Protein AF-0000000072983936 (afdb_homodimer)

Secondary structure (DSSP, 8-state):
-EEEEEEEEE-TT--EEEEEEETTEEEEEES--TT--EEEEEE-TTTSEEEEPEEEEEE---TT-SSS---HHHHTGGGTEEEEEEESS--TTTHHHHHHHHTT-SSEEEEEEESBTT-TTSTTTTSSGGGB-HHHHHHHHHH-TTTEEEEEEEESHHHHTT-TTHHHHHHHHHHHHTTS--EEEEE-SSSSPHHHHHHH--TT-EEESTT--STTSSB-TTSPBPHHHHHHHHHTPEEB---TTTS--HHHHHHHHHTT---SB----B-HHHHHHSS---HHHHHHHHHHHT--HHHHHHHTTHHHHHHTT-TTSS---TTSB--EEEEEEEEEEEEEE-TTS-EEEEEEEEEEEEEEETTEEEE-TTT--/-EEEEEEEEE-TT--EEEEEEETTEEEEEES--TT--EEEEEE-TTTSEEEEPEEEEEE---TT-SSS---HHHHTGGGTEEEEEEESS--TTTHHHHHHHHTT-SSEEEEEEESBTT-TTSTTTTSSGGGB-HHHHHHHHHH-TTTEEEEEEEESHHHHTT-TTHHHHHHHHHHHHTTS--EEEEE-SSSSPHHHHHHH--TT-EEESTT--STTSSB-TTSPBPHHHHHHHHHTPEEB---TTTS--HHHHHHHHHTT---SB----B-HHHHHHSS---HHHHHHHHHHHT--HHHHHHHTTHHHHHHTT-TTSS---TTSB--EEEEEEEEEEEEEE-TTS-EEEEEEEEEEEEEEETTEEEE-TTT--

Radius of gyration: 25.88 Å; Cα contacts (8 Å, |Δi|>4): 1970; chains: 2; bounding box: 64×72×66 Å

Foldseek 3Di:
DAQEKEAQAAELVLQAKIWGHHFFFTADMDSDDPPDDHPHYHYPNSFWHKFFAFEFAAAADQQVADPFHHHCQQQDFLFRHQEYEYAAQAALQCVVVSVVVCVPPRHHYAYAHEQFRGTPSDQQSQCPVVSRDLVSRVVSCVVCVPRHLAHEDEAACSHNVPPACVSVLSRQVSCVVVVNREYEYHDDHDVVAPLVVLVSDAALHEYELQQFDDCSHQAHPVRDGDPSLVVSVVRHHAYENQQDLGRHDLSSQLSCVVVVNDHLAYHQNDGDCCLVPHDRVHLQLSLLSVVVSPDRSVSSLSRGAVRSCVSRVVPQTSHNDGPGGPWMWMKGKDFDWDWHAGNVGDTDIGGIGIGTQWTAHSNRIDGNVVVVD/DAQEKEAQAAELVLQAKIWGHHFFFTADMDSDDPPDDHPHYHYPNSFWHKFFAFEFAAAADQQPADPFHHHCQQQDFLFRHQEYEYAAQAALQCVVVSVVVCVPPRHHYAYAHEQFRGTPSDQQSQCPVVSRDLVSRVVSCVVCVPRHLAHEYEAACSHNVPVACVSVLSRQVSCVVVVNREYEYHDDHDVVALLVVLVSDAALHEYELQQFDDCSHQAHPVRDGDPSLVVSVVRHHAYENQQDLGRHDLSSQLSCVVVVNDHLAYHQNDGDCCLVPHDRVHPQLSLLSVVVSPDRSVSSLSRGAVRSCVSRVVPQTSHNDGPGGPWMWMKGKDFDWDWHAGNVGDTDIGGIGIGTQWTAHSNRIDGNVVVVD

Nearest PDB structures (foldseek):
  2ics-assembly1_A  TM=9.887E-01  e=2.725E-57  Enterococcus faecalis
  8wzy-assembly1_A  TM=9.839E-01  e=5.942E-53  Klebsiella sp. PCX
  8je0-assembly1_A  TM=9.023E-01  e=6.546E-35  Klebsiella sp. PCX
  8je0-assembly1_C  TM=8.826E-01  e=2.352E-34  Klebsiella sp. PCX
  2ogj-assembly5_D  TM=8.931E-01  e=4.432E-32  Agrobacterium fabrum str. C58

Solvent-accessible surface area (backbone atoms only — not comparable to full-atom values): 35839 Å² total; per-residue (Å²): 119,26,51,35,23,40,35,44,23,17,33,69,83,69,40,61,30,20,38,31,25,48,66,43,21,21,62,39,73,35,61,68,60,81,91,66,51,36,77,39,70,45,77,39,79,62,65,28,32,47,46,32,12,26,31,31,62,25,27,22,39,44,67,86,43,82,80,52,16,24,55,52,44,71,72,6,40,66,52,26,18,26,29,36,21,27,57,16,46,32,5,46,74,43,38,66,58,46,54,61,60,48,71,78,47,78,24,45,72,37,28,21,38,17,49,24,29,68,12,44,80,44,74,41,41,41,46,49,64,80,36,53,39,70,66,53,44,52,52,42,42,69,74,34,59,88,40,42,49,27,36,21,35,66,44,16,24,74,18,13,55,83,46,46,61,51,66,48,54,50,44,53,52,52,21,53,75,63,75,56,41,29,38,38,34,39,56,45,52,57,51,39,53,49,67,62,52,45,69,73,50,40,64,61,24,31,36,31,26,52,29,19,73,47,82,50,37,49,43,45,97,84,71,42,72,44,68,68,53,56,54,32,47,73,55,37,33,36,35,22,34,24,28,27,58,70,17,25,23,68,67,45,42,44,54,32,46,74,55,68,57,60,61,53,25,49,24,40,40,43,23,48,63,27,37,77,73,34,57,39,51,45,59,41,57,50,49,30,50,44,44,61,70,63,48,50,62,53,59,51,52,38,14,19,10,39,34,38,19,61,62,46,67,36,85,48,45,27,41,73,42,64,75,18,41,22,29,29,20,30,28,37,78,41,82,43,80,43,85,41,47,36,37,82,68,51,70,46,78,28,53,54,42,55,44,56,40,28,20,22,43,53,48,44,80,41,75,32,61,71,66,80,102,119,25,53,36,24,41,35,44,22,17,34,71,83,70,41,61,30,20,40,31,25,48,67,43,20,22,63,39,73,35,63,67,61,81,91,64,50,35,78,40,69,46,75,39,80,63,66,28,33,47,46,30,12,27,31,31,63,24,27,23,38,43,65,87,42,81,81,51,16,24,55,53,45,71,72,6,40,69,54,26,18,25,29,37,22,26,56,17,46,31,5,44,75,44,39,67,59,48,52,59,60,48,70,77,46,77,23,44,71,36,28,22,37,17,50,24,29,68,14,45,79,44,72,42,40,41,46,48,64,79,37,51,41,68,66,52,43,51,51,42,43,68,75,34,59,91,39,42,49,28,36,21,36,66,43,18,25,72,19,12,56,84,46,46,60,52,64,48,54,49,45,53,54,52,20,53,75,63,75,57,39,30,38,38,35,41,58,45,53,57,50,37,52,49,67,64,52,45,69,73,50,41,63,60,24,31,36,31,27,52,29,19,74,46,81,50,37,48,42,45,96,84,71,42,71,44,68,67,52,55,54,31,48,73,54,37,35,37,35,22,34,24,28,27,59,70,16,25,23,68,68,44,42,44,55,32,46,76,57,67,56,59,60,53,24,48,24,38,41,42,24,46,63,28,36,76,72,35,55,38,51,45,58,40,56,51,50,31,50,44,44,61,70,63,47,50,63,54,59,51,50,38,14,20,11,39,35,37,19,60,63,47,67,35,86,48,46,25,41,71,43,64,75,17,40,22,28,28,19,30,28,36,78,42,83,44,80,43,84,42,47,37,36,82,68,52,73,46,78,27,54,55,40,54,44,55,40,28,20,21,43,53,48,45,79,43,75,32,61,72,65,79,102

Sequence (746 aa):
MFDVLIKNGKTEREQPIEIGINGSQIAALAPKLEGASGKQEIDLHHEAYVSAGWIDDHAHCYEKLTLYYDDPDEDGYKTGVTTVIDAGSTGADNIRDFYNITRDKKTNVYALINIGRTGILAQDELGDISKVNKEALFDAVHDLPDFIVGIKARESHSVVIDNGIKPLLAAKSYAALLGNLPVMVHVGANPPELKDIMQAMGKGDVLTHAYNGKPNGMVDEHGEIKEFIYDAYDRGVIFDVGHGTDSFNFKTMRIARDHGLDPKSLSTDIYHRNRENGPVYDMATTMEKMLQVGYTLPEVIRMVTFAPADNFHLLNKGRLRPGKDADITIYNVTDGEKTLTDSNGNTETGHQLITPIRTIVGGTVYDLEEQHVMFDVLIKNGKTEREQPIEIGINGSQIAALAPKLEGASGKQEIDLHHEAYVSAGWIDDHAHCYEKLTLYYDDPDEDGYKTGVTTVIDAGSTGADNIRDFYNITRDKKTNVYALINIGRTGILAQDELGDISKVNKEALFDAVHDLPDFIVGIKARESHSVVIDNGIKPLLAAKSYAALLGNLPVMVHVGANPPELKDIMQAMGKGDVLTHAYNGKPNGMVDEHGEIKEFIYDAYDRGVIFDVGHGTDSFNFKTMRIARDHGLDPKSLSTDIYHRNRENGPVYDMATTMEKMLQVGYTLPEVIRMVTFAPADNFHLLNKGRLRPGKDADITIYNVTDGEKTLTDSNGNTETGHQLITPIRTIVGGTVYDLEEQHV

InterPro domains:
  IPR011059 Metal-dependent hydrolase, composite domain superfamily [G3DSA:2.30.40.10] (5-363)
  IPR011059 Metal-dependent hydrolase, composite domain superfamily [SSF51338] (1-366)
  IPR020043 Deacetylase Atu3266-like [NF006689] (1-369)
  IPR020043 Deacetylase Atu3266-like [PIRSF039004] (1-370)
  IPR020043 Deacetylase Atu3266-like [PTHR42717] (2-368)
  IPR032466 Metal-dependent hydrolase [SSF51556] (53-318)
  IPR047601 Deacetylase EF_0837-like [TIGR03583] (3-366)

pLDDT: mean 95.51, std 6.22, range [37.47, 98.94]

Structure (mmCIF, N/CA/C/O backbone):
data_AF-0000000072983936-model_v1
#
loop_
_entity.id
_entity.type
_entity.pdbx_description
1 polymer 'Predicted amidohydrolase'
#
loop_
_atom_site.group_PDB
_atom_site.id
_atom_site.type_symbol
_atom_site.label_atom_id
_atom_site.label_alt_id
_atom_site.label_comp_id
_atom_site.label_asym_id
_atom_site.label_entity_id
_atom_site.label_seq_id
_atom_site.pdbx_PDB_ins_code
_atom_site.Cartn_x
_atom_site.Cartn_y
_atom_site.Cartn_z
_atom_site.occupancy
_atom_site.B_iso_or_equiv
_atom_site.auth_seq_id
_atom_site.auth_comp_id
_atom_site.auth_asym_id
_atom_site.auth_atom_id
_atom_site.pdbx_PDB_model_num
ATOM 1 N N . MET A 1 1 ? 30.734 -5.789 -19.359 1 93.25 1 MET A N 1
ATOM 2 C CA . MET A 1 1 ? 29.844 -6.562 -20.219 1 93.25 1 MET A CA 1
ATOM 3 C C . MET A 1 1 ? 28.922 -7.441 -19.391 1 93.25 1 MET A C 1
ATOM 5 O O . MET A 1 1 ? 29.375 -8.164 -18.5 1 93.25 1 MET A O 1
ATOM 9 N N . PHE A 1 2 ? 27.609 -7.285 -19.641 1 97.19 2 PHE A N 1
ATOM 10 C CA . PHE A 1 2 ? 26.625 -8.055 -18.891 1 97.19 2 PHE A CA 1
ATOM 11 C C . PHE A 1 2 ? 26.359 -9.398 -19.578 1 97.19 2 PHE A C 1
ATOM 13 O O . PHE A 1 2 ? 26.641 -9.562 -20.766 1 97.19 2 PHE A O 1
ATOM 20 N N . ASP A 1 3 ? 25.906 -10.398 -18.844 1 98.5 3 ASP A N 1
ATOM 21 C CA . ASP A 1 3 ? 25.453 -11.648 -19.453 1 98.5 3 ASP A CA 1
ATOM 22 C C . ASP A 1 3 ? 24.234 -11.422 -20.344 1 98.5 3 ASP A C 1
ATOM 24 O O . ASP A 1 3 ? 24.188 -11.898 -21.484 1 98.5 3 ASP A O 1
ATOM 28 N N . VAL A 1 4 ? 23.234 -10.727 -19.812 1 98.56 4 VAL A N 1
ATOM 29 C CA . VAL A 1 4 ? 22.062 -10.305 -20.562 1 98.56 4 VAL A CA 1
ATOM 30 C C . VAL A 1 4 ? 21.859 -8.797 -20.406 1 98.56 4 VAL A C 1
ATOM 32 O O . VAL A 1 4 ? 21.953 -8.273 -19.297 1 98.56 4 VAL A O 1
ATOM 35 N N . LEU A 1 5 ? 21.688 -8.102 -21.453 1 98.56 5 LEU A N 1
ATOM 36 C CA . LEU A 1 5 ? 21.375 -6.672 -21.453 1 98.56 5 LEU A CA 1
ATOM 37 C C . LEU A 1 5 ? 20.031 -6.406 -22.125 1 98.56 5 LEU A C 1
ATOM 39 O O . LEU A 1 5 ? 19.844 -6.73 -23.297 1 98.56 5 LEU A O 1
ATOM 43 N N . ILE A 1 6 ? 19.062 -5.949 -21.375 1 98.62 6 ILE A N 1
ATOM 44 C CA . ILE A 1 6 ? 17.766 -5.516 -21.906 1 98.62 6 ILE A CA 1
ATOM 45 C C . ILE A 1 6 ? 17.812 -4.016 -22.188 1 98.62 6 ILE A C 1
ATOM 47 O O . ILE A 1 6 ? 18.016 -3.207 -21.281 1 98.62 6 ILE A O 1
ATOM 51 N N . LYS A 1 7 ? 17.609 -3.641 -23.406 1 97.81 7 LYS A N 1
ATOM 52 C CA . LYS A 1 7 ? 17.734 -2.246 -23.828 1 97.81 7 LYS A CA 1
ATOM 53 C C . LYS A 1 7 ? 16.406 -1.687 -24.312 1 97.81 7 LYS A C 1
ATOM 55 O O . LYS A 1 7 ? 15.578 -2.418 -24.875 1 97.81 7 LYS A O 1
ATOM 60 N N . ASN A 1 8 ? 16.219 -0.439 -24.094 1 97.81 8 ASN A N 1
ATOM 61 C CA . ASN A 1 8 ? 15.148 0.348 -24.688 1 97.81 8 ASN A CA 1
ATOM 62 C C . ASN A 1 8 ? 13.773 -0.213 -24.312 1 97.81 8 ASN A C 1
ATOM 64 O O . ASN A 1 8 ? 12.906 -0.35 -25.188 1 97.81 8 ASN A O 1
ATOM 68 N N . GLY A 1 9 ? 13.594 -0.635 -23.047 1 97.62 9 GLY A N 1
ATOM 69 C CA . GLY A 1 9 ? 12.289 -0.99 -22.516 1 97.62 9 GLY A CA 1
ATOM 70 C C . GLY A 1 9 ? 11.562 0.18 -21.875 1 97.62 9 GLY A C 1
ATOM 71 O O . GLY A 1 9 ? 12.102 1.29 -21.828 1 97.62 9 GLY A O 1
ATOM 72 N N . LYS A 1 10 ? 10.305 -0.045 -21.453 1 96.25 10 LYS A N 1
ATOM 73 C CA . LYS A 1 10 ? 9.578 0.953 -20.672 1 96.25 10 LYS A CA 1
ATOM 74 C C . LYS A 1 10 ? 8.93 0.325 -19.438 1 96.25 10 LYS A C 1
ATOM 76 O O . LYS A 1 10 ? 8.57 -0.852 -19.453 1 96.25 10 LYS A O 1
ATOM 81 N N . THR A 1 11 ? 8.836 1.068 -18.375 1 94.12 11 THR A N 1
ATOM 82 C CA . THR A 1 11 ? 8.156 0.623 -17.156 1 94.12 11 THR A CA 1
ATOM 83 C C . THR A 1 11 ? 6.641 0.702 -17.328 1 94.12 11 THR A C 1
ATOM 85 O O . THR A 1 11 ? 6.148 1.163 -18.359 1 94.12 11 THR A O 1
ATOM 88 N N . GLU A 1 12 ? 5.938 0.26 -16.344 1 93.94 12 GLU A N 1
ATOM 89 C CA . GLU A 1 12 ? 4.477 0.342 -16.359 1 93.94 12 GLU A CA 1
ATOM 90 C C . GLU A 1 12 ? 4.008 1.792 -16.328 1 93.94 12 GLU A C 1
ATOM 92 O O . GLU A 1 12 ? 2.834 2.074 -16.578 1 93.94 12 GLU A O 1
ATOM 97 N N . ARG A 1 13 ? 4.879 2.711 -16.047 1 87.75 13 ARG A N 1
ATOM 98 C CA . ARG A 1 13 ? 4.57 4.137 -16.094 1 87.75 13 ARG A CA 1
ATOM 99 C C . ARG A 1 13 ? 5.105 4.773 -17.375 1 87.75 13 ARG A C 1
ATOM 101 O O . ARG A 1 13 ? 5.176 5.996 -17.484 1 87.75 13 ARG A O 1
ATOM 108 N N . GLU A 1 14 ? 5.613 3.965 -18.266 1 90.19 14 GLU A N 1
ATOM 109 C CA . GLU A 1 14 ? 6.082 4.355 -19.594 1 90.19 14 GLU A CA 1
ATOM 110 C C . GLU A 1 14 ? 7.363 5.18 -19.5 1 90.19 14 GLU A C 1
ATOM 112 O O . GLU A 1 14 ? 7.57 6.098 -20.297 1 90.19 14 GLU A O 1
ATOM 117 N N . GLN A 1 15 ? 8.094 4.926 -18.531 1 86 15 GLN A N 1
ATOM 118 C CA . GLN A 1 15 ? 9.422 5.516 -18.422 1 86 15 GLN A CA 1
ATOM 119 C C . GLN A 1 15 ? 10.484 4.59 -19 1 86 15 GLN A C 1
ATOM 121 O O . GLN A 1 15 ? 10.398 3.369 -18.859 1 86 15 GLN A O 1
ATOM 126 N N . PRO A 1 16 ? 11.484 5.203 -19.672 1 91.25 16 PRO A N 1
ATOM 127 C CA . PRO A 1 16 ? 12.539 4.355 -20.234 1 91.25 16 PRO A CA 1
ATOM 128 C C . PRO A 1 16 ? 13.273 3.547 -19.172 1 91.25 16 PRO A C 1
ATOM 130 O O . PRO A 1 16 ? 13.477 4.031 -18.047 1 91.25 16 PRO A O 1
ATOM 133 N N . ILE A 1 17 ? 13.695 2.307 -19.562 1 93.56 17 ILE A N 1
ATOM 134 C CA . ILE A 1 17 ? 14.438 1.482 -18.609 1 93.56 17 ILE A CA 1
ATOM 135 C C . ILE A 1 17 ? 15.367 0.536 -19.359 1 93.56 17 ILE A C 1
ATOM 137 O O . ILE A 1 17 ? 15 -0.003 -20.406 1 93.56 17 ILE A O 1
ATOM 141 N N . GLU A 1 18 ? 16.578 0.374 -18.891 1 95 18 GLU A N 1
ATOM 142 C CA . GLU A 1 18 ? 17.547 -0.639 -19.312 1 95 18 GLU A CA 1
ATOM 143 C C . GLU A 1 18 ? 18.047 -1.44 -18.109 1 95 18 GLU A C 1
ATOM 145 O O . GLU A 1 18 ? 18.141 -0.911 -17 1 95 18 GLU A O 1
ATOM 150 N N . ILE A 1 19 ? 18.281 -2.783 -18.344 1 97 19 ILE A N 1
ATOM 151 C CA . ILE A 1 19 ? 18.625 -3.672 -17.25 1 97 19 ILE A CA 1
ATOM 152 C C . ILE A 1 19 ? 19.812 -4.543 -17.656 1 97 19 ILE A C 1
ATOM 154 O O . ILE A 1 19 ? 19.812 -5.141 -18.734 1 97 19 ILE A O 1
ATOM 158 N N . GLY A 1 20 ? 20.828 -4.543 -16.844 1 97.31 20 GLY A N 1
ATOM 159 C CA . GLY A 1 20 ? 21.938 -5.477 -16.969 1 97.31 20 GLY A CA 1
ATOM 160 C C . GLY A 1 20 ? 21.859 -6.625 -15.977 1 97.31 20 GLY A C 1
ATOM 161 O O . GLY A 1 20 ? 21.625 -6.406 -14.781 1 97.31 20 GLY A O 1
ATOM 162 N N . ILE A 1 21 ? 22 -7.859 -16.484 1 98.38 21 ILE A N 1
ATOM 163 C CA . ILE A 1 21 ? 21.922 -9.062 -15.664 1 98.38 21 ILE A CA 1
ATOM 164 C C . ILE A 1 21 ? 23.266 -9.789 -15.68 1 98.38 21 ILE A C 1
ATOM 166 O O . ILE A 1 21 ? 23.891 -9.945 -16.734 1 98.38 21 ILE A O 1
ATOM 170 N N . ASN A 1 22 ? 23.766 -10.141 -14.594 1 98 22 ASN A N 1
ATOM 171 C CA . ASN A 1 22 ? 24.906 -11.031 -14.43 1 98 22 ASN A CA 1
ATOM 172 C C . ASN A 1 22 ? 24.562 -12.25 -13.578 1 98 22 ASN A C 1
ATOM 174 O O . ASN A 1 22 ? 24.234 -12.109 -12.398 1 98 22 ASN A O 1
ATOM 178 N N . GLY A 1 23 ? 24.656 -13.406 -14.211 1 97.94 23 GLY A N 1
ATOM 179 C CA . GLY A 1 23 ? 24.203 -14.602 -13.516 1 97.94 23 GLY A CA 1
ATOM 180 C C . GLY A 1 23 ? 22.719 -14.602 -13.242 1 97.94 23 GLY A C 1
ATOM 181 O O . GLY A 1 23 ? 21.906 -14.406 -14.164 1 97.94 23 GLY A O 1
ATOM 182 N N . SER A 1 24 ? 22.422 -14.812 -11.984 1 98.31 24 SER A N 1
ATOM 183 C CA . SER A 1 24 ? 21.016 -14.93 -11.617 1 98.31 24 SER A CA 1
ATOM 184 C C . SER A 1 24 ? 20.5 -13.641 -10.984 1 98.31 24 SER A C 1
ATOM 186 O O . SER A 1 24 ? 19.422 -13.633 -10.383 1 98.31 24 SER A O 1
ATOM 188 N N . GLN A 1 25 ? 21.297 -12.555 -11.117 1 97.25 25 GLN A N 1
ATOM 189 C CA . GLN A 1 25 ? 20.938 -11.336 -10.406 1 97.25 25 GLN A CA 1
ATOM 190 C C . GLN A 1 25 ? 20.891 -10.141 -11.344 1 97.25 25 GLN A C 1
ATOM 192 O O . GLN A 1 25 ? 21.594 -10.117 -12.359 1 97.25 25 GLN A O 1
ATOM 197 N N . ILE A 1 26 ? 20.094 -9.242 -11.008 1 95.5 26 ILE A N 1
ATOM 198 C CA . ILE A 1 26 ? 20.125 -7.934 -11.656 1 95.5 26 ILE A CA 1
ATOM 199 C C . ILE A 1 26 ? 21.375 -7.172 -11.227 1 95.5 26 ILE A C 1
ATOM 201 O O . ILE A 1 26 ? 21.609 -6.98 -10.031 1 95.5 26 ILE A O 1
ATOM 205 N N . ALA A 1 27 ? 22.141 -6.805 -12.148 1 94.25 27 ALA A N 1
ATOM 206 C CA . ALA A 1 27 ? 23.406 -6.156 -11.844 1 94.25 27 ALA A CA 1
ATOM 207 C C . ALA A 1 27 ? 23.266 -4.637 -11.883 1 94.25 27 ALA A C 1
ATOM 209 O O . ALA A 1 27 ? 23.922 -3.928 -11.109 1 94.25 27 ALA A O 1
ATOM 210 N N . ALA A 1 28 ? 22.469 -4.176 -12.805 1 90.06 28 ALA A N 1
ATOM 211 C CA . ALA A 1 28 ? 22.312 -2.734 -12.977 1 90.06 28 ALA A CA 1
ATOM 212 C C . ALA A 1 28 ? 20.953 -2.4 -13.594 1 90.06 28 ALA A C 1
ATOM 214 O O . ALA A 1 28 ? 20.375 -3.221 -14.312 1 90.06 28 ALA A O 1
ATOM 215 N N . LEU A 1 29 ? 20.453 -1.257 -13.305 1 89.81 29 LEU A N 1
ATOM 216 C CA . LEU A 1 29 ? 19.234 -0.722 -13.875 1 89.81 29 LEU A CA 1
ATOM 217 C C . LEU A 1 29 ? 19.297 0.797 -13.992 1 89.81 29 LEU A C 1
ATOM 219 O O . LEU A 1 29 ? 19.812 1.472 -13.094 1 89.81 29 LEU A O 1
ATOM 223 N N . ALA A 1 30 ? 18.891 1.342 -15.07 1 83.69 30 ALA A N 1
ATOM 224 C CA . ALA A 1 30 ? 18.844 2.781 -15.312 1 83.69 30 ALA A CA 1
ATOM 225 C C . ALA A 1 30 ? 17.953 3.107 -16.5 1 83.69 30 ALA A C 1
ATOM 227 O O . ALA A 1 30 ? 17.594 2.219 -17.281 1 83.69 30 ALA A O 1
ATOM 228 N N . PRO A 1 31 ? 17.531 4.387 -16.562 1 83.56 31 PRO A N 1
ATOM 229 C CA . PRO A 1 31 ? 16.844 4.754 -17.797 1 83.56 31 PRO A CA 1
ATOM 230 C C . PRO A 1 31 ? 17.656 4.453 -19.047 1 83.56 31 PRO A C 1
ATOM 232 O O . PRO A 1 31 ? 17.094 4.125 -20.094 1 83.56 31 PRO A O 1
ATOM 235 N N . LYS A 1 32 ? 19 4.648 -18.922 1 86.19 32 LYS A N 1
ATOM 236 C CA . LYS A 1 32 ? 19.969 4.34 -19.969 1 86.19 32 LYS A CA 1
ATOM 237 C C . LYS A 1 32 ? 21.281 3.857 -19.375 1 86.19 32 LYS A C 1
ATOM 239 O O . LYS A 1 32 ? 21.812 4.473 -18.438 1 86.19 32 LYS A O 1
ATOM 244 N N . LEU A 1 33 ? 21.688 2.684 -19.781 1 90.38 33 LEU A N 1
ATOM 245 C CA . LEU A 1 33 ? 23 2.18 -19.406 1 90.38 33 LEU A CA 1
ATOM 246 C C . LEU A 1 33 ? 24.031 2.486 -20.484 1 90.38 33 LEU A C 1
ATOM 248 O O . LEU A 1 33 ? 24.359 1.623 -21.297 1 90.38 33 LEU A O 1
ATOM 252 N N . GLU A 1 34 ? 24.578 3.666 -20.375 1 89.06 34 GLU A N 1
ATOM 253 C CA . GLU A 1 34 ? 25.469 4.188 -21.406 1 89.06 34 GLU A CA 1
ATOM 254 C C . GLU A 1 34 ? 26.703 3.297 -21.578 1 89.06 34 GLU A C 1
ATOM 256 O O . GLU A 1 34 ? 27.359 2.938 -20.609 1 89.06 34 GLU A O 1
ATOM 261 N N . GLY A 1 35 ? 26.922 2.998 -22.797 1 91.12 35 GLY A N 1
ATOM 262 C CA . GLY A 1 35 ? 28.156 2.281 -23.141 1 91.12 35 GLY A CA 1
ATOM 263 C C . GLY A 1 35 ? 28.109 0.822 -22.719 1 91.12 35 GLY A C 1
ATOM 264 O O . GLY A 1 35 ? 29.094 0.097 -22.891 1 91.12 35 GLY A O 1
ATOM 265 N N . ALA A 1 36 ? 27.016 0.403 -22.156 1 92.44 36 ALA A N 1
ATOM 266 C CA . ALA A 1 36 ? 26.906 -0.98 -21.703 1 92.44 36 ALA A CA 1
ATOM 267 C C . ALA A 1 36 ? 26.766 -1.938 -22.891 1 92.44 36 ALA A C 1
ATOM 269 O O . ALA A 1 36 ? 26.234 -1.563 -23.938 1 92.44 36 ALA A O 1
ATOM 270 N N . SER A 1 37 ? 27.297 -3.17 -22.719 1 96.69 37 SER A N 1
ATOM 271 C CA . SER A 1 37 ? 27.125 -4.27 -23.656 1 96.69 37 SER A CA 1
ATOM 272 C C . SER A 1 37 ? 26.766 -5.566 -22.938 1 96.69 37 SER A C 1
ATOM 274 O O . SER A 1 37 ? 26.969 -5.684 -21.734 1 96.69 37 SER A O 1
ATOM 276 N N . GLY A 1 38 ? 26.078 -6.496 -23.672 1 97.19 38 GLY A N 1
ATOM 277 C CA . GLY A 1 38 ? 25.719 -7.793 -23.109 1 97.19 38 GLY A CA 1
ATOM 278 C C . GLY A 1 38 ? 26.109 -8.953 -24 1 97.19 38 GLY A C 1
ATOM 279 O O . GLY A 1 38 ? 26.141 -8.82 -25.234 1 97.19 38 GLY A O 1
ATOM 280 N N . LYS A 1 39 ? 26.516 -10.094 -23.344 1 98.06 39 LYS A N 1
ATOM 281 C CA . LYS A 1 39 ? 26.672 -11.305 -24.141 1 98.06 39 LYS A CA 1
ATOM 282 C C . LYS A 1 39 ? 25.422 -11.609 -24.953 1 98.06 39 LYS A C 1
ATOM 284 O O . LYS A 1 39 ? 25.5 -11.977 -26.125 1 98.06 39 LYS A O 1
ATOM 289 N N . GLN A 1 40 ? 24.312 -11.523 -24.328 1 97.94 40 GLN A N 1
ATOM 290 C CA . GLN A 1 40 ? 23 -11.539 -24.953 1 97.94 40 GLN A CA 1
ATOM 291 C C . GLN A 1 40 ? 22.312 -10.18 -24.828 1 97.94 40 GLN A C 1
ATOM 293 O O . GLN A 1 40 ? 22.188 -9.648 -23.719 1 97.94 40 GLN A O 1
ATOM 298 N N . GLU A 1 41 ? 21.938 -9.609 -25.938 1 98 41 GLU A N 1
ATOM 299 C CA . GLU A 1 41 ? 21.25 -8.32 -25.906 1 98 41 GLU A CA 1
ATOM 300 C C . GLU A 1 41 ? 19.812 -8.43 -26.391 1 98 41 GLU A C 1
ATOM 302 O O . GLU A 1 41 ? 19.547 -9.062 -27.422 1 98 41 GLU A O 1
ATOM 307 N N . ILE A 1 42 ? 18.922 -7.941 -25.641 1 98.12 42 ILE A N 1
ATOM 308 C CA . ILE A 1 42 ? 17.5 -7.871 -25.969 1 98.12 42 ILE A CA 1
ATOM 309 C C . ILE A 1 42 ? 17.094 -6.418 -26.188 1 98.12 42 ILE A C 1
ATOM 311 O O . ILE A 1 42 ? 16.984 -5.645 -25.234 1 98.12 42 ILE A O 1
ATOM 315 N N . ASP A 1 43 ? 16.938 -6.039 -27.375 1 98.12 43 ASP A N 1
ATOM 316 C CA . ASP A 1 43 ? 16.484 -4.691 -27.719 1 98.12 43 ASP A CA 1
ATOM 317 C C . ASP A 1 43 ? 14.969 -4.641 -27.859 1 98.12 43 ASP A C 1
ATOM 319 O O . ASP A 1 43 ? 14.406 -5.289 -28.75 1 98.12 43 ASP A O 1
ATOM 323 N N . LEU A 1 44 ? 14.305 -3.824 -27.016 1 98.12 44 LEU A N 1
ATOM 324 C CA . LEU A 1 44 ? 12.844 -3.809 -27 1 98.12 44 LEU A CA 1
ATOM 325 C C . LEU A 1 44 ? 12.305 -2.637 -27.812 1 98.12 44 LEU A C 1
ATOM 327 O O . LEU A 1 44 ? 11.094 -2.477 -27.953 1 98.12 44 LEU A O 1
ATOM 331 N N . HIS A 1 45 ? 13.188 -1.76 -28.344 1 97.31 45 HIS A N 1
ATOM 332 C CA . HIS A 1 45 ? 12.891 -0.684 -29.281 1 97.31 45 HIS A CA 1
ATOM 333 C C . HIS A 1 45 ? 11.844 0.266 -28.703 1 97.31 45 HIS A C 1
ATOM 335 O O . HIS A 1 45 ? 11.008 0.79 -29.453 1 97.31 45 HIS A O 1
ATOM 341 N N . HIS A 1 46 ? 11.773 0.365 -27.391 1 95.31 46 HIS A N 1
ATOM 342 C CA . HIS A 1 46 ? 10.883 1.269 -26.672 1 95.31 46 HIS A CA 1
ATOM 343 C C . HIS A 1 46 ? 9.422 0.866 -26.859 1 95.31 46 HIS A C 1
ATOM 345 O O . HIS A 1 46 ? 8.523 1.703 -26.734 1 95.31 46 HIS A O 1
ATOM 351 N N . GLU A 1 47 ? 9.18 -0.385 -27.125 1 96 47 GLU A N 1
ATOM 352 C CA . GLU A 1 47 ? 7.824 -0.826 -27.438 1 96 47 GLU A CA 1
ATOM 353 C C . GLU A 1 47 ? 7.262 -1.699 -26.312 1 96 47 GLU A C 1
ATOM 355 O O . GLU A 1 47 ? 6.059 -1.679 -26.047 1 96 47 GLU A O 1
ATOM 360 N N . ALA A 1 48 ? 8.094 -2.41 -25.672 1 98.06 48 ALA A N 1
ATOM 361 C CA . ALA A 1 48 ? 7.621 -3.395 -24.703 1 98.06 48 ALA A CA 1
ATOM 362 C C . ALA A 1 48 ? 7.828 -2.9 -23.281 1 98.06 48 ALA A C 1
ATOM 364 O O . ALA A 1 48 ? 8.727 -2.102 -23.016 1 98.06 48 ALA A O 1
ATOM 365 N N . TYR A 1 49 ? 6.945 -3.369 -22.438 1 98.31 49 TYR A N 1
ATOM 366 C CA . TYR A 1 49 ? 7.039 -3.109 -21.016 1 98.31 49 TYR A CA 1
ATOM 367 C C . TYR A 1 49 ? 7.941 -4.129 -20.328 1 98.31 49 TYR A C 1
ATOM 369 O O . TYR A 1 49 ? 8.008 -5.285 -20.75 1 98.31 49 TYR A O 1
ATOM 377 N N . VAL A 1 50 ? 8.656 -3.695 -19.312 1 98.31 50 VAL A N 1
ATOM 378 C CA . VAL A 1 50 ? 9.492 -4.551 -18.484 1 98.31 50 VAL A CA 1
ATOM 379 C C . VAL A 1 50 ? 9.102 -4.398 -17.016 1 98.31 50 VAL A C 1
ATOM 381 O O . VAL A 1 50 ? 8.977 -3.275 -16.516 1 98.31 50 VAL A O 1
ATOM 384 N N . SER A 1 51 ? 8.836 -5.473 -16.328 1 97.75 51 SER A N 1
ATOM 385 C CA . SER A 1 51 ? 8.578 -5.461 -14.891 1 97.75 51 SER A CA 1
ATOM 386 C C . SER A 1 51 ? 9.359 -6.566 -14.188 1 97.75 51 SER A C 1
ATOM 388 O O . SER A 1 51 ? 9.977 -7.414 -14.836 1 97.75 51 SER A O 1
ATOM 390 N N . ALA A 1 52 ? 9.445 -6.465 -12.836 1 97.81 52 ALA A N 1
ATOM 391 C CA . ALA A 1 52 ? 9.859 -7.652 -12.094 1 97.81 52 ALA A CA 1
ATOM 392 C C . ALA A 1 52 ? 9.023 -8.867 -12.492 1 97.81 52 ALA A C 1
ATOM 394 O O . ALA A 1 52 ? 7.926 -8.719 -13.039 1 97.81 52 ALA A O 1
ATOM 395 N N . GLY A 1 53 ? 9.617 -9.984 -12.312 1 98.81 53 GLY A N 1
ATOM 396 C CA . GLY A 1 53 ? 8.891 -11.195 -12.672 1 98.81 53 GLY A CA 1
ATOM 397 C C . GLY A 1 53 ? 7.566 -11.328 -11.938 1 98.81 53 GLY A C 1
ATOM 398 O O . GLY A 1 53 ? 7.496 -11.117 -10.727 1 98.81 53 GLY A O 1
ATOM 399 N N . TRP A 1 54 ? 6.496 -11.648 -12.742 1 98.94 54 TRP A N 1
ATOM 400 C CA . TRP A 1 54 ? 5.191 -11.828 -12.117 1 98.94 54 TRP A CA 1
ATOM 401 C C . TRP A 1 54 ? 5.203 -13.008 -11.148 1 98.94 54 TRP A C 1
ATOM 403 O O . TRP A 1 54 ? 5.84 -14.031 -11.422 1 98.94 54 TRP A O 1
ATOM 413 N N . ILE A 1 55 ? 4.586 -12.797 -10.016 1 98.94 55 ILE A N 1
ATOM 414 C CA . ILE A 1 55 ? 4.434 -13.836 -9 1 98.94 55 ILE A CA 1
ATOM 415 C C . ILE A 1 55 ? 2.955 -14.18 -8.836 1 98.94 55 ILE A C 1
ATOM 417 O O . ILE A 1 55 ? 2.131 -13.305 -8.562 1 98.94 55 ILE A O 1
ATOM 421 N N . ASP A 1 56 ? 2.605 -15.398 -9.117 1 98.94 56 ASP A N 1
ATOM 422 C CA . ASP A 1 56 ? 1.271 -15.906 -8.812 1 98.94 56 ASP A CA 1
ATOM 423 C C . ASP A 1 56 ? 1.246 -16.609 -7.449 1 98.94 56 ASP A C 1
ATOM 425 O O . ASP A 1 56 ? 1.645 -17.766 -7.328 1 98.94 56 ASP A O 1
ATOM 429 N N . ASP A 1 57 ? 0.674 -15.898 -6.438 1 98.75 57 ASP A N 1
ATOM 430 C CA . ASP A 1 57 ? 0.827 -16.406 -5.078 1 98.75 57 ASP A CA 1
ATOM 431 C C . ASP A 1 57 ? -0.3 -17.375 -4.727 1 98.75 57 ASP A C 1
ATOM 433 O O . ASP A 1 57 ? -0.432 -17.797 -3.574 1 98.75 57 ASP A O 1
ATOM 437 N N . HIS A 1 58 ? -1.134 -17.766 -5.723 1 98.88 58 HIS A N 1
ATOM 438 C CA . HIS A 1 58 ? -2.174 -18.781 -5.543 1 98.88 58 HIS A CA 1
ATOM 439 C C . HIS A 1 58 ? -2.367 -19.609 -6.812 1 98.88 58 HIS A C 1
ATOM 441 O O . HIS A 1 58 ? -3.219 -19.281 -7.645 1 98.88 58 HIS A O 1
ATOM 447 N N . ALA A 1 59 ? -1.654 -20.688 -6.922 1 98.75 59 ALA A N 1
ATOM 448 C CA . ALA A 1 59 ? -1.785 -21.672 -7.996 1 98.75 59 ALA A CA 1
ATOM 449 C C . ALA A 1 59 ? -1.921 -23.094 -7.43 1 98.75 59 ALA A C 1
ATOM 451 O O . ALA A 1 59 ? -1.624 -23.328 -6.258 1 98.75 59 ALA A O 1
ATOM 452 N N . HIS A 1 60 ? -2.461 -24 -8.156 1 98.69 60 HIS A N 1
ATOM 453 C CA . HIS A 1 60 ? -2.453 -25.422 -7.867 1 98.69 60 HIS A CA 1
ATOM 454 C C . HIS A 1 60 ? -1.69 -26.203 -8.938 1 98.69 60 HIS A C 1
ATOM 456 O O . HIS A 1 60 ? -2.236 -26.5 -10 1 98.69 60 HIS A O 1
ATOM 462 N N . CYS A 1 61 ? -0.416 -26.594 -8.539 1 98.31 61 CYS A N 1
ATOM 463 C CA . CYS A 1 61 ? 0.44 -27.078 -9.617 1 98.31 61 CYS A CA 1
ATOM 464 C C . CYS A 1 61 ? 1.212 -28.328 -9.18 1 98.31 61 CYS A C 1
ATOM 466 O O . CYS A 1 61 ? 2.342 -28.547 -9.625 1 98.31 61 CYS A O 1
ATOM 468 N N . TYR A 1 62 ? 0.707 -29.047 -8.203 1 98.5 62 TYR A N 1
ATOM 469 C CA . TYR A 1 62 ? 1.207 -30.391 -7.93 1 98.5 62 TYR A CA 1
ATOM 470 C C . TYR A 1 62 ? 0.603 -31.406 -8.898 1 98.5 62 TYR A C 1
ATOM 472 O O . TYR A 1 62 ? -0.58 -31.734 -8.797 1 98.5 62 TYR A O 1
ATOM 480 N N . GLU A 1 63 ? 1.402 -31.938 -9.734 1 97.25 63 GLU A N 1
ATOM 481 C CA . GLU A 1 63 ? 0.956 -32.656 -10.914 1 97.25 63 GLU A CA 1
ATOM 482 C C . GLU A 1 63 ? 0.324 -34 -10.539 1 97.25 63 GLU A C 1
ATOM 484 O O . GLU A 1 63 ? -0.393 -34.594 -11.344 1 97.25 63 GLU A O 1
ATOM 489 N N . LYS A 1 64 ? 0.544 -34.469 -9.367 1 97.12 64 LYS A N 1
ATOM 490 C CA . LYS A 1 64 ? 0.127 -35.844 -9.023 1 97.12 64 LYS A CA 1
ATOM 491 C C . LYS A 1 64 ? -1.297 -35.844 -8.477 1 97.12 64 LYS A C 1
ATOM 493 O O . LYS A 1 64 ? -1.872 -36.906 -8.25 1 97.12 64 LYS A O 1
ATOM 498 N N . LEU A 1 65 ? -1.875 -34.625 -8.258 1 96.81 65 LEU A N 1
ATOM 499 C CA . LEU A 1 65 ? -3.26 -34.562 -7.805 1 96.81 65 LEU A CA 1
ATOM 500 C C . LEU A 1 65 ? -4.223 -34.75 -8.969 1 96.81 65 LEU A C 1
ATOM 502 O O . LEU A 1 65 ? -3.805 -34.75 -10.133 1 96.81 65 LEU A O 1
ATOM 506 N N . THR A 1 66 ? -5.516 -34.938 -8.617 1 93.69 66 THR A N 1
ATOM 507 C CA . THR A 1 66 ? -6.508 -35.156 -9.664 1 93.69 66 THR A CA 1
ATOM 508 C C . THR A 1 66 ? -7.531 -34.031 -9.68 1 93.69 66 THR A C 1
ATOM 510 O O . THR A 1 66 ? -8.094 -33.688 -10.734 1 93.69 66 THR A O 1
ATOM 513 N N . LEU A 1 67 ? -7.781 -33.438 -8.602 1 93.56 67 LEU A N 1
ATOM 514 C CA . LEU A 1 67 ? -8.797 -32.406 -8.508 1 93.56 67 LEU A CA 1
ATOM 515 C C . LEU A 1 67 ? -8.25 -31.047 -8.969 1 93.56 67 LEU A C 1
ATOM 517 O O . LEU A 1 67 ? -8.75 -30.453 -9.93 1 93.56 67 LEU A O 1
ATOM 521 N N . TYR A 1 68 ? -7.266 -30.578 -8.289 1 95.56 68 TYR A N 1
ATOM 522 C CA . TYR A 1 68 ? -6.559 -29.344 -8.594 1 95.56 68 TYR A CA 1
ATOM 523 C C . TYR A 1 68 ? -5.078 -29.609 -8.844 1 95.56 68 TYR A C 1
ATOM 525 O O . TYR A 1 68 ? -4.312 -29.844 -7.91 1 95.56 68 TYR A O 1
ATOM 533 N N . TYR A 1 69 ? -4.781 -29.625 -10.047 1 97.31 69 TYR A N 1
ATOM 534 C CA . TYR A 1 69 ? -3.416 -29.938 -10.453 1 97.31 69 TYR A CA 1
ATOM 535 C C . TYR A 1 69 ? -3.047 -29.203 -11.734 1 97.31 69 TYR A C 1
ATOM 537 O O . TYR A 1 69 ? -3.924 -28.828 -12.516 1 97.31 69 TYR A O 1
ATOM 545 N N . ASP A 1 70 ? -1.759 -29.016 -11.883 1 98.38 70 ASP A N 1
ATOM 546 C CA . ASP A 1 70 ? -1.195 -28.547 -13.148 1 98.38 70 ASP A CA 1
ATOM 547 C C . ASP A 1 70 ? 0.327 -28.672 -13.141 1 98.38 70 ASP A C 1
ATOM 549 O O . ASP A 1 70 ? 0.923 -29.078 -12.148 1 98.38 70 ASP A O 1
ATOM 553 N N . ASP A 1 71 ? 0.937 -28.406 -14.32 1 98.12 71 ASP A N 1
ATOM 554 C CA . ASP A 1 71 ? 2.385 -28.281 -14.445 1 98.12 71 ASP A CA 1
ATOM 555 C C . ASP A 1 71 ? 2.832 -26.859 -14.102 1 98.12 71 ASP A C 1
ATOM 557 O O . ASP A 1 71 ? 2.395 -25.891 -14.734 1 98.12 71 ASP A O 1
ATOM 561 N N . PRO A 1 72 ? 3.766 -26.734 -13.07 1 98.31 72 PRO A N 1
ATOM 562 C CA . PRO A 1 72 ? 4.219 -25.391 -12.695 1 98.31 72 PRO A CA 1
ATOM 563 C C . PRO A 1 72 ? 4.695 -24.578 -13.891 1 98.31 72 PRO A C 1
ATOM 565 O O . PRO A 1 72 ? 4.543 -23.344 -13.906 1 98.31 72 PRO A O 1
ATOM 568 N N . ASP A 1 73 ? 5.25 -25.203 -14.891 1 98.44 73 ASP A N 1
ATOM 569 C CA . ASP A 1 73 ? 5.777 -24.484 -16.047 1 98.44 73 ASP A CA 1
ATOM 570 C C . ASP A 1 73 ? 4.652 -24 -16.953 1 98.44 73 ASP A C 1
ATOM 572 O O . ASP A 1 73 ? 4.777 -22.969 -17.609 1 98.44 73 ASP A O 1
ATOM 576 N N . GLU A 1 74 ? 3.533 -24.719 -16.953 1 97.69 74 GLU A N 1
ATOM 577 C CA . GLU A 1 74 ? 2.396 -24.312 -17.781 1 97.69 74 GLU A CA 1
ATOM 578 C C . GLU A 1 74 ? 1.694 -23.094 -17.188 1 97.69 74 GLU A C 1
ATOM 580 O O . GLU A 1 74 ? 1.169 -22.25 -17.922 1 97.69 74 GLU A O 1
ATOM 585 N N . ASP A 1 75 ? 1.761 -22.938 -15.898 1 95.44 75 ASP A N 1
ATOM 586 C CA . ASP A 1 75 ? 1.17 -21.812 -15.18 1 95.44 75 ASP A CA 1
ATOM 587 C C . ASP A 1 75 ? 2.195 -20.703 -14.961 1 95.44 75 ASP A C 1
ATOM 589 O O . ASP A 1 75 ? 1.854 -19.625 -14.484 1 95.44 75 ASP A O 1
ATOM 593 N N . GLY A 1 76 ? 3.426 -21 -15.242 1 98.06 76 GLY A N 1
ATOM 594 C CA . GLY A 1 76 ? 4.543 -20.156 -14.859 1 98.06 76 GLY A CA 1
ATOM 595 C C . GLY A 1 76 ? 5.184 -19.438 -16.047 1 98.06 76 GLY A C 1
ATOM 596 O O . GLY A 1 76 ? 4.52 -18.688 -16.75 1 98.06 76 GLY A O 1
ATOM 597 N N . TYR A 1 77 ? 6.461 -19.828 -16.328 1 98.38 77 TYR A N 1
ATOM 598 C CA . TYR A 1 77 ? 7.309 -19.031 -17.203 1 98.38 77 TYR A CA 1
ATOM 599 C C . TYR A 1 77 ? 6.715 -18.938 -18.609 1 98.38 77 TYR A C 1
ATOM 601 O O . TYR A 1 77 ? 6.918 -17.953 -19.312 1 98.38 77 TYR A O 1
ATOM 609 N N . LYS A 1 78 ? 5.852 -19.875 -19 1 98.12 78 LYS A N 1
ATOM 610 C CA . LYS A 1 78 ? 5.297 -19.891 -20.344 1 98.12 78 LYS A CA 1
ATOM 611 C C . LYS A 1 78 ? 4.223 -18.828 -20.516 1 98.12 78 LYS A C 1
ATOM 613 O O . LYS A 1 78 ? 3.812 -18.531 -21.641 1 98.12 78 LYS A O 1
ATOM 618 N N . THR A 1 79 ? 3.791 -18.266 -19.453 1 97.88 79 THR A N 1
ATOM 619 C CA . THR A 1 79 ? 2.68 -17.328 -19.531 1 97.88 79 THR A CA 1
ATOM 620 C C . THR A 1 79 ? 3.057 -15.984 -18.906 1 97.88 79 THR A C 1
ATOM 622 O O . THR A 1 79 ? 2.184 -15.188 -18.562 1 97.88 79 THR A O 1
ATOM 625 N N . GLY A 1 80 ? 4.297 -15.75 -18.703 1 98.44 80 GLY A N 1
ATOM 626 C CA . GLY A 1 80 ? 4.754 -14.477 -18.172 1 98.44 80 GLY A CA 1
ATOM 627 C C . GLY A 1 80 ? 5.062 -14.531 -16.688 1 98.44 80 GLY A C 1
ATOM 628 O O . GLY A 1 80 ? 5.723 -13.633 -16.156 1 98.44 80 GLY A O 1
ATOM 629 N N . VAL A 1 81 ? 4.641 -15.586 -15.984 1 98.88 81 VAL A N 1
ATOM 630 C CA . VAL A 1 81 ? 4.836 -15.75 -14.555 1 98.88 81 VAL A CA 1
ATOM 631 C C . VAL A 1 81 ? 6.188 -16.406 -14.281 1 98.88 81 VAL A C 1
ATOM 633 O O . VAL A 1 81 ? 6.496 -17.469 -14.852 1 98.88 81 VAL A O 1
ATOM 636 N N . THR A 1 82 ? 7.016 -15.758 -13.445 1 98.88 82 THR A N 1
ATOM 637 C CA . THR A 1 82 ? 8.336 -16.328 -13.188 1 98.88 82 THR A CA 1
ATOM 638 C C . THR A 1 82 ? 8.336 -17.141 -11.898 1 98.88 82 THR A C 1
ATOM 640 O O . THR A 1 82 ? 9.242 -17.953 -11.664 1 98.88 82 THR A O 1
ATOM 643 N N . THR A 1 83 ? 7.387 -16.859 -11.039 1 98.88 83 THR A N 1
ATOM 644 C CA . THR A 1 83 ? 7.309 -17.516 -9.742 1 98.88 83 THR A CA 1
ATOM 645 C C . THR A 1 83 ? 5.867 -17.906 -9.422 1 98.88 83 THR A C 1
ATOM 647 O O . THR A 1 83 ? 4.953 -17.094 -9.562 1 98.88 83 THR A O 1
ATOM 650 N N . VAL A 1 84 ? 5.656 -19.172 -9.07 1 98.88 84 VAL A N 1
ATOM 651 C CA . VAL A 1 84 ? 4.355 -19.609 -8.57 1 98.88 84 VAL A CA 1
ATOM 652 C C . VAL A 1 84 ? 4.484 -20.062 -7.117 1 98.88 84 VAL A C 1
ATOM 654 O O . VAL A 1 84 ? 5.496 -20.656 -6.73 1 98.88 84 VAL A O 1
ATOM 657 N N . ILE A 1 85 ? 3.49 -19.734 -6.328 1 98.88 85 ILE A N 1
ATOM 658 C CA . ILE A 1 85 ? 3.324 -20.297 -4.996 1 98.88 85 ILE A CA 1
ATOM 659 C C . ILE A 1 85 ? 2.125 -21.25 -4.988 1 98.88 85 ILE A C 1
ATOM 661 O O . ILE A 1 85 ? 0.987 -20.812 -5.191 1 98.88 85 ILE A O 1
ATOM 665 N N . ASP A 1 86 ? 2.422 -22.516 -4.836 1 98.88 86 ASP A N 1
ATOM 666 C CA . ASP A 1 86 ? 1.342 -23.484 -4.719 1 98.88 86 ASP A CA 1
ATOM 667 C C . ASP A 1 86 ? 0.538 -23.266 -3.441 1 98.88 86 ASP A C 1
ATOM 669 O O . ASP A 1 86 ? 1.109 -23.141 -2.355 1 98.88 86 ASP A O 1
ATOM 673 N N . ALA A 1 87 ? -0.764 -23.203 -3.623 1 98.62 87 ALA A N 1
ATOM 674 C CA . ALA A 1 87 ? -1.608 -22.781 -2.51 1 98.62 87 ALA A CA 1
ATOM 675 C C . ALA A 1 87 ? -2.25 -23.984 -1.816 1 98.62 87 ALA A C 1
ATOM 677 O O . ALA A 1 87 ? -3.475 -24.109 -1.807 1 98.62 87 ALA A O 1
ATOM 678 N N . GLY A 1 88 ? -1.425 -24.797 -1.22 1 98.62 88 GLY A N 1
ATOM 679 C CA . GLY A 1 88 ? -1.897 -25.812 -0.302 1 98.62 88 GLY A CA 1
ATOM 680 C C . GLY A 1 88 ? -2.305 -27.094 -0.999 1 98.62 88 GLY A C 1
ATOM 681 O O . GLY A 1 88 ? -3.047 -27.906 -0.438 1 98.62 88 GLY A O 1
ATOM 682 N N . SER A 1 89 ? -1.855 -27.328 -2.27 1 98.62 89 SER A N 1
ATOM 683 C CA . SER A 1 89 ? -2.148 -28.594 -2.924 1 98.62 89 SER A CA 1
ATOM 684 C C . SER A 1 89 ? -1.645 -29.781 -2.096 1 98.62 89 SER A C 1
ATOM 686 O O . SER A 1 89 ? -2.244 -30.859 -2.111 1 98.62 89 SER A O 1
ATOM 688 N N . THR A 1 90 ? -0.546 -29.547 -1.405 1 98.69 90 THR A N 1
ATOM 689 C CA . THR A 1 90 ? 0.11 -30.609 -0.66 1 98.69 90 THR A CA 1
ATOM 690 C C . THR A 1 90 ? 0.137 -30.297 0.833 1 98.69 90 THR A C 1
ATOM 692 O O . THR A 1 90 ? 0.106 -29.125 1.224 1 98.69 90 THR A O 1
ATOM 695 N N . GLY A 1 91 ? 0.087 -31.297 1.645 1 98.56 91 GLY A N 1
ATOM 696 C CA . GLY A 1 91 ? 0.345 -31.25 3.074 1 98.56 91 GLY A CA 1
ATOM 697 C C . GLY A 1 91 ? 1.615 -31.969 3.479 1 98.56 91 GLY A C 1
ATOM 698 O O . GLY A 1 91 ? 2.473 -32.25 2.637 1 98.56 91 GLY A O 1
ATOM 699 N N . ALA A 1 92 ? 1.729 -32.219 4.73 1 98.56 92 ALA A N 1
ATOM 700 C CA . ALA A 1 92 ? 2.951 -32.812 5.293 1 98.56 92 ALA A CA 1
ATOM 701 C C . ALA A 1 92 ? 3.268 -34.156 4.668 1 98.56 92 ALA A C 1
ATOM 703 O O . ALA A 1 92 ? 4.438 -34.531 4.543 1 98.56 92 ALA A O 1
ATOM 704 N N . ASP A 1 93 ? 2.332 -34.844 4.141 1 98.31 93 ASP A N 1
ATOM 705 C CA . ASP A 1 93 ? 2.506 -36.219 3.648 1 98.31 93 ASP A CA 1
ATOM 706 C C . ASP A 1 93 ? 3.137 -36.219 2.258 1 98.31 93 ASP A C 1
ATOM 708 O O . ASP A 1 93 ? 3.742 -37.219 1.85 1 98.31 93 ASP A O 1
ATOM 712 N N . ASN A 1 94 ? 2.998 -35.156 1.539 1 98.5 94 ASN A N 1
ATOM 713 C CA . ASN A 1 94 ? 3.373 -35.25 0.133 1 98.5 94 ASN A CA 1
ATOM 714 C C . ASN A 1 94 ? 4.16 -34.031 -0.328 1 98.5 94 ASN A C 1
ATOM 716 O O . ASN A 1 94 ? 4.605 -33.969 -1.475 1 98.5 94 ASN A O 1
ATOM 720 N N . ILE A 1 95 ? 4.398 -33.062 0.499 1 98.81 95 ILE A N 1
ATOM 721 C CA . ILE A 1 95 ? 5.035 -31.812 0.084 1 98.81 95 ILE A CA 1
ATOM 722 C C . ILE A 1 95 ? 6.492 -32.062 -0.285 1 98.81 95 ILE A C 1
ATOM 724 O O . ILE A 1 95 ? 7.055 -31.375 -1.138 1 98.81 95 ILE A O 1
ATOM 728 N N . ARG A 1 96 ? 7.18 -33.062 0.341 1 98.69 96 ARG A N 1
ATOM 729 C CA . ARG A 1 96 ? 8.555 -33.406 -0.002 1 98.69 96 ARG A CA 1
ATOM 730 C C . ARG A 1 96 ? 8.648 -33.938 -1.426 1 98.69 96 ARG A C 1
ATOM 732 O O . ARG A 1 96 ? 9.594 -33.625 -2.154 1 98.69 96 ARG A O 1
ATOM 739 N N . ASP A 1 97 ? 7.691 -34.75 -1.723 1 98.62 97 ASP A N 1
ATOM 740 C CA . ASP A 1 97 ? 7.625 -35.25 -3.096 1 98.62 97 ASP A CA 1
ATOM 741 C C . ASP A 1 97 ? 7.43 -34.094 -4.082 1 98.62 97 ASP A C 1
ATOM 743 O O . ASP A 1 97 ? 8.117 -34.031 -5.102 1 98.62 97 ASP A O 1
ATOM 747 N N . PHE A 1 98 ? 6.508 -33.188 -3.785 1 98.75 98 PHE A N 1
ATOM 748 C CA . PHE A 1 98 ? 6.266 -32.031 -4.613 1 98.75 98 PHE A CA 1
ATOM 749 C C . PHE A 1 98 ? 7.543 -31.219 -4.781 1 98.75 98 PHE A C 1
ATOM 751 O O . PHE A 1 98 ? 7.906 -30.844 -5.898 1 98.75 98 PHE A O 1
ATOM 758 N N . TYR A 1 99 ? 8.219 -30.938 -3.658 1 98.75 99 TYR A N 1
ATOM 759 C CA . TYR A 1 99 ? 9.492 -30.219 -3.688 1 98.75 99 TYR A CA 1
ATOM 760 C C . TYR A 1 99 ? 10.445 -30.859 -4.695 1 98.75 99 TYR A C 1
ATOM 762 O O . TYR A 1 99 ? 11.023 -30.156 -5.535 1 98.75 99 TYR A O 1
ATOM 770 N N . ASN A 1 100 ? 10.586 -32.156 -4.668 1 98.44 100 ASN A N 1
ATOM 771 C CA . ASN A 1 100 ? 11.508 -32.875 -5.555 1 98.44 100 ASN A CA 1
ATOM 772 C C . ASN A 1 100 ? 11.109 -32.688 -7.02 1 98.44 100 ASN A C 1
ATOM 774 O O . ASN A 1 100 ? 11.969 -32.5 -7.879 1 98.44 100 ASN A O 1
ATOM 778 N N . ILE A 1 101 ? 9.828 -32.75 -7.273 1 97.81 101 ILE A N 1
ATOM 779 C CA . ILE A 1 101 ? 9.312 -32.594 -8.625 1 97.81 101 ILE A CA 1
ATOM 780 C C . ILE A 1 101 ? 9.641 -31.219 -9.156 1 97.81 101 ILE A C 1
ATOM 782 O O . ILE A 1 101 ? 10.008 -31.047 -10.32 1 97.81 101 ILE A O 1
ATOM 786 N N . THR A 1 102 ? 9.555 -30.219 -8.336 1 98.25 102 THR A N 1
ATOM 787 C CA . THR A 1 102 ? 9.68 -28.828 -8.766 1 98.25 102 THR A CA 1
ATOM 788 C C . THR A 1 102 ? 11.141 -28.484 -9.062 1 98.25 102 THR A C 1
ATOM 790 O O . THR A 1 102 ? 11.43 -27.484 -9.703 1 98.25 102 THR A O 1
ATOM 793 N N . ARG A 1 103 ? 12.117 -29.312 -8.586 1 96.88 103 ARG A N 1
ATOM 794 C CA . ARG A 1 103 ? 13.539 -29.062 -8.805 1 96.88 103 ARG A CA 1
ATOM 795 C C . ARG A 1 103 ? 13.875 -29.094 -10.289 1 96.88 103 ARG A C 1
ATOM 797 O O . ARG A 1 103 ? 14.852 -28.469 -10.719 1 96.88 103 ARG A O 1
ATOM 804 N N . ASP A 1 104 ? 13.055 -29.75 -11.07 1 96.12 104 ASP A N 1
ATOM 805 C CA . ASP A 1 104 ? 13.312 -29.875 -12.5 1 96.12 104 ASP A CA 1
ATOM 806 C C . ASP A 1 104 ? 12.5 -28.875 -13.305 1 96.12 104 ASP A C 1
ATOM 808 O O . ASP A 1 104 ? 12.461 -28.938 -14.539 1 96.12 104 ASP A O 1
ATOM 812 N N . LYS A 1 105 ? 11.844 -28 -12.68 1 98.31 105 LYS A N 1
ATOM 813 C CA . LYS A 1 105 ? 11.031 -27 -13.359 1 98.31 105 LYS A CA 1
ATOM 814 C C . LYS A 1 105 ? 11.836 -25.734 -13.633 1 98.31 105 LYS A C 1
ATOM 816 O O . LYS A 1 105 ? 12.812 -25.453 -12.938 1 98.31 105 LYS A O 1
ATOM 821 N N . LYS A 1 106 ? 11.438 -25.016 -14.68 1 98.44 106 LYS A N 1
ATOM 822 C CA . LYS A 1 106 ? 12.055 -23.734 -15.023 1 98.44 106 LYS A CA 1
ATOM 823 C C . LYS A 1 106 ? 11.484 -22.594 -14.18 1 98.44 106 LYS A C 1
ATOM 825 O O . LYS A 1 106 ? 12.203 -21.688 -13.781 1 98.44 106 LYS A O 1
ATOM 830 N N . THR A 1 107 ? 10.195 -22.672 -13.938 1 98.75 107 THR A N 1
ATOM 831 C CA . THR A 1 107 ? 9.516 -21.703 -13.078 1 98.75 107 THR A CA 1
ATOM 832 C C . THR A 1 107 ? 10 -21.828 -11.641 1 98.75 107 THR A C 1
ATOM 834 O O . THR A 1 107 ? 10.242 -22.938 -11.148 1 98.75 107 THR A O 1
ATOM 837 N N . ASN A 1 108 ? 10.227 -20.656 -10.93 1 98.81 108 ASN A N 1
ATOM 838 C CA . ASN A 1 108 ? 10.406 -20.734 -9.484 1 98.81 108 ASN A CA 1
ATOM 839 C C . ASN A 1 108 ? 9.141 -21.219 -8.789 1 98.81 108 ASN A C 1
ATOM 841 O O . ASN A 1 108 ? 8.055 -20.688 -9.023 1 98.81 108 ASN A O 1
ATOM 845 N N . VAL A 1 109 ? 9.328 -22.266 -7.926 1 98.88 109 VAL A N 1
ATOM 846 C CA . VAL A 1 109 ? 8.148 -22.797 -7.25 1 98.88 109 VAL A CA 1
ATOM 847 C C . VAL A 1 109 ? 8.344 -22.719 -5.738 1 98.88 109 VAL A C 1
ATOM 849 O O . VAL A 1 109 ? 9.391 -23.141 -5.223 1 98.88 109 VAL A O 1
ATOM 852 N N . TYR A 1 110 ? 7.422 -22.078 -5.047 1 98.88 110 TYR A N 1
ATOM 853 C CA . TYR A 1 110 ? 7.258 -22.141 -3.598 1 98.88 110 TYR A CA 1
ATOM 854 C C . TYR A 1 110 ? 5.926 -22.781 -3.223 1 98.88 110 TYR A C 1
ATOM 856 O O . TYR A 1 110 ? 5.105 -23.062 -4.094 1 98.88 110 TYR A O 1
ATOM 864 N N . ALA A 1 111 ? 5.758 -22.984 -1.899 1 98.81 111 ALA A N 1
ATOM 865 C CA . ALA A 1 111 ? 4.52 -23.656 -1.517 1 98.81 111 ALA A CA 1
ATOM 866 C C . ALA A 1 111 ? 3.994 -23.109 -0.187 1 98.81 111 ALA A C 1
ATOM 868 O O . ALA A 1 111 ? 4.773 -22.844 0.729 1 98.81 111 ALA A O 1
ATOM 869 N N . LEU A 1 112 ? 2.699 -22.953 -0.094 1 98.88 112 LEU A N 1
ATOM 870 C CA . LEU A 1 112 ? 1.988 -22.969 1.181 1 98.88 112 LEU A CA 1
ATOM 871 C C . LEU A 1 112 ? 1.606 -24.391 1.577 1 98.88 112 LEU A C 1
ATOM 873 O O . LEU A 1 112 ? 0.945 -25.094 0.813 1 98.88 112 LEU A O 1
ATOM 877 N N . ILE A 1 113 ? 2.049 -24.781 2.715 1 98.88 113 ILE A N 1
ATOM 878 C CA . ILE A 1 113 ? 1.717 -26.125 3.15 1 98.88 113 ILE A CA 1
ATOM 879 C C . ILE A 1 113 ? 0.281 -26.172 3.668 1 98.88 113 ILE A C 1
ATOM 881 O O . ILE A 1 113 ? -0.129 -25.297 4.445 1 98.88 113 ILE A O 1
ATOM 885 N N . ASN A 1 114 ? -0.439 -27.156 3.221 1 98.81 114 ASN A N 1
ATOM 886 C CA . ASN A 1 114 ? -1.795 -27.359 3.721 1 98.81 114 ASN A CA 1
ATOM 887 C C . ASN A 1 114 ? -1.798 -27.719 5.203 1 98.81 114 ASN A C 1
ATOM 889 O O . ASN A 1 114 ? -0.995 -28.547 5.641 1 98.81 114 ASN A O 1
ATOM 893 N N . ILE A 1 115 ? -2.711 -27.156 5.941 1 98.69 115 ILE A N 1
ATOM 894 C CA . ILE A 1 115 ? -2.816 -27.469 7.363 1 98.69 115 ILE A CA 1
ATOM 895 C C . ILE A 1 115 ? -3.219 -28.922 7.551 1 98.69 115 ILE A C 1
ATO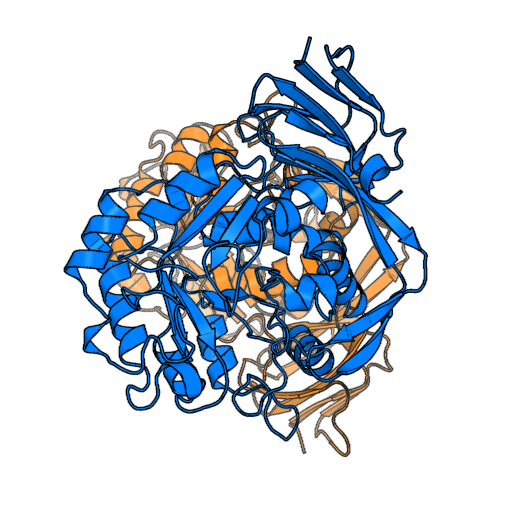M 897 O O . ILE A 1 115 ? -2.885 -29.547 8.562 1 98.69 115 ILE A O 1
ATOM 901 N N . GLY A 1 116 ? -3.932 -29.484 6.629 1 98.25 116 GLY A N 1
ATOM 902 C CA . GLY A 1 116 ? -4.199 -30.906 6.594 1 98.25 116 GLY A CA 1
ATOM 903 C C . GLY A 1 116 ? -3.053 -31.719 6.016 1 98.25 116 GLY A C 1
ATOM 904 O O . GLY A 1 116 ? -2.545 -31.406 4.938 1 98.25 116 GLY A O 1
ATOM 905 N N . ARG A 1 117 ? -2.668 -32.812 6.613 1 97.75 117 ARG A N 1
ATOM 906 C CA . ARG A 1 117 ? -1.445 -33.531 6.289 1 97.75 117 ARG A CA 1
ATOM 907 C C . ARG A 1 117 ? -1.537 -34.156 4.902 1 97.75 117 ARG A C 1
ATOM 909 O O . ARG A 1 117 ? -0.516 -34.406 4.262 1 97.75 117 ARG A O 1
ATOM 916 N N . THR A 1 118 ? -2.736 -34.375 4.344 1 96.75 118 THR A N 1
ATOM 917 C CA . THR A 1 118 ? -2.887 -35.062 3.068 1 96.75 118 THR A CA 1
ATOM 918 C C . THR A 1 118 ? -2.875 -34.062 1.907 1 96.75 118 THR A C 1
ATOM 920 O O . THR A 1 118 ? -2.746 -34.469 0.747 1 96.75 118 THR A O 1
ATOM 923 N N . GLY A 1 119 ? -3.029 -32.688 2.215 1 97.62 119 GLY A N 1
ATOM 924 C CA . GLY A 1 119 ? -3.316 -31.766 1.131 1 97.62 119 GLY A CA 1
ATOM 925 C C . GLY A 1 119 ? -4.66 -32.031 0.472 1 97.62 119 GLY A C 1
ATOM 926 O O . GLY A 1 119 ? -5.562 -32.594 1.089 1 97.62 119 GLY A O 1
ATOM 927 N N . ILE A 1 120 ? -4.793 -31.609 -0.756 1 97.44 120 ILE A N 1
ATOM 928 C CA . ILE A 1 120 ? -6.098 -31.656 -1.408 1 97.44 120 ILE A CA 1
ATOM 929 C C . ILE A 1 120 ? -6.219 -32.938 -2.227 1 97.44 120 ILE A C 1
ATOM 931 O O . ILE A 1 120 ? -6.602 -32.906 -3.396 1 97.44 120 ILE A O 1
ATOM 935 N N . LEU A 1 121 ? -5.957 -34.031 -1.588 1 93.81 121 LEU A N 1
ATOM 936 C CA . LEU A 1 121 ? -6.215 -35.344 -2.217 1 93.81 121 LEU A CA 1
ATOM 937 C C . LEU A 1 121 ? -7.707 -35.531 -2.482 1 93.81 121 LEU A C 1
ATOM 939 O O . LEU A 1 121 ? -8.094 -36.188 -3.436 1 93.81 121 LEU A O 1
ATOM 943 N N . ALA A 1 122 ? -8.43 -34.938 -1.609 1 91.06 122 ALA A N 1
ATOM 944 C CA . ALA A 1 122 ? -9.891 -34.844 -1.71 1 91.06 122 ALA A CA 1
ATOM 945 C C . ALA A 1 122 ? -10.406 -33.5 -1.285 1 91.06 122 ALA A C 1
ATOM 947 O O . ALA A 1 122 ? -9.711 -32.75 -0.582 1 91.06 122 ALA A O 1
ATOM 948 N N . GLN A 1 123 ? -11.586 -33.25 -1.667 1 90.25 123 GLN A N 1
ATOM 949 C CA . GLN A 1 123 ? -12.164 -31.938 -1.437 1 90.25 123 GLN A CA 1
ATOM 950 C C . GLN A 1 123 ? -12.344 -31.672 0.055 1 90.25 123 GLN A C 1
ATOM 952 O O . GLN A 1 123 ? -12.25 -30.516 0.501 1 90.25 123 GLN A O 1
ATOM 957 N N . ASP A 1 124 ? -12.578 -32.656 0.83 1 94.25 124 ASP A N 1
ATOM 958 C CA . ASP A 1 124 ? -12.914 -32.531 2.242 1 94.25 124 ASP A CA 1
ATOM 959 C C . ASP A 1 124 ? -11.711 -32.812 3.129 1 94.25 124 ASP A C 1
ATOM 961 O O . ASP A 1 124 ? -11.836 -33.5 4.141 1 94.25 124 ASP A O 1
ATOM 965 N N . GLU A 1 125 ? -10.555 -32.312 2.76 1 93.06 125 GLU A N 1
ATOM 966 C CA . GLU A 1 125 ? -9.297 -32.656 3.412 1 93.06 125 GLU A CA 1
ATOM 967 C C . GLU A 1 125 ? -9.305 -32.25 4.883 1 93.06 125 GLU A C 1
ATOM 969 O O . GLU A 1 125 ? -8.492 -32.75 5.672 1 93.06 125 GLU A O 1
ATOM 974 N N . LEU A 1 126 ? -10.273 -31.391 5.316 1 95.75 126 LEU A N 1
ATOM 975 C CA . LEU A 1 126 ? -10.305 -30.922 6.699 1 95.75 126 LEU A CA 1
ATOM 976 C C . LEU A 1 126 ? -11.578 -31.375 7.398 1 95.75 126 LEU A C 1
ATOM 978 O O . LEU A 1 126 ? -11.93 -30.844 8.461 1 95.75 126 LEU A O 1
ATOM 982 N N . GLY A 1 127 ? -12.266 -32.281 6.738 1 96 127 GLY A N 1
ATOM 983 C CA . GLY A 1 127 ? -13.438 -32.875 7.367 1 96 127 GLY A CA 1
ATOM 984 C C . GLY A 1 127 ? -13.094 -33.75 8.57 1 96 127 GLY A C 1
ATOM 985 O O . GLY A 1 127 ? -13.914 -33.875 9.484 1 96 127 GLY A O 1
ATOM 986 N N . ASP A 1 128 ? -11.977 -34.375 8.469 1 96.12 128 ASP A N 1
ATOM 987 C CA . ASP A 1 128 ? -11.406 -35.125 9.594 1 96.12 128 ASP A CA 1
ATOM 988 C C . ASP A 1 128 ? -10.32 -34.312 10.281 1 96.12 128 ASP A C 1
ATOM 990 O O . ASP A 1 128 ? -9.195 -34.188 9.781 1 96.12 128 ASP A O 1
ATOM 994 N N . ILE A 1 129 ? -10.594 -33.812 11.445 1 95.75 129 ILE A N 1
ATOM 995 C CA . ILE A 1 129 ? -9.734 -32.844 12.156 1 95.75 129 ILE A CA 1
ATOM 996 C C . ILE A 1 129 ? -8.43 -33.531 12.555 1 95.75 129 ILE A C 1
ATOM 998 O O . ILE A 1 129 ? -7.422 -32.875 12.812 1 95.75 129 ILE A O 1
ATOM 1002 N N . SER A 1 130 ? -8.422 -34.844 12.617 1 95.5 130 SER A N 1
ATOM 1003 C CA . SER A 1 130 ? -7.215 -35.594 12.984 1 95.5 130 SER A CA 1
ATOM 1004 C C . SER A 1 130 ? -6.129 -35.438 11.922 1 95.5 130 SER A C 1
ATOM 1006 O O . SER A 1 130 ? -4.961 -35.719 12.164 1 95.5 130 SER A O 1
ATOM 1008 N N . LYS A 1 131 ? -6.496 -35 10.766 1 96.38 131 LYS A N 1
ATOM 1009 C CA . LYS A 1 131 ? -5.531 -34.75 9.695 1 96.38 131 LYS A CA 1
ATOM 1010 C C . LYS A 1 131 ? -4.707 -33.5 9.961 1 96.38 131 LYS A C 1
ATOM 1012 O O . LYS A 1 131 ? -3.682 -33.281 9.312 1 96.38 131 LYS A O 1
ATOM 1017 N N . VAL A 1 132 ? -5.199 -32.656 10.789 1 97.5 132 VAL A N 1
ATOM 1018 C CA . VAL A 1 132 ? -4.418 -31.5 11.258 1 97.5 132 VAL A CA 1
ATOM 1019 C C . VAL A 1 132 ? -3.402 -31.953 12.297 1 97.5 132 VAL A C 1
ATOM 1021 O O . VAL A 1 132 ? -3.754 -32.188 13.453 1 97.5 132 VAL A O 1
ATOM 1024 N N . ASN A 1 133 ? -2.184 -32.156 11.852 1 97.12 133 ASN A N 1
ATOM 1025 C CA . ASN A 1 133 ? -1.142 -32.75 12.68 1 97.12 133 ASN A CA 1
ATOM 1026 C C . ASN A 1 133 ? 0.042 -31.812 12.859 1 97.12 133 ASN A C 1
ATOM 1028 O O . ASN A 1 133 ? 0.82 -31.609 11.93 1 97.12 133 ASN A O 1
ATOM 1032 N N . LYS A 1 134 ? 0.182 -31.312 14.062 1 96.19 134 LYS A N 1
ATOM 1033 C CA . LYS A 1 134 ? 1.199 -30.328 14.383 1 96.19 134 LYS A CA 1
ATOM 1034 C C . LYS A 1 134 ? 2.6 -30.844 14.078 1 96.19 134 LYS A C 1
ATOM 1036 O O . LYS A 1 134 ? 3.371 -30.188 13.375 1 96.19 134 LYS A O 1
ATOM 1041 N N . GLU A 1 135 ? 2.939 -32 14.555 1 97.5 135 GLU A N 1
ATOM 1042 C CA . GLU A 1 135 ? 4.285 -32.562 14.43 1 97.5 135 GLU A CA 1
ATOM 1043 C C . GLU A 1 135 ? 4.672 -32.75 12.969 1 97.5 135 GLU A C 1
ATOM 1045 O O . GLU A 1 135 ? 5.781 -32.406 12.562 1 97.5 135 GLU A O 1
ATOM 1050 N N . ALA A 1 136 ? 3.779 -33.344 12.211 1 98.12 136 ALA A N 1
ATOM 1051 C CA . ALA A 1 136 ? 4.043 -33.562 10.797 1 98.12 136 ALA A CA 1
ATOM 1052 C C . ALA A 1 136 ? 4.281 -32.25 10.055 1 98.12 136 ALA A C 1
ATOM 1054 O O . ALA A 1 136 ? 5.184 -32.188 9.219 1 98.12 136 ALA A O 1
ATOM 1055 N N . LEU A 1 137 ? 3.471 -31.281 10.328 1 98.38 137 LEU A N 1
ATOM 1056 C CA . LEU A 1 137 ? 3.609 -29.984 9.688 1 98.38 137 LEU A CA 1
ATOM 1057 C C . LEU A 1 137 ? 4.938 -29.328 10.062 1 98.38 137 LEU A C 1
ATOM 1059 O O . LEU A 1 137 ? 5.645 -28.812 9.195 1 98.38 137 LEU A O 1
ATOM 1063 N N . PHE A 1 138 ? 5.273 -29.344 11.352 1 97.75 138 PHE A N 1
ATOM 1064 C CA . PHE A 1 138 ? 6.512 -28.75 11.836 1 97.75 138 PHE A CA 1
ATOM 1065 C C . PHE A 1 138 ? 7.723 -29.422 11.203 1 97.75 138 PHE A C 1
ATOM 1067 O O . PHE A 1 138 ? 8.672 -28.766 10.797 1 97.75 138 PHE A O 1
ATOM 1074 N N . ASP A 1 139 ? 7.672 -30.781 11.117 1 98.56 139 ASP A N 1
ATOM 1075 C CA . ASP A 1 139 ? 8.758 -31.516 10.492 1 98.56 139 ASP A CA 1
ATOM 1076 C C . ASP A 1 139 ? 8.953 -31.094 9.031 1 98.56 139 ASP A C 1
ATOM 1078 O O . ASP A 1 139 ? 10.078 -30.922 8.578 1 98.56 139 ASP A O 1
ATOM 1082 N N . ALA A 1 140 ? 7.859 -30.953 8.336 1 98.62 140 ALA A N 1
ATOM 1083 C CA . ALA A 1 140 ? 7.93 -30.562 6.934 1 98.62 140 ALA A CA 1
ATOM 1084 C C . ALA A 1 140 ? 8.547 -29.172 6.781 1 98.62 140 ALA A C 1
ATOM 1086 O O . ALA A 1 140 ? 9.414 -28.969 5.926 1 98.62 140 ALA A O 1
ATOM 1087 N N . VAL A 1 141 ? 8.109 -28.203 7.594 1 98.38 141 VAL A N 1
ATOM 1088 C CA . VAL A 1 141 ? 8.617 -26.844 7.539 1 98.38 141 VAL A CA 1
ATOM 1089 C C . VAL A 1 141 ? 10.102 -26.828 7.875 1 98.38 141 VAL A C 1
ATOM 1091 O O . VAL A 1 141 ? 10.883 -26.094 7.25 1 98.38 141 VAL A O 1
ATOM 1094 N N . HIS A 1 142 ? 10.469 -27.609 8.82 1 97.69 142 HIS A N 1
ATOM 1095 C CA . HIS A 1 142 ? 11.875 -27.734 9.203 1 97.69 142 HIS A CA 1
ATOM 1096 C C . HIS A 1 142 ? 12.711 -28.281 8.047 1 97.69 142 HIS A C 1
ATOM 1098 O O . HIS A 1 142 ? 13.828 -27.812 7.812 1 97.69 142 HIS A O 1
ATOM 1104 N N . ASP A 1 143 ? 12.203 -29.25 7.375 1 98.25 143 ASP A N 1
ATOM 1105 C CA . ASP A 1 143 ? 12.922 -29.922 6.289 1 98.25 143 ASP A CA 1
ATOM 1106 C C . ASP A 1 143 ? 13.047 -29 5.074 1 98.25 143 ASP A C 1
ATOM 1108 O O . ASP A 1 143 ? 14.016 -29.094 4.316 1 98.25 143 ASP A O 1
ATOM 1112 N N . LEU A 1 144 ? 12.047 -28.188 4.848 1 98.5 144 LEU A N 1
ATOM 1113 C CA . LEU A 1 144 ? 11.992 -27.422 3.611 1 98.5 144 LEU A CA 1
ATOM 1114 C C . LEU A 1 144 ? 11.727 -25.938 3.904 1 98.5 144 LEU A C 1
ATOM 1116 O O . LEU A 1 144 ? 10.805 -25.344 3.338 1 98.5 144 LEU A O 1
ATOM 1120 N N . PRO A 1 145 ? 12.555 -25.281 4.727 1 96.69 145 PRO A N 1
ATOM 1121 C CA . PRO A 1 145 ? 12.289 -23.922 5.195 1 96.69 145 PRO A CA 1
ATOM 1122 C C . PRO A 1 145 ? 12.336 -22.891 4.07 1 96.69 145 PRO A C 1
ATOM 1124 O O . PRO A 1 145 ? 11.695 -21.844 4.164 1 96.69 145 PRO A O 1
ATOM 1127 N N . ASP A 1 146 ? 13.039 -23.203 2.965 1 96.31 146 ASP A N 1
ATOM 1128 C CA . ASP A 1 146 ? 13.18 -22.234 1.876 1 96.31 146 ASP A CA 1
ATOM 1129 C C . ASP A 1 146 ? 12.117 -22.453 0.806 1 96.31 146 ASP A C 1
ATOM 1131 O O . ASP A 1 146 ? 11.992 -21.672 -0.13 1 96.31 146 ASP A O 1
ATOM 1135 N N . PHE A 1 147 ? 11.391 -23.547 0.895 1 98.56 147 PHE A N 1
ATOM 1136 C CA . PHE A 1 147 ? 10.367 -23.906 -0.077 1 98.56 147 PHE A CA 1
ATOM 1137 C C . PHE A 1 147 ? 8.969 -23.594 0.457 1 98.56 147 PHE A C 1
ATOM 1139 O O . PHE A 1 147 ? 8.117 -23.094 -0.279 1 98.56 147 PHE A O 1
ATOM 1146 N N . ILE A 1 148 ? 8.766 -23.875 1.735 1 98.81 148 ILE A N 1
ATOM 1147 C CA . ILE A 1 148 ? 7.492 -23.609 2.395 1 98.81 148 ILE A CA 1
ATOM 1148 C C . ILE A 1 148 ? 7.469 -22.172 2.916 1 98.81 148 ILE A C 1
ATOM 1150 O O . ILE A 1 148 ? 8.195 -21.844 3.857 1 98.81 148 ILE A O 1
ATOM 1154 N N . VAL A 1 149 ? 6.527 -21.359 2.354 1 98.56 149 VAL A N 1
ATOM 1155 C CA . VAL A 1 149 ? 6.59 -19.938 2.654 1 98.56 149 VAL A CA 1
ATOM 1156 C C . VAL A 1 149 ? 5.359 -19.516 3.455 1 98.56 149 VAL A C 1
ATOM 1158 O O . VAL A 1 149 ? 5.164 -18.344 3.742 1 98.56 149 VAL A O 1
ATOM 1161 N N . GLY A 1 150 ? 4.523 -20.438 3.812 1 98.62 150 GLY A N 1
ATOM 1162 C CA . GLY A 1 150 ? 3.328 -20.172 4.598 1 98.62 150 GLY A CA 1
ATOM 1163 C C . GLY A 1 150 ? 2.445 -21.391 4.777 1 98.62 150 GLY A C 1
ATOM 1164 O O . GLY A 1 150 ? 2.82 -22.5 4.391 1 98.62 150 GLY A O 1
ATOM 1165 N N . ILE A 1 151 ? 1.306 -21.219 5.457 1 98.69 151 ILE A N 1
ATOM 1166 C CA . ILE A 1 151 ? 0.321 -22.266 5.703 1 98.69 151 ILE A CA 1
ATOM 1167 C C . ILE A 1 151 ? -0.989 -21.906 5 1 98.69 151 ILE A C 1
ATOM 1169 O O . ILE A 1 151 ? -1.414 -20.75 4.996 1 98.69 151 ILE A O 1
ATOM 1173 N N . LYS A 1 152 ? -1.565 -22.891 4.395 1 98.81 152 LYS A N 1
ATOM 1174 C CA . LYS A 1 152 ? -2.877 -22.734 3.77 1 98.81 152 LYS A CA 1
ATOM 1175 C C . LYS A 1 152 ? -3.967 -23.406 4.602 1 98.81 152 LYS A C 1
ATOM 1177 O O . LYS A 1 152 ? -3.811 -24.547 5.035 1 98.81 152 LYS A O 1
ATOM 1182 N N . ALA A 1 153 ? -5 -22.734 4.852 1 98.44 153 ALA A N 1
ATOM 1183 C CA . ALA A 1 153 ? -6.219 -23.297 5.434 1 98.44 153 ALA A CA 1
ATOM 1184 C C . ALA A 1 153 ? -7.434 -22.969 4.57 1 98.44 153 ALA A C 1
ATOM 1186 O O . ALA A 1 153 ? -7.723 -21.797 4.305 1 98.44 153 ALA A O 1
ATOM 1187 N N . ARG A 1 154 ? -8.102 -23.969 4.129 1 98 154 ARG A N 1
ATOM 1188 C CA . ARG A 1 154 ? -9.312 -23.766 3.338 1 98 154 ARG A CA 1
ATOM 1189 C C . ARG A 1 154 ? -10.562 -23.875 4.211 1 98 154 ARG A C 1
ATOM 1191 O O . ARG A 1 154 ? -10.797 -24.906 4.848 1 98 154 ARG A O 1
ATOM 1198 N N . GLU A 1 155 ? -11.305 -22.766 4.227 1 97.06 155 GLU A N 1
ATOM 1199 C CA . GLU A 1 155 ? -12.484 -22.672 5.074 1 97.06 155 GLU A CA 1
ATOM 1200 C C . GLU A 1 155 ? -13.758 -22.547 4.238 1 97.06 155 GLU A C 1
ATOM 1202 O O . GLU A 1 155 ? -14.234 -21.453 3.967 1 97.06 155 GLU A O 1
ATOM 1207 N N . SER A 1 156 ? -14.289 -23.625 3.809 1 95.31 156 SER A N 1
ATOM 1208 C CA . SER A 1 156 ? -15.594 -23.734 3.156 1 95.31 156 SER A CA 1
ATOM 1209 C C . SER A 1 156 ? -16.328 -25 3.617 1 95.31 156 SER A C 1
ATOM 1211 O O . SER A 1 156 ? -15.711 -25.938 4.125 1 95.31 156 SER A O 1
ATOM 1213 N N . HIS A 1 157 ? -17.594 -25 3.385 1 95 157 HIS A N 1
ATOM 1214 C CA . HIS A 1 157 ? -18.438 -26.078 3.879 1 95 157 HIS A CA 1
ATOM 1215 C C . HIS A 1 157 ? -17.938 -27.438 3.361 1 95 157 HIS A C 1
ATOM 1217 O O . HIS A 1 157 ? -17.797 -28.391 4.133 1 95 157 HIS A O 1
ATOM 1223 N N . SER A 1 158 ? -17.656 -27.547 2.082 1 94.31 158 SER A N 1
ATOM 1224 C CA . SER A 1 158 ? -17.281 -28.797 1.445 1 94.31 158 SER A CA 1
ATOM 1225 C C . SER A 1 158 ? -15.914 -29.281 1.927 1 94.31 158 SER A C 1
ATOM 1227 O O . SER A 1 158 ? -15.555 -30.438 1.739 1 94.31 158 SER A O 1
ATOM 1229 N N . VAL A 1 159 ? -15.109 -28.391 2.576 1 95.75 159 VAL A N 1
ATOM 1230 C CA . VAL A 1 159 ? -13.734 -28.703 2.963 1 95.75 159 VAL A CA 1
ATOM 1231 C C . VAL A 1 159 ? -13.695 -29.109 4.434 1 95.75 159 VAL A C 1
ATOM 1233 O O . VAL A 1 159 ? -13.109 -30.141 4.777 1 95.75 159 VAL A O 1
ATOM 1236 N N . VAL A 1 160 ? -14.438 -28.328 5.293 1 96.5 160 VAL A N 1
ATOM 1237 C CA . VAL A 1 160 ? -14.258 -28.5 6.73 1 96.5 160 VAL A CA 1
ATOM 1238 C C . VAL A 1 160 ? -15.383 -29.359 7.301 1 96.5 160 VAL A C 1
ATOM 1240 O O . VAL A 1 160 ? -15.297 -29.828 8.438 1 96.5 160 VAL A O 1
ATOM 1243 N N . ILE A 1 161 ? -16.453 -29.453 6.516 1 95.44 161 ILE A N 1
ATOM 1244 C CA . ILE A 1 161 ? -17.609 -30.234 6.922 1 95.44 161 ILE A CA 1
ATOM 1245 C C . ILE A 1 161 ? -18.141 -29.734 8.266 1 95.44 161 ILE A C 1
ATOM 1247 O O . ILE A 1 161 ? -18.672 -28.625 8.352 1 95.44 161 ILE A O 1
ATOM 1251 N N . ASP A 1 162 ? -17.812 -30.359 9.344 1 94.62 162 ASP A N 1
ATOM 1252 C CA . ASP A 1 162 ? -18.391 -29.984 10.625 1 94.62 162 ASP A CA 1
ATOM 1253 C C . ASP A 1 162 ? -17.344 -29.406 11.562 1 94.62 162 ASP A C 1
ATOM 1255 O O . ASP A 1 162 ? -17.609 -29.172 12.742 1 94.62 162 ASP A O 1
ATOM 1259 N N . ASN A 1 163 ? -16.266 -29.078 11.055 1 96.25 163 ASN A N 1
ATOM 1260 C CA . ASN A 1 163 ? -15.172 -28.688 11.938 1 96.25 163 ASN A CA 1
ATOM 1261 C C . ASN A 1 163 ? -15.102 -27.172 12.117 1 96.25 163 ASN A C 1
ATOM 1263 O O . ASN A 1 163 ? -14.305 -26.672 12.906 1 96.25 163 ASN A O 1
ATOM 1267 N N . GLY A 1 164 ? -16.016 -26.438 11.367 1 95.44 164 GLY A N 1
ATOM 1268 C CA . GLY A 1 164 ? -16.031 -24.984 11.508 1 95.44 164 GLY A CA 1
ATOM 1269 C C . GLY A 1 164 ? -14.688 -24.344 11.195 1 95.44 164 GLY A C 1
ATOM 1270 O O . GLY A 1 164 ? -14.062 -24.656 10.18 1 95.44 164 GLY A O 1
ATOM 1271 N N . ILE A 1 165 ? -14.227 -23.406 12.125 1 97 165 ILE A N 1
ATOM 1272 C CA . ILE A 1 165 ? -12.992 -22.672 11.836 1 97 165 ILE A CA 1
ATOM 1273 C C . ILE A 1 165 ? -11.836 -23.297 12.617 1 97 165 ILE A C 1
ATOM 1275 O O . ILE A 1 165 ? -10.773 -22.703 12.75 1 97 165 ILE A O 1
ATOM 1279 N N . LYS A 1 166 ? -11.992 -24.5 13.203 1 94.69 166 LYS A N 1
ATOM 1280 C CA . LYS A 1 166 ? -10.969 -25.156 14.008 1 94.69 166 LYS A CA 1
ATOM 1281 C C . LYS A 1 166 ? -9.664 -25.297 13.227 1 94.69 166 LYS A C 1
ATOM 1283 O O . LYS A 1 166 ? -8.586 -25.047 13.758 1 94.69 166 LYS A O 1
ATOM 1288 N N . PRO A 1 167 ? -9.758 -25.781 11.969 1 97.62 167 PRO A N 1
ATOM 1289 C CA . PRO A 1 167 ? -8.508 -25.875 11.219 1 97.62 167 PRO A CA 1
ATOM 1290 C C . PRO A 1 167 ? -7.781 -24.547 11.102 1 97.62 167 PRO A C 1
ATOM 1292 O O . PRO A 1 167 ? -6.551 -24.5 11.18 1 97.62 167 PRO A O 1
ATOM 1295 N N . LEU A 1 168 ? -8.523 -23.453 10.891 1 98.06 168 LEU A N 1
ATOM 1296 C CA . LEU A 1 168 ? -7.934 -22.125 10.789 1 98.06 168 LEU A CA 1
ATOM 1297 C C . LEU A 1 168 ? -7.262 -21.734 12.102 1 98.06 168 LEU A C 1
ATOM 1299 O O . LEU A 1 168 ? -6.152 -21.188 12.102 1 98.06 168 LEU A O 1
ATOM 1303 N N . LEU A 1 169 ? -7.922 -21.984 13.203 1 95.44 169 LEU A N 1
ATOM 1304 C CA . LEU A 1 169 ? -7.34 -21.672 14.508 1 95.44 169 LEU A CA 1
ATOM 1305 C C . LEU A 1 169 ? -6.035 -22.438 14.711 1 95.44 169 LEU A C 1
ATOM 1307 O O . LEU A 1 169 ? -5.062 -21.891 15.234 1 95.44 169 LEU A O 1
ATOM 1311 N N . ALA A 1 170 ? -6.031 -23.703 14.312 1 95.69 170 ALA A N 1
ATOM 1312 C CA . ALA A 1 170 ? -4.805 -24.484 14.383 1 95.69 170 ALA A CA 1
ATOM 1313 C C . ALA A 1 170 ? -3.711 -23.875 13.508 1 95.69 170 ALA A C 1
ATOM 1315 O O . ALA A 1 170 ? -2.562 -23.75 13.938 1 95.69 170 ALA A O 1
ATOM 1316 N N . ALA A 1 171 ? -4.086 -23.5 12.297 1 97.94 171 ALA A N 1
ATOM 1317 C CA . ALA A 1 171 ? -3.133 -22.891 11.375 1 97.94 171 ALA A CA 1
ATOM 1318 C C . ALA A 1 171 ? -2.502 -21.641 11.977 1 97.94 171 ALA A C 1
ATOM 1320 O O . ALA A 1 171 ? -1.284 -21.453 11.906 1 97.94 171 ALA A O 1
ATOM 1321 N N . LYS A 1 172 ? -3.359 -20.844 12.594 1 95.06 172 LYS A N 1
ATOM 1322 C CA . LYS A 1 172 ? -2.895 -19.609 13.227 1 95.06 172 LYS A CA 1
ATOM 1323 C C . LYS A 1 172 ? -1.925 -19.906 14.359 1 95.06 172 LYS A C 1
ATOM 1325 O O . LYS A 1 172 ? -0.882 -19.266 14.484 1 95.06 172 LYS A O 1
ATOM 1330 N N . SER A 1 173 ? -2.256 -20.828 15.148 1 92.25 173 SER A N 1
ATOM 1331 C CA . SER A 1 173 ? -1.412 -21.219 16.266 1 92.25 173 SER A CA 1
ATOM 1332 C C . SER A 1 173 ? -0.064 -21.75 15.797 1 92.25 173 SER A C 1
ATOM 1334 O O . SER A 1 173 ? 0.983 -21.344 16.297 1 92.25 173 SER A O 1
ATOM 1336 N N . TYR A 1 174 ? -0.119 -22.672 14.82 1 95.88 174 TYR A N 1
ATOM 1337 C CA . TYR A 1 174 ? 1.108 -23.281 14.312 1 95.88 174 TYR A CA 1
ATOM 1338 C C . TYR A 1 174 ? 1.986 -22.234 13.633 1 95.88 174 TYR A C 1
ATOM 1340 O O . TYR A 1 174 ? 3.209 -22.234 13.805 1 95.88 174 TYR A O 1
ATOM 1348 N N . ALA A 1 175 ? 1.366 -21.312 12.875 1 95.12 175 ALA A N 1
ATOM 1349 C CA . ALA A 1 175 ? 2.1 -20.25 12.211 1 95.12 175 ALA A CA 1
ATOM 1350 C C . ALA A 1 175 ? 2.859 -19.391 13.227 1 95.12 175 ALA A C 1
ATOM 1352 O O . ALA A 1 175 ? 4.02 -19.047 13 1 95.12 175 ALA A O 1
ATOM 1353 N N . ALA A 1 176 ? 2.195 -19.062 14.297 1 88.31 176 ALA A N 1
ATOM 1354 C CA . ALA A 1 176 ? 2.811 -18.266 15.344 1 88.31 176 ALA A CA 1
ATOM 1355 C C . ALA A 1 176 ? 4.031 -18.969 15.938 1 88.31 176 ALA A C 1
ATOM 1357 O O . ALA A 1 176 ? 5.066 -18.344 16.156 1 88.31 176 ALA A O 1
ATOM 1358 N N . LEU A 1 177 ? 3.936 -20.266 16.141 1 88.81 177 LEU A N 1
ATOM 1359 C CA . LEU A 1 177 ? 5.008 -21.062 16.734 1 88.81 177 LEU A CA 1
ATOM 1360 C C . LEU A 1 177 ? 6.172 -21.219 15.758 1 88.81 177 LEU A C 1
ATOM 1362 O O . LEU A 1 177 ? 7.305 -21.484 16.172 1 88.81 177 LEU A O 1
ATOM 1366 N N . LEU A 1 178 ? 5.887 -21.062 14.492 1 92.88 178 LEU A N 1
ATOM 1367 C CA . LEU A 1 178 ? 6.902 -21.234 13.453 1 92.88 178 LEU A CA 1
ATOM 1368 C C . LEU A 1 178 ? 7.453 -19.891 13.008 1 92.88 178 LEU A C 1
ATOM 1370 O O . LEU A 1 178 ? 7.871 -19.734 11.859 1 92.88 178 LEU A O 1
ATOM 1374 N N . GLY A 1 179 ? 7.387 -18.891 13.875 1 86.94 179 GLY A N 1
ATOM 1375 C CA . GLY A 1 179 ? 7.965 -17.578 13.586 1 86.94 179 GLY A CA 1
ATOM 1376 C C . GLY A 1 179 ? 7.059 -16.688 12.758 1 86.94 179 GLY A C 1
ATOM 1377 O O . GLY A 1 179 ? 7.531 -15.93 11.914 1 86.94 179 GLY A O 1
ATOM 1378 N N . ASN A 1 180 ? 5.77 -16.906 12.914 1 86.12 180 ASN A N 1
ATOM 1379 C CA . ASN A 1 180 ? 4.742 -16.109 12.25 1 86.12 180 ASN A CA 1
ATOM 1380 C C . ASN A 1 180 ? 4.781 -16.281 10.742 1 86.12 180 ASN A C 1
ATOM 1382 O O . ASN A 1 180 ? 4.812 -15.312 9.992 1 86.12 180 ASN A O 1
ATOM 1386 N N . LEU A 1 181 ? 4.727 -17.5 10.336 1 92.75 181 LEU A N 1
ATOM 1387 C CA . LEU A 1 181 ? 4.559 -17.828 8.922 1 92.75 181 LEU A CA 1
ATOM 1388 C C . LEU A 1 181 ? 3.246 -17.266 8.383 1 92.75 181 LEU A C 1
ATOM 1390 O O . LEU A 1 181 ? 2.221 -17.312 9.07 1 92.75 181 LEU A O 1
ATOM 1394 N N . PRO A 1 182 ? 3.291 -16.734 7.242 1 95.19 182 PRO A N 1
ATOM 1395 C CA . PRO A 1 182 ? 2.039 -16.266 6.641 1 95.19 182 PRO A CA 1
ATOM 1396 C C . PRO A 1 182 ? 0.98 -17.359 6.551 1 95.19 182 PRO A C 1
ATOM 1398 O O . PRO A 1 182 ? 1.308 -18.516 6.293 1 95.19 182 PRO A O 1
ATOM 1401 N N . VAL A 1 183 ? -0.273 -17 6.805 1 98.38 183 VAL A N 1
ATOM 1402 C CA . VAL A 1 183 ? -1.406 -17.906 6.645 1 98.38 183 VAL A CA 1
ATOM 1403 C C . VAL A 1 183 ? -2.334 -17.375 5.551 1 98.38 183 VAL A C 1
ATOM 1405 O O . VAL A 1 183 ? -2.773 -16.234 5.594 1 98.38 183 VAL A O 1
ATOM 1408 N N . MET A 1 184 ? -2.537 -18.156 4.543 1 98.88 184 MET A N 1
ATOM 1409 C CA . MET A 1 184 ? -3.551 -17.828 3.541 1 98.88 184 MET A CA 1
ATOM 1410 C C . MET A 1 184 ? -4.832 -18.625 3.793 1 98.88 184 MET A C 1
ATOM 1412 O O . MET A 1 184 ? -4.793 -19.844 3.979 1 98.88 184 MET A O 1
ATOM 1416 N N . VAL A 1 185 ? -5.922 -17.953 3.797 1 98.75 185 VAL A N 1
ATOM 1417 C CA . VAL A 1 185 ? -7.211 -18.562 4.105 1 98.75 185 VAL A CA 1
ATOM 1418 C C . VAL A 1 185 ? -8.125 -18.5 2.885 1 98.75 185 VAL A C 1
ATOM 1420 O O . VAL A 1 185 ? -8.406 -17.4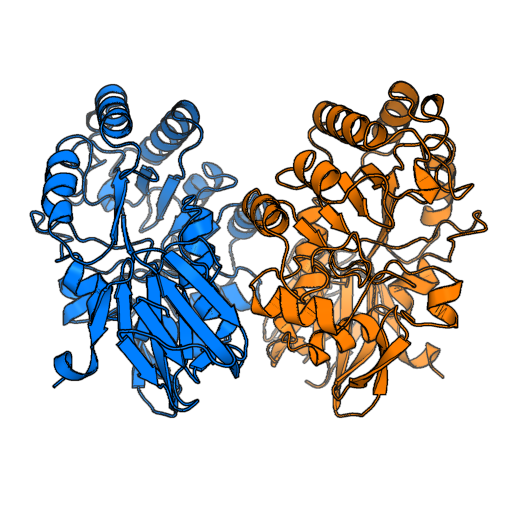06 2.373 1 98.75 185 VAL A O 1
ATOM 1423 N N . HIS A 1 186 ? -8.469 -19.641 2.418 1 97.88 186 HIS A N 1
ATOM 1424 C CA . HIS A 1 186 ? -9.492 -19.766 1.387 1 97.88 186 HIS A CA 1
ATOM 1425 C C . HIS A 1 186 ? -10.898 -19.688 1.985 1 97.88 186 HIS A C 1
ATOM 1427 O O . HIS A 1 186 ? -11.211 -20.406 2.934 1 97.88 186 HIS A O 1
ATOM 1433 N N . VAL A 1 187 ? -11.688 -18.844 1.364 1 96.06 187 VAL A N 1
ATOM 1434 C CA . VAL A 1 187 ? -13.07 -18.75 1.812 1 96.06 187 VAL A CA 1
ATOM 1435 C C . VAL A 1 187 ? -14.016 -19.188 0.69 1 96.06 187 VAL A C 1
ATOM 1437 O O . VAL A 1 187 ? -13.734 -18.953 -0.488 1 96.06 187 VAL A O 1
ATOM 1440 N N . GLY A 1 188 ? -15.102 -19.875 1.072 1 93.88 188 GLY A N 1
ATOM 1441 C CA . GLY A 1 188 ? -16.125 -20.328 0.141 1 93.88 188 GLY A CA 1
ATOM 1442 C C . GLY A 1 188 ? -17.516 -20.344 0.741 1 93.88 188 GLY A C 1
ATOM 1443 O O . GLY A 1 188 ? -17.906 -19.406 1.441 1 93.88 188 GLY A O 1
ATOM 1444 N N . ALA A 1 189 ? -18.219 -21.391 0.378 1 93.88 189 ALA A N 1
ATOM 1445 C CA . ALA A 1 189 ? -19.594 -21.5 0.86 1 93.88 189 ALA A CA 1
ATOM 1446 C C . ALA A 1 189 ? -19.641 -21.781 2.357 1 93.88 189 ALA A C 1
ATOM 1448 O O . ALA A 1 189 ? -18.812 -22.562 2.865 1 93.88 189 ALA A O 1
ATOM 1449 N N . ASN A 1 190 ? -20.469 -21.141 3.072 1 94.5 190 ASN A N 1
ATOM 1450 C CA . ASN A 1 190 ? -20.688 -21.422 4.488 1 94.5 190 ASN A CA 1
ATOM 1451 C C . ASN A 1 190 ? -21.469 -22.719 4.691 1 94.5 190 ASN A C 1
ATOM 1453 O O . ASN A 1 190 ? -22.172 -23.172 3.783 1 94.5 190 ASN A O 1
ATOM 1457 N N . PRO A 1 191 ? -21.281 -23.391 5.914 1 95.31 191 PRO A N 1
ATOM 1458 C CA . PRO A 1 191 ? -20.375 -22.969 6.973 1 95.31 191 PRO A CA 1
ATOM 1459 C C . PRO A 1 191 ? -18.906 -23.266 6.645 1 95.31 191 PRO A C 1
ATOM 1461 O O . PRO A 1 191 ? -18.625 -24.188 5.863 1 95.31 191 PRO A O 1
ATOM 1464 N N . PRO A 1 192 ? -18 -22.672 7.316 1 97.38 192 PRO A N 1
ATOM 1465 C CA . PRO A 1 192 ? -18.188 -21.641 8.344 1 97.38 192 PRO A CA 1
ATOM 1466 C C . PRO A 1 192 ? -18.562 -20.281 7.754 1 97.38 192 PRO A C 1
ATOM 1468 O O . PRO A 1 192 ? -18.391 -20.062 6.551 1 97.38 192 PRO A O 1
ATOM 1471 N N . GLU A 1 193 ? -19.094 -19.375 8.633 1 97.5 193 GLU A N 1
ATOM 1472 C CA . GLU A 1 193 ? -19.438 -18.016 8.227 1 97.5 193 GLU A CA 1
ATOM 1473 C C . GLU A 1 193 ? -18.188 -17.172 8 1 97.5 193 GLU A C 1
ATOM 1475 O O . GLU A 1 193 ? -17.234 -17.25 8.773 1 97.5 193 GLU A O 1
ATOM 1480 N N . LEU A 1 194 ? -18.25 -16.328 6.957 1 98.06 194 LEU A N 1
ATOM 1481 C CA . LEU A 1 194 ? -17.125 -15.438 6.672 1 98.06 194 LEU A CA 1
ATOM 1482 C C . LEU A 1 194 ? -16.781 -14.594 7.891 1 98.06 194 LEU A C 1
ATOM 1484 O O . LEU A 1 194 ? -15.609 -14.336 8.164 1 98.06 194 LEU A O 1
ATOM 1488 N N . LYS A 1 195 ? -17.797 -14.164 8.602 1 96.38 195 LYS A N 1
ATOM 1489 C CA . LYS A 1 195 ? -17.594 -13.344 9.789 1 96.38 195 LYS A CA 1
ATOM 1490 C C . LYS A 1 195 ? -16.688 -14.039 10.789 1 96.38 195 LYS A C 1
ATOM 1492 O O . LYS A 1 195 ? -15.773 -13.422 11.352 1 96.38 195 LYS A O 1
ATOM 1497 N N . ASP A 1 196 ? -16.922 -15.336 11.031 1 95.75 196 ASP A N 1
ATOM 1498 C CA . ASP A 1 196 ? -16.109 -16.109 11.969 1 95.75 196 ASP A CA 1
ATOM 1499 C C . ASP A 1 196 ? -14.68 -16.266 11.469 1 95.75 196 ASP A C 1
ATOM 1501 O O . ASP A 1 196 ? -13.734 -16.203 12.258 1 95.75 196 ASP A O 1
ATOM 1505 N N . ILE A 1 197 ? -14.539 -16.453 10.227 1 97.56 197 ILE A N 1
ATOM 1506 C CA . ILE A 1 197 ? -13.234 -16.609 9.602 1 97.56 197 ILE A CA 1
ATOM 1507 C C . ILE A 1 197 ? -12.438 -15.312 9.766 1 97.56 197 ILE A C 1
ATOM 1509 O O . ILE A 1 197 ? -11.305 -15.328 10.25 1 97.56 197 ILE A O 1
ATOM 1513 N N . MET A 1 198 ? -13.055 -14.195 9.453 1 96.69 198 MET A N 1
ATOM 1514 C CA . MET A 1 198 ? -12.398 -12.891 9.5 1 96.69 198 MET A CA 1
ATOM 1515 C C . MET A 1 198 ? -11.992 -12.539 10.922 1 96.69 198 MET A C 1
ATOM 1517 O O . MET A 1 198 ? -10.945 -11.914 11.141 1 96.69 198 MET A O 1
ATOM 1521 N N . GLN A 1 199 ? -12.805 -12.898 11.828 1 93 199 GLN A N 1
ATOM 1522 C CA . GLN A 1 199 ? -12.508 -12.617 13.234 1 93 199 GLN A CA 1
ATOM 1523 C C . GLN A 1 199 ? -11.258 -13.367 13.695 1 93 199 GLN A C 1
ATOM 1525 O O . GLN A 1 199 ? -10.523 -12.883 14.555 1 93 199 GLN A O 1
ATOM 1530 N N . ALA A 1 200 ? -11.023 -14.523 13.078 1 94.19 200 ALA A N 1
ATOM 1531 C CA . ALA A 1 200 ? -9.883 -15.359 13.461 1 94.19 200 ALA A CA 1
ATOM 1532 C C . ALA A 1 200 ? -8.609 -14.883 12.773 1 94.19 200 ALA A C 1
ATOM 1534 O O . ALA A 1 200 ? -7.508 -15.305 13.141 1 94.19 200 ALA A O 1
ATOM 1535 N N . MET A 1 201 ? -8.742 -14.016 11.805 1 96.25 201 MET A N 1
ATOM 1536 C CA . MET A 1 201 ? -7.598 -13.547 11.031 1 96.25 201 MET A CA 1
ATOM 1537 C C . MET A 1 201 ? -7.059 -12.242 11.594 1 96.25 201 MET A C 1
ATOM 1539 O O . MET A 1 201 ? -7.77 -11.523 12.305 1 96.25 201 MET A O 1
ATOM 1543 N N . GLY A 1 202 ? -5.812 -11.984 11.32 1 89.44 202 GLY A N 1
ATOM 1544 C CA . GLY A 1 202 ? -5.164 -10.766 11.766 1 89.44 202 GLY A CA 1
ATOM 1545 C C . GLY A 1 202 ? -4.16 -10.219 10.773 1 89.44 202 GLY A C 1
ATOM 1546 O O . GLY A 1 202 ? -4.164 -10.602 9.602 1 89.44 202 GLY A O 1
ATOM 1547 N N . LYS A 1 203 ? -3.373 -9.281 11.305 1 87.5 203 LYS A N 1
ATOM 1548 C CA . LYS A 1 203 ? -2.41 -8.578 10.461 1 87.5 203 LYS A CA 1
ATOM 1549 C C . LYS A 1 203 ? -1.469 -9.555 9.766 1 87.5 203 LYS A C 1
ATOM 1551 O O . LYS A 1 203 ? -0.88 -10.422 10.414 1 87.5 203 LYS A O 1
ATOM 1556 N N . GLY A 1 204 ? -1.401 -9.5 8.484 1 89.62 204 GLY A N 1
ATOM 1557 C CA . GLY A 1 204 ? -0.455 -10.305 7.734 1 89.62 204 GLY A CA 1
ATOM 1558 C C . GLY A 1 204 ? -1.068 -11.578 7.172 1 89.62 204 GLY A C 1
ATOM 1559 O O . GLY A 1 204 ? -0.487 -12.211 6.293 1 89.62 204 GLY A O 1
ATOM 1560 N N . ASP A 1 205 ? -2.244 -11.984 7.719 1 96.44 205 ASP A N 1
ATOM 1561 C CA . ASP A 1 205 ? -2.98 -13.094 7.121 1 96.44 205 ASP A CA 1
ATOM 1562 C C . ASP A 1 205 ? -3.557 -12.695 5.762 1 96.44 205 ASP A C 1
ATOM 1564 O O . ASP A 1 205 ? -3.994 -11.562 5.574 1 96.44 205 ASP A O 1
ATOM 1568 N N . VAL A 1 206 ? -3.535 -13.641 4.871 1 98.62 206 VAL A N 1
ATOM 1569 C CA . VAL A 1 206 ? -4.023 -13.367 3.521 1 98.62 206 VAL A CA 1
ATOM 1570 C C . VAL A 1 206 ? -5.383 -14.039 3.318 1 98.62 206 VAL A C 1
ATOM 1572 O O . VAL A 1 206 ? -5.5 -15.266 3.414 1 98.62 206 VAL A O 1
ATOM 1575 N N . LEU A 1 207 ? -6.406 -13.258 3.15 1 98.69 207 LEU A N 1
ATOM 1576 C CA . LEU A 1 207 ? -7.699 -13.75 2.691 1 98.69 207 LEU A CA 1
ATOM 1577 C C . LEU A 1 207 ? -7.727 -13.867 1.171 1 98.69 207 LEU A C 1
ATOM 1579 O O . LEU A 1 207 ? -7.73 -12.859 0.465 1 98.69 207 LEU A O 1
ATOM 1583 N N . THR A 1 208 ? -7.758 -15.094 0.659 1 98.69 208 THR A N 1
ATOM 1584 C CA . THR A 1 208 ? -7.891 -15.258 -0.784 1 98.69 208 THR A CA 1
ATOM 1585 C C . THR A 1 208 ? -9.344 -15.5 -1.17 1 98.69 208 THR A C 1
ATOM 1587 O O . THR A 1 208 ? -10.172 -15.852 -0.323 1 98.69 208 THR A O 1
ATOM 1590 N N . HIS A 1 209 ? -9.711 -15.227 -2.418 1 98.5 209 HIS A N 1
ATOM 1591 C CA . HIS A 1 209 ? -11.078 -15.266 -2.936 1 98.5 209 HIS A CA 1
ATOM 1592 C C . HIS A 1 209 ? -11.945 -14.203 -2.271 1 98.5 209 HIS A C 1
ATOM 1594 O O . HIS A 1 209 ? -13.148 -14.414 -2.074 1 98.5 209 HIS A O 1
ATOM 1600 N N . ALA A 1 210 ? -11.344 -13.133 -1.958 1 97.88 210 ALA A N 1
ATOM 1601 C CA . ALA A 1 210 ? -12.047 -12.094 -1.214 1 97.88 210 ALA A CA 1
ATOM 1602 C C . ALA A 1 210 ? -13.172 -11.484 -2.051 1 97.88 210 ALA A C 1
ATOM 1604 O O . ALA A 1 210 ? -14.164 -10.992 -1.509 1 97.88 210 ALA A O 1
ATOM 1605 N N . TYR A 1 211 ? -13.039 -11.562 -3.369 1 98.31 211 TYR A N 1
ATOM 1606 C CA . TYR A 1 211 ? -13.914 -10.805 -4.254 1 98.31 211 TYR A CA 1
ATOM 1607 C C . TYR A 1 211 ? -14.852 -11.734 -5.02 1 98.31 211 TYR A C 1
ATOM 1609 O O . TYR A 1 211 ? -15.141 -11.508 -6.195 1 98.31 211 TYR A O 1
ATOM 1617 N N . ASN A 1 212 ? -15.273 -12.773 -4.359 1 97.81 212 ASN A N 1
ATOM 1618 C CA . ASN A 1 212 ? -16.203 -13.727 -4.941 1 97.81 212 ASN A CA 1
ATOM 1619 C C . ASN A 1 212 ? -17.641 -13.188 -4.93 1 97.81 212 ASN A C 1
ATOM 1621 O O . ASN A 1 212 ? -17.922 -12.18 -4.281 1 97.81 212 ASN A O 1
ATOM 1625 N N . GLY A 1 213 ? -18.516 -13.859 -5.68 1 96.62 213 GLY A N 1
ATOM 1626 C CA . GLY A 1 213 ? -19.906 -13.453 -5.77 1 96.62 213 GLY A CA 1
ATOM 1627 C C . GLY A 1 213 ? -20.844 -14.312 -4.945 1 96.62 213 GLY A C 1
ATOM 1628 O O . GLY A 1 213 ? -22.047 -14.336 -5.188 1 96.62 213 GLY A O 1
ATOM 1629 N N . LYS A 1 214 ? -20.391 -15.023 -3.959 1 95.75 214 LYS A N 1
ATOM 1630 C CA . LYS A 1 214 ? -21.172 -15.953 -3.156 1 95.75 214 LYS A CA 1
ATOM 1631 C C . LYS A 1 214 ? -21.891 -15.227 -2.02 1 95.75 214 LYS A C 1
ATOM 1633 O O . LYS A 1 214 ? -21.438 -14.172 -1.565 1 95.75 214 LYS A O 1
ATOM 1638 N N . PRO A 1 215 ? -22.953 -15.852 -1.526 1 94.56 215 PRO A N 1
ATOM 1639 C CA . PRO A 1 215 ? -23.656 -15.25 -0.389 1 94.56 215 PRO A CA 1
ATOM 1640 C C . PRO A 1 215 ? -22.75 -15.086 0.836 1 94.56 215 PRO A C 1
ATOM 1642 O O . PRO A 1 215 ? -22.891 -14.109 1.578 1 94.56 215 PRO A O 1
ATOM 1645 N N . ASN A 1 216 ? -21.859 -16 1.042 1 96.69 216 ASN A N 1
ATOM 1646 C CA . ASN A 1 216 ? -20.922 -15.938 2.154 1 96.69 216 ASN A CA 1
ATOM 1647 C C . ASN A 1 216 ? -19.719 -15.047 1.82 1 96.69 216 ASN A C 1
ATOM 1649 O O . ASN A 1 216 ? -18.625 -15.266 2.332 1 96.69 216 ASN A O 1
ATOM 1653 N N . GLY A 1 217 ? -19.938 -14.062 0.957 1 97.06 217 GLY A N 1
ATOM 1654 C CA . GLY A 1 217 ? -18.891 -13.133 0.553 1 97.06 217 GLY A CA 1
ATOM 1655 C C . GLY A 1 217 ? -19.031 -11.773 1.208 1 97.06 217 GLY A C 1
ATOM 1656 O O . GLY A 1 217 ? -19.797 -11.602 2.152 1 97.06 217 GLY A O 1
ATOM 1657 N N . MET A 1 218 ? -18.234 -10.836 0.756 1 96.81 218 MET A N 1
ATOM 1658 C CA . MET A 1 218 ? -18.062 -9.539 1.419 1 96.81 218 MET A CA 1
ATOM 1659 C C . MET A 1 218 ? -19.297 -8.656 1.202 1 96.81 218 MET A C 1
ATOM 1661 O O . MET A 1 218 ? -19.562 -7.758 2.002 1 96.81 218 MET A O 1
ATOM 1665 N N . VAL A 1 219 ? -20.047 -8.945 0.098 1 95.25 219 VAL A N 1
ATOM 1666 C CA . VAL A 1 219 ? -21.172 -8.094 -0.281 1 95.25 219 VAL A CA 1
ATOM 1667 C C . VAL A 1 219 ? -22.484 -8.797 0.06 1 95.25 219 VAL A C 1
ATOM 1669 O O . VAL A 1 219 ? -22.656 -9.984 -0.232 1 95.25 219 VAL A O 1
ATOM 1672 N N . ASP A 1 220 ? -23.391 -8.102 0.718 1 92.19 220 ASP A N 1
ATOM 1673 C CA . ASP A 1 220 ? -24.672 -8.719 1.08 1 92.19 220 ASP A CA 1
ATOM 1674 C C . ASP A 1 220 ? -25.672 -8.633 -0.073 1 92.19 220 ASP A C 1
ATOM 1676 O O . ASP A 1 220 ? -25.312 -8.242 -1.185 1 92.19 220 ASP A O 1
ATOM 1680 N N . GLU A 1 221 ? -26.859 -9.086 0.178 1 89.81 221 GLU A N 1
ATOM 1681 C CA . GLU A 1 221 ? -27.875 -9.211 -0.858 1 89.81 221 GLU A CA 1
ATOM 1682 C C . GLU A 1 221 ? -28.297 -7.84 -1.39 1 89.81 221 GLU A C 1
ATOM 1684 O O . GLU A 1 221 ? -28.875 -7.738 -2.475 1 89.81 221 GLU A O 1
ATOM 1689 N N . HIS A 1 222 ? -27.984 -6.824 -0.627 1 86.31 222 HIS A N 1
ATOM 1690 C CA . HIS A 1 222 ? -28.375 -5.477 -1.022 1 86.31 222 HIS A CA 1
ATOM 1691 C C . HIS A 1 222 ? -27.234 -4.75 -1.721 1 86.31 222 HIS A C 1
ATOM 1693 O O . HIS A 1 222 ? -27.359 -3.578 -2.076 1 86.31 222 HIS A O 1
ATOM 1699 N N . GLY A 1 223 ? -26.141 -5.477 -1.883 1 87.62 223 GLY A N 1
ATOM 1700 C CA . GLY A 1 223 ? -25 -4.867 -2.543 1 87.62 223 GLY A CA 1
ATOM 1701 C C . GLY A 1 223 ? -24.141 -4.039 -1.604 1 87.62 223 GLY A C 1
ATOM 1702 O O . GLY A 1 223 ? -23.344 -3.221 -2.053 1 87.62 223 GLY A O 1
ATOM 1703 N N . GLU A 1 224 ? -24.328 -4.234 -0.331 1 86.12 224 GLU A N 1
ATOM 1704 C CA . GLU A 1 224 ? -23.594 -3.484 0.676 1 86.12 224 GLU A CA 1
ATOM 1705 C C . GLU A 1 224 ? -22.469 -4.328 1.275 1 86.12 224 GLU A C 1
ATOM 1707 O O . GLU A 1 224 ? -22.641 -5.527 1.507 1 86.12 224 GLU A O 1
ATOM 1712 N N . ILE A 1 225 ? -21.359 -3.652 1.461 1 91.88 225 ILE A N 1
ATOM 1713 C CA . ILE A 1 225 ? -20.25 -4.332 2.113 1 91.88 225 ILE A CA 1
ATOM 1714 C C . ILE A 1 225 ? -20.594 -4.629 3.568 1 91.88 225 ILE A C 1
ATOM 1716 O O . ILE A 1 225 ? -21.094 -3.752 4.281 1 91.88 225 ILE A O 1
ATOM 1720 N N . LYS A 1 226 ? -20.359 -5.812 3.982 1 93.56 226 LYS A N 1
ATOM 1721 C CA . LYS A 1 226 ? -20.594 -6.18 5.375 1 93.56 226 LYS A CA 1
ATOM 1722 C C . LYS A 1 226 ? -19.594 -5.492 6.305 1 93.56 226 LYS A C 1
ATOM 1724 O O . LYS A 1 226 ? -18.406 -5.406 5.992 1 93.56 226 LYS A O 1
ATOM 1729 N N . GLU A 1 227 ? -20.031 -5.074 7.438 1 87.06 227 GLU A N 1
ATOM 1730 C CA . GLU A 1 227 ? -19.25 -4.23 8.344 1 87.06 227 GLU A CA 1
ATOM 1731 C C . GLU A 1 227 ? -17.984 -4.938 8.812 1 87.06 227 GLU A C 1
ATOM 1733 O O . GLU A 1 227 ? -16.922 -4.32 8.922 1 87.06 227 GLU A O 1
ATOM 1738 N N . PHE A 1 228 ? -18.094 -6.168 9.062 1 92.62 228 PHE A N 1
ATOM 1739 C CA . PHE A 1 228 ? -16.969 -6.898 9.625 1 92.62 228 PHE A CA 1
ATOM 1740 C C . PHE A 1 228 ? -15.836 -7.008 8.617 1 92.62 228 PHE A C 1
ATOM 1742 O O . PHE A 1 228 ? -14.703 -7.332 8.977 1 92.62 228 PHE A O 1
ATOM 1749 N N . ILE A 1 229 ? -16.156 -6.75 7.348 1 95.5 229 ILE A N 1
ATOM 1750 C CA . ILE A 1 229 ? -15.125 -6.75 6.312 1 95.5 229 ILE A CA 1
ATOM 1751 C C . ILE A 1 229 ? -14.188 -5.559 6.516 1 95.5 229 ILE A C 1
ATOM 1753 O O . ILE A 1 229 ? -12.969 -5.707 6.461 1 95.5 229 ILE A O 1
ATOM 1757 N N . TYR A 1 230 ? -14.773 -4.426 6.773 1 88.25 230 TYR A N 1
ATOM 1758 C CA . TYR A 1 230 ? -13.984 -3.229 7.035 1 88.25 230 TYR A CA 1
ATOM 1759 C C . TYR A 1 230 ? -13.094 -3.42 8.258 1 88.25 230 TYR A C 1
ATOM 1761 O O . TYR A 1 230 ? -11.922 -3.035 8.242 1 88.25 230 TYR A O 1
ATOM 1769 N N . ASP A 1 231 ? -13.688 -4.012 9.25 1 87.75 231 ASP A N 1
ATOM 1770 C CA . ASP A 1 231 ? -12.945 -4.254 10.492 1 87.75 231 ASP A CA 1
ATOM 1771 C C . ASP A 1 231 ? -11.711 -5.105 10.234 1 87.75 231 ASP A C 1
ATOM 1773 O O . ASP A 1 231 ? -10.617 -4.781 10.711 1 87.75 231 ASP A O 1
ATOM 1777 N N . ALA A 1 232 ? -11.891 -6.152 9.492 1 93.5 232 ALA A N 1
ATOM 1778 C CA . ALA A 1 232 ? -10.781 -7.055 9.195 1 93.5 232 ALA A CA 1
ATOM 1779 C C . ALA A 1 232 ? -9.727 -6.359 8.336 1 93.5 232 ALA A C 1
ATOM 1781 O O . ALA A 1 232 ? -8.523 -6.504 8.586 1 93.5 232 ALA A O 1
ATOM 1782 N N . TYR A 1 233 ? -10.188 -5.598 7.34 1 93.19 233 TYR A N 1
ATOM 1783 C CA . TYR A 1 233 ? -9.297 -4.859 6.453 1 93.19 233 TYR A CA 1
ATOM 1784 C C . TYR A 1 233 ? -8.461 -3.852 7.234 1 93.19 233 TYR A C 1
ATOM 1786 O O . TYR A 1 233 ? -7.246 -3.77 7.055 1 93.19 233 TYR A O 1
ATOM 1794 N N . ASP A 1 234 ? -9.094 -3.211 8.172 1 85.69 234 ASP A N 1
ATOM 1795 C CA . ASP A 1 234 ? -8.445 -2.18 8.969 1 85.69 234 ASP A CA 1
ATOM 1796 C C . ASP A 1 234 ? -7.453 -2.793 9.953 1 85.69 234 ASP A C 1
ATOM 1798 O O . ASP A 1 234 ? -6.449 -2.168 10.305 1 85.69 234 ASP A O 1
ATOM 1802 N N . ARG A 1 235 ? -7.715 -4.035 10.328 1 86.12 235 ARG A N 1
ATOM 1803 C CA . ARG A 1 235 ? -6.836 -4.734 11.266 1 86.12 235 ARG A CA 1
ATOM 1804 C C . ARG A 1 235 ? -5.602 -5.273 10.555 1 86.12 235 ARG A C 1
ATOM 1806 O O . ARG A 1 235 ? -4.648 -5.715 11.195 1 86.12 235 ARG A O 1
ATOM 1813 N N . GLY A 1 236 ? -5.617 -5.238 9.242 1 88.56 236 GLY A N 1
ATOM 1814 C CA . GLY A 1 236 ? -4.402 -5.586 8.523 1 88.56 236 GLY A CA 1
ATOM 1815 C C . GLY A 1 236 ? -4.5 -6.906 7.789 1 88.56 236 GLY A C 1
ATOM 1816 O O . GLY A 1 236 ? -3.5 -7.414 7.273 1 88.56 236 GLY A O 1
ATOM 1817 N N . VAL A 1 237 ? -5.738 -7.484 7.734 1 95.25 237 VAL A N 1
ATOM 1818 C CA . VAL A 1 237 ? -5.918 -8.664 6.891 1 95.25 237 VAL A CA 1
ATOM 1819 C C . VAL A 1 237 ? -5.668 -8.297 5.43 1 95.25 237 VAL A C 1
ATOM 1821 O O . VAL A 1 237 ? -6.16 -7.27 4.949 1 95.25 237 VAL A O 1
ATOM 1824 N N . ILE A 1 238 ? -4.828 -9.062 4.766 1 97.38 238 ILE A N 1
ATOM 1825 C CA . ILE A 1 238 ? -4.477 -8.82 3.369 1 97.38 238 ILE A CA 1
ATOM 1826 C C . ILE A 1 238 ? -5.512 -9.477 2.457 1 97.38 238 ILE A C 1
ATOM 1828 O O . ILE A 1 238 ? -5.812 -10.664 2.605 1 97.38 238 ILE A O 1
ATOM 1832 N N . PHE A 1 239 ? -6.086 -8.703 1.587 1 98.38 239 PHE A N 1
ATOM 1833 C CA . PHE A 1 239 ? -7.043 -9.25 0.633 1 98.38 239 PHE A CA 1
ATOM 1834 C C . PHE A 1 239 ? -6.352 -9.617 -0.677 1 98.38 239 PHE A C 1
ATOM 1836 O O . PHE A 1 239 ? -5.648 -8.789 -1.263 1 98.38 239 PHE A O 1
ATOM 1843 N N . ASP A 1 240 ? -6.52 -10.82 -1.044 1 98.75 240 ASP A N 1
ATOM 1844 C CA . ASP A 1 240 ? -6.047 -11.336 -2.324 1 98.75 240 ASP A CA 1
ATOM 1845 C C . ASP A 1 240 ? -7.219 -11.719 -3.227 1 98.75 240 ASP A C 1
ATOM 1847 O O . ASP A 1 240 ? -8.234 -12.234 -2.752 1 98.75 240 ASP A O 1
ATOM 1851 N N . VAL A 1 241 ? -7.062 -11.539 -4.535 1 98.69 241 VAL A N 1
ATOM 1852 C CA . VAL A 1 241 ? -8.148 -11.797 -5.473 1 98.69 241 VAL A CA 1
ATOM 1853 C C . VAL A 1 241 ? -8.43 -13.297 -5.539 1 98.69 241 VAL A C 1
ATOM 1855 O O . VAL A 1 241 ? -9.555 -13.734 -5.285 1 98.69 241 VAL A O 1
ATOM 1858 N N . GLY A 1 242 ? -7.336 -14.055 -5.801 1 98.62 242 GLY A N 1
ATOM 1859 C CA . GLY A 1 242 ? -7.594 -15.477 -5.984 1 98.62 242 GLY A CA 1
ATOM 1860 C C . GLY A 1 242 ? -8.75 -15.75 -6.93 1 98.62 242 GLY A C 1
ATOM 1861 O O . GLY A 1 242 ? -9.781 -16.281 -6.512 1 98.62 242 GLY A O 1
ATOM 1862 N N . HIS A 1 243 ? -8.586 -15.492 -8.172 1 98.31 243 HIS A N 1
ATOM 1863 C CA . HIS A 1 243 ? -9.633 -15.523 -9.18 1 98.31 243 HIS A CA 1
ATOM 1864 C C . HIS A 1 243 ? -10.367 -16.859 -9.172 1 98.31 243 HIS A C 1
ATOM 1866 O O . HIS A 1 243 ? -11.555 -16.922 -8.836 1 98.31 243 HIS A O 1
ATOM 1872 N N . GLY A 1 244 ? -9.719 -17.859 -9.531 1 97.38 244 GLY A N 1
ATOM 1873 C CA . GLY A 1 244 ? -10.273 -19.203 -9.492 1 97.38 244 GLY A CA 1
ATOM 1874 C C . GLY A 1 244 ? -11.469 -19.375 -10.414 1 97.38 244 GLY A C 1
ATOM 1875 O O . GLY A 1 244 ? -11.906 -18.422 -11.055 1 97.38 244 GLY A O 1
ATOM 1876 N N . THR A 1 245 ? -11.922 -20.578 -10.445 1 97.25 245 THR A N 1
ATOM 1877 C CA . THR A 1 245 ? -13.078 -20.922 -11.273 1 97.25 245 THR A CA 1
ATOM 1878 C C . THR A 1 245 ? -14.344 -20.281 -10.703 1 97.25 245 THR A C 1
ATOM 1880 O O . THR A 1 245 ? -15.219 -19.844 -11.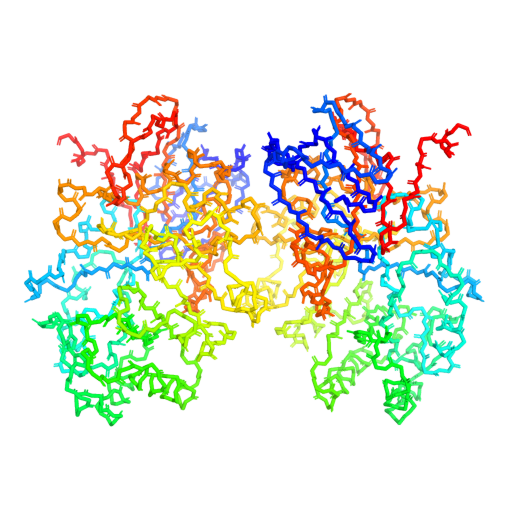461 1 97.25 245 THR A O 1
ATOM 1883 N N . ASP A 1 246 ? -14.336 -20.109 -9.375 1 95.88 246 ASP A N 1
ATOM 1884 C CA . ASP A 1 246 ? -15.602 -19.75 -8.742 1 95.88 246 ASP A CA 1
ATOM 1885 C C . ASP A 1 246 ? -15.453 -18.547 -7.82 1 95.88 246 ASP A C 1
ATOM 1887 O O . ASP A 1 246 ? -16.281 -18.344 -6.926 1 95.88 246 ASP A O 1
ATOM 1891 N N . SER A 1 247 ? -14.398 -17.781 -8.031 1 97.44 247 SER A N 1
ATOM 1892 C CA . SER A 1 247 ? -14.109 -16.969 -6.852 1 97.44 247 SER A CA 1
ATOM 1893 C C . SER A 1 247 ? -13.836 -15.523 -7.23 1 97.44 247 SER A C 1
ATOM 1895 O O . SER A 1 247 ? -13.234 -14.773 -6.453 1 97.44 247 SER A O 1
ATOM 1897 N N . PHE A 1 248 ? -14.258 -15.07 -8.367 1 98.5 248 PHE A N 1
ATOM 1898 C CA . PHE A 1 248 ? -14.117 -13.68 -8.773 1 98.5 248 PHE A CA 1
ATOM 1899 C C . PHE A 1 248 ? -15.391 -13.172 -9.438 1 98.5 248 PHE A C 1
ATOM 1901 O O . PHE A 1 248 ? -15.914 -13.812 -10.352 1 98.5 248 PHE A O 1
ATOM 1908 N N . ASN A 1 249 ? -15.859 -12.031 -9.023 1 98.62 249 ASN A N 1
ATOM 1909 C CA . ASN A 1 249 ? -17.062 -11.391 -9.539 1 98.62 249 ASN A CA 1
ATOM 1910 C C . ASN A 1 249 ? -16.828 -9.914 -9.836 1 98.62 249 ASN A C 1
ATOM 1912 O O . ASN A 1 249 ? -16.422 -9.156 -8.953 1 98.62 249 ASN A O 1
ATOM 1916 N N . PHE A 1 250 ? -17.125 -9.477 -11.094 1 98 250 PHE A N 1
ATOM 1917 C CA . PHE A 1 250 ? -16.875 -8.109 -11.523 1 98 250 PHE A CA 1
ATOM 1918 C C . PHE A 1 250 ? -17.609 -7.121 -10.633 1 98 250 PHE A C 1
ATOM 1920 O O . PHE A 1 250 ? -17.047 -6.098 -10.227 1 98 250 PHE A O 1
ATOM 1927 N N . LYS A 1 251 ? -18.844 -7.395 -10.352 1 95.88 251 LYS A N 1
ATOM 1928 C CA . LYS A 1 251 ? -19.656 -6.488 -9.547 1 95.88 251 LYS A CA 1
ATOM 1929 C C . LYS A 1 251 ? -19.094 -6.344 -8.141 1 95.88 251 LYS A C 1
ATOM 1931 O O . LYS A 1 251 ? -18.938 -5.227 -7.641 1 95.88 251 LYS A O 1
ATOM 1936 N N . THR A 1 252 ? -18.781 -7.477 -7.492 1 97.19 252 THR A N 1
ATOM 1937 C CA . THR A 1 252 ? -18.188 -7.461 -6.156 1 97.19 252 THR A CA 1
ATOM 1938 C C . THR A 1 252 ? -16.891 -6.672 -6.148 1 97.19 252 THR A C 1
ATOM 1940 O O . THR A 1 252 ? -16.656 -5.852 -5.258 1 97.19 252 THR A O 1
ATOM 1943 N N . MET A 1 253 ? -16.062 -6.883 -7.137 1 97.38 253 MET A N 1
ATOM 1944 C CA . MET A 1 253 ? -14.773 -6.211 -7.242 1 97.38 253 MET A CA 1
ATOM 1945 C C . MET A 1 253 ? -14.953 -4.699 -7.34 1 97.38 253 MET A C 1
ATOM 1947 O O . MET A 1 253 ? -14.25 -3.941 -6.664 1 97.38 253 MET A O 1
ATOM 1951 N N . ARG A 1 254 ? -15.852 -4.25 -8.109 1 92.69 254 ARG A N 1
ATOM 1952 C CA . ARG A 1 254 ? -16.078 -2.82 -8.289 1 92.69 254 ARG A CA 1
ATOM 1953 C C . ARG A 1 254 ? -16.609 -2.188 -7.008 1 92.69 254 ARG A C 1
ATOM 1955 O O . ARG A 1 254 ? -16.172 -1.105 -6.613 1 92.69 254 ARG A O 1
ATOM 1962 N N . ILE A 1 255 ? -17.578 -2.9 -6.391 1 90.44 255 ILE A N 1
ATOM 1963 C CA . ILE A 1 255 ? -18.109 -2.393 -5.129 1 90.44 255 ILE A CA 1
ATOM 1964 C C . ILE A 1 255 ? -16.969 -2.246 -4.113 1 90.44 255 ILE A C 1
ATOM 1966 O O . ILE A 1 255 ? -16.844 -1.2 -3.473 1 90.44 255 ILE A O 1
ATOM 1970 N N . ALA A 1 256 ? -16.188 -3.297 -3.988 1 93.88 256 ALA A N 1
ATOM 1971 C CA . ALA A 1 256 ? -15.07 -3.283 -3.041 1 93.88 256 ALA A CA 1
ATOM 1972 C C . ALA A 1 256 ? -14.094 -2.152 -3.355 1 93.88 256 ALA A C 1
ATOM 1974 O O . ALA A 1 256 ? -13.695 -1.404 -2.459 1 93.88 256 ALA A O 1
ATOM 1975 N N . ARG A 1 257 ? -13.711 -2.027 -4.633 1 89.5 257 ARG A N 1
ATOM 1976 C CA . ARG A 1 257 ? -12.805 -0.971 -5.07 1 89.5 257 ARG A CA 1
ATOM 1977 C C . ARG A 1 257 ? -13.344 0.404 -4.688 1 89.5 257 ARG A C 1
ATOM 1979 O O . ARG A 1 257 ? -12.609 1.229 -4.137 1 89.5 257 ARG A O 1
ATOM 1986 N N . ASP A 1 258 ? -14.562 0.548 -4.945 1 80.94 258 ASP A N 1
ATOM 1987 C CA . ASP A 1 258 ? -15.18 1.855 -4.742 1 80.94 258 ASP A CA 1
ATOM 1988 C C . ASP A 1 258 ? -15.297 2.182 -3.258 1 80.94 258 ASP A C 1
ATOM 1990 O O . ASP A 1 258 ? -15.477 3.344 -2.883 1 80.94 258 ASP A O 1
ATOM 1994 N N . HIS A 1 259 ? -15.25 1.177 -2.445 1 83.06 259 HIS A N 1
ATOM 1995 C CA . HIS A 1 259 ? -15.297 1.375 -1.001 1 83.06 259 HIS A CA 1
ATOM 1996 C C . HIS A 1 259 ? -13.906 1.317 -0.391 1 83.06 259 HIS A C 1
ATOM 1998 O O . HIS A 1 259 ? -13.758 1.236 0.832 1 83.06 259 HIS A O 1
ATOM 2004 N N . GLY A 1 260 ? -12.875 1.283 -1.228 1 82.75 260 GLY A N 1
ATOM 2005 C CA . GLY A 1 260 ? -11.5 1.342 -0.763 1 82.75 260 GLY A CA 1
ATOM 2006 C C . GLY A 1 260 ? -10.984 0.006 -0.263 1 82.75 260 GLY A C 1
ATOM 2007 O O . GLY A 1 260 ? -10 -0.046 0.48 1 82.75 260 GLY A O 1
ATOM 2008 N N . LEU A 1 261 ? -11.633 -1.013 -0.551 1 92.12 261 LEU A N 1
ATOM 2009 C CA . LEU A 1 261 ? -11.203 -2.359 -0.187 1 92.12 261 LEU A CA 1
ATOM 2010 C C . LEU A 1 261 ? -10.43 -3.012 -1.327 1 92.12 261 LEU A C 1
ATOM 2012 O O . LEU A 1 261 ? -10.812 -4.078 -1.812 1 92.12 261 LEU A O 1
ATOM 2016 N N . ASP A 1 262 ? -9.312 -2.375 -1.685 1 93.38 262 ASP A N 1
ATOM 2017 C CA . ASP A 1 262 ? -8.461 -2.84 -2.775 1 93.38 262 ASP A CA 1
ATOM 2018 C C . ASP A 1 262 ? -7.727 -4.121 -2.391 1 93.38 262 ASP A C 1
ATOM 2020 O O . ASP A 1 262 ? -7.293 -4.273 -1.246 1 93.38 262 ASP A O 1
ATOM 2024 N N . PRO A 1 263 ? -7.559 -5.027 -3.363 1 97.81 263 PRO A N 1
ATOM 2025 C CA . PRO A 1 263 ? -6.645 -6.137 -3.09 1 97.81 263 PRO A CA 1
ATOM 2026 C C . PRO A 1 263 ? -5.188 -5.695 -3.004 1 97.81 263 PRO A C 1
ATOM 2028 O O . PRO A 1 263 ? -4.777 -4.766 -3.707 1 97.81 263 PRO A O 1
ATOM 2031 N N . LYS A 1 264 ? -4.469 -6.328 -2.105 1 96.19 264 LYS A N 1
ATOM 2032 C CA . LYS A 1 264 ? -3.027 -6.109 -2.123 1 96.19 264 LYS A CA 1
ATOM 2033 C C . LYS A 1 264 ? -2.361 -6.918 -3.232 1 96.19 264 LYS A C 1
ATOM 2035 O O . LYS A 1 264 ? -1.468 -6.422 -3.92 1 96.19 264 LYS A O 1
ATOM 2040 N N . SER A 1 265 ? -2.865 -8.18 -3.408 1 98.56 265 SER A N 1
ATOM 2041 C CA . SER A 1 265 ? -2.273 -9.039 -4.43 1 98.56 265 SER A CA 1
ATOM 2042 C C . SER A 1 265 ? -3.338 -9.602 -5.363 1 98.56 265 SER A C 1
ATOM 2044 O O . SER A 1 265 ? -4.52 -9.648 -5.012 1 98.56 265 SER A O 1
ATOM 2046 N N . LEU A 1 266 ? -2.877 -9.883 -6.562 1 98.75 266 LEU A N 1
ATOM 2047 C CA . LEU A 1 266 ? -3.656 -10.539 -7.605 1 98.75 266 LEU A CA 1
ATOM 2048 C C . LEU A 1 266 ? -3.09 -11.922 -7.918 1 98.75 266 LEU A C 1
ATOM 2050 O O . LEU A 1 266 ? -1.94 -12.039 -8.352 1 98.75 266 LEU A O 1
ATOM 2054 N N . SER A 1 267 ? -3.896 -12.914 -7.57 1 98.88 267 SER A N 1
ATOM 2055 C CA . SER A 1 267 ? -3.498 -14.273 -7.902 1 98.88 267 SER A CA 1
ATOM 2056 C C . SER A 1 267 ? -4.586 -14.992 -8.695 1 98.88 267 SER A C 1
ATOM 2058 O O . SER A 1 267 ? -5.727 -14.523 -8.758 1 98.88 267 SER A O 1
ATOM 2060 N N . THR A 1 268 ? -4.258 -16.094 -9.328 1 98.75 268 THR A N 1
ATOM 2061 C CA . THR A 1 268 ? -5.137 -16.672 -10.336 1 98.75 268 THR A CA 1
ATOM 2062 C C . THR A 1 268 ? -5.969 -17.797 -9.734 1 98.75 268 THR A C 1
ATOM 2064 O O . THR A 1 268 ? -7.102 -18.031 -10.164 1 98.75 268 THR A O 1
ATOM 2067 N N . ASP A 1 269 ? -5.359 -18.547 -8.805 1 98.69 269 ASP A N 1
ATOM 2068 C CA . ASP A 1 269 ? -5.926 -19.828 -8.383 1 98.69 269 ASP A CA 1
ATOM 2069 C C . ASP A 1 269 ? -6.082 -20.766 -9.578 1 98.69 269 ASP A C 1
ATOM 2071 O O . ASP A 1 269 ? -7.117 -21.422 -9.727 1 98.69 269 ASP A O 1
ATOM 2075 N N . ILE A 1 270 ? -5.07 -20.844 -10.398 1 98.56 270 ILE A N 1
ATOM 2076 C CA . ILE A 1 270 ? -5.086 -21.562 -11.672 1 98.56 270 ILE A CA 1
ATOM 2077 C C . ILE A 1 270 ? -4.793 -23.031 -11.422 1 98.56 270 ILE A C 1
ATOM 2079 O O . ILE A 1 270 ? -4.035 -23.391 -10.516 1 98.56 270 ILE A O 1
ATOM 2083 N N . TYR A 1 271 ? -5.41 -23.859 -12.086 1 97.94 271 TYR A N 1
ATOM 2084 C CA . TYR A 1 271 ? -5.223 -25.297 -12.227 1 97.94 271 TYR A CA 1
ATOM 2085 C C . TYR A 1 271 ? -5.602 -25.766 -13.625 1 97.94 271 TYR A C 1
ATOM 2087 O O . TYR A 1 271 ? -6.008 -24.969 -14.469 1 97.94 271 TYR A O 1
ATOM 2095 N N . HIS A 1 272 ? -5.461 -26.984 -13.914 1 97.81 272 HIS A N 1
ATOM 2096 C CA . HIS A 1 272 ? -5.516 -27.484 -15.273 1 97.81 272 HIS A CA 1
ATOM 2097 C C . HIS A 1 272 ? -6.82 -27.094 -15.961 1 97.81 272 HIS A C 1
ATOM 2099 O O . HIS A 1 272 ? -6.801 -26.5 -17.047 1 97.81 272 HIS A O 1
ATOM 2105 N N . ARG A 1 273 ? -7.902 -27.297 -15.375 1 97.44 273 ARG A N 1
ATOM 2106 C CA . ARG A 1 273 ? -9.203 -27.125 -16.016 1 97.44 273 ARG A CA 1
ATOM 2107 C C . ARG A 1 273 ? -9.477 -25.656 -16.312 1 97.44 273 ARG A C 1
ATOM 2109 O O . ARG A 1 273 ? -9.906 -25.312 -17.406 1 97.44 273 ARG A O 1
ATOM 2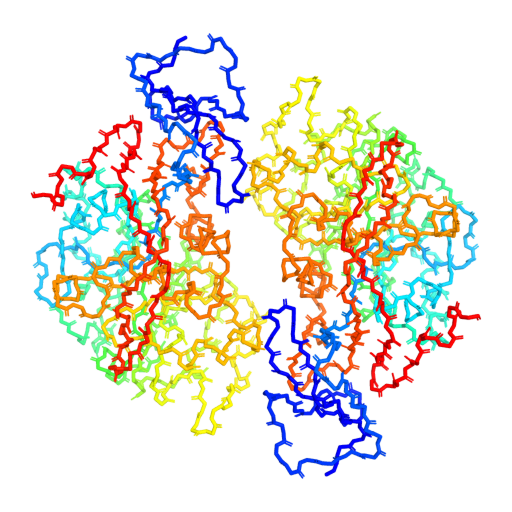116 N N . ASN A 1 274 ? -9.266 -24.75 -15.297 1 97.94 274 ASN A N 1
ATOM 2117 C CA . ASN A 1 274 ? -9.609 -23.359 -15.547 1 97.94 274 ASN A CA 1
ATOM 2118 C C . ASN A 1 274 ? -8.555 -22.656 -16.391 1 97.94 274 ASN A C 1
ATOM 2120 O O . ASN A 1 274 ? -8.797 -21.578 -16.938 1 97.94 274 ASN A O 1
ATOM 2124 N N . ARG A 1 275 ? -7.355 -23.312 -16.531 1 97.88 275 ARG A N 1
ATOM 2125 C CA . ARG A 1 275 ? -6.367 -22.844 -17.5 1 97.88 275 ARG A CA 1
ATOM 2126 C C . ARG A 1 275 ? -6.836 -23.109 -18.922 1 97.88 275 ARG A C 1
ATOM 2128 O O . ARG A 1 275 ? -6.723 -22.234 -19.797 1 97.88 275 ARG A O 1
ATOM 2135 N N . GLU A 1 276 ? -7.398 -24.312 -19.141 1 97.62 276 GLU A N 1
ATOM 2136 C CA . GLU A 1 276 ? -7.773 -24.766 -20.469 1 97.62 276 GLU A CA 1
ATOM 2137 C C . GLU A 1 276 ? -9.141 -24.219 -20.875 1 97.62 276 GLU A C 1
ATOM 2139 O O . GLU A 1 276 ? -9.352 -23.828 -22.016 1 97.62 276 GLU A O 1
ATOM 2144 N N . ASN A 1 277 ? -10.039 -24.172 -19.906 1 97.25 277 ASN A N 1
ATOM 2145 C CA . ASN A 1 277 ? -11.438 -23.922 -20.266 1 97.25 277 ASN A CA 1
ATOM 2146 C C . ASN A 1 277 ? -11.906 -22.562 -19.75 1 97.25 277 ASN A C 1
ATOM 2148 O O . ASN A 1 277 ? -13.023 -22.141 -20.062 1 97.25 277 ASN A O 1
ATOM 2152 N N . GLY A 1 278 ? -11.109 -21.906 -18.984 1 97 278 GLY A N 1
ATOM 2153 C CA . GLY A 1 278 ? -11.508 -20.656 -18.375 1 97 278 GLY A CA 1
ATOM 2154 C C . GLY A 1 278 ? -12.258 -20.844 -17.062 1 97 278 GLY A C 1
ATOM 2155 O O . GLY A 1 278 ? -12.391 -21.969 -16.578 1 97 278 GLY A O 1
ATOM 2156 N N . PRO A 1 279 ? -12.547 -19.859 -16.484 1 98 279 PRO A N 1
ATOM 2157 C CA . PRO A 1 279 ? -12.5 -18.469 -16.938 1 98 279 PRO A CA 1
ATOM 2158 C C . PRO A 1 279 ? -11.156 -17.797 -16.641 1 98 279 PRO A C 1
ATOM 2160 O O . PRO A 1 279 ? -10.961 -16.625 -16.984 1 98 279 PRO A O 1
ATOM 2163 N N . VAL A 1 280 ? -10.188 -18.438 -16.062 1 98.25 280 VAL A N 1
ATOM 2164 C CA . VAL A 1 280 ? -8.945 -17.828 -15.602 1 98.25 280 VAL A CA 1
ATOM 2165 C C . VAL A 1 280 ? -7.965 -17.703 -16.766 1 98.25 280 VAL A C 1
ATOM 2167 O O . VAL A 1 280 ? -7.547 -16.609 -17.125 1 98.25 280 VAL A O 1
ATOM 2170 N N . TYR A 1 281 ? -7.629 -18.859 -17.438 1 98.25 281 TYR A N 1
ATOM 2171 C CA . TYR A 1 281 ? -6.75 -19.047 -18.578 1 98.25 281 TYR A CA 1
ATOM 2172 C C . TYR A 1 281 ? -5.297 -18.766 -18.203 1 98.25 281 TYR A C 1
ATOM 2174 O O . TYR A 1 281 ? -4.43 -19.625 -18.375 1 98.25 281 TYR A O 1
ATOM 2182 N N . ASP A 1 282 ? -5.02 -17.578 -17.75 1 98.44 282 ASP A N 1
ATOM 2183 C CA . ASP A 1 282 ? -3.656 -17.203 -17.391 1 98.44 282 ASP A CA 1
ATOM 2184 C C . ASP A 1 282 ? -3.637 -15.898 -16.594 1 98.44 282 ASP A C 1
ATOM 2186 O O . ASP A 1 282 ? -4.68 -15.281 -16.391 1 98.44 282 ASP A O 1
ATOM 2190 N N . MET A 1 283 ? -2.477 -15.562 -16.094 1 98.75 283 MET A N 1
ATOM 2191 C CA . MET A 1 283 ? -2.314 -14.352 -15.289 1 98.75 283 MET A CA 1
ATOM 2192 C C . MET A 1 283 ? -2.633 -13.109 -16.125 1 98.75 283 MET A C 1
ATOM 2194 O O . MET A 1 283 ? -3.264 -12.172 -15.625 1 98.75 283 MET A O 1
ATOM 2198 N N . ALA A 1 284 ? -2.164 -13.055 -17.406 1 98.75 284 ALA A N 1
ATOM 2199 C CA . ALA A 1 284 ? -2.408 -11.891 -18.25 1 98.75 284 ALA A CA 1
ATOM 2200 C C . ALA A 1 284 ? -3.9 -11.586 -18.344 1 98.75 284 ALA A C 1
ATOM 2202 O O . ALA A 1 284 ? -4.32 -10.438 -18.188 1 98.75 284 ALA A O 1
ATOM 2203 N N . THR A 1 285 ? -4.691 -12.578 -18.578 1 98.75 285 THR A N 1
ATOM 2204 C CA . THR A 1 285 ? -6.141 -12.414 -18.672 1 98.75 285 THR A CA 1
ATOM 2205 C C . THR A 1 285 ? -6.703 -11.883 -17.359 1 98.75 285 THR A C 1
ATOM 2207 O O . THR A 1 285 ? -7.578 -11.016 -17.359 1 98.75 285 THR A O 1
ATOM 2210 N N . THR A 1 286 ? -6.211 -12.391 -16.234 1 98.81 286 THR A N 1
ATOM 2211 C CA . THR A 1 286 ? -6.648 -11.938 -14.922 1 98.81 286 THR A CA 1
ATOM 2212 C C . THR A 1 286 ? -6.277 -10.469 -14.703 1 98.81 286 THR A C 1
ATOM 2214 O O . THR A 1 286 ? -7.074 -9.695 -14.172 1 98.81 286 THR A O 1
ATOM 2217 N N . MET A 1 287 ? -5.09 -10.117 -15.133 1 98.81 287 MET A N 1
ATOM 2218 C CA . MET A 1 287 ? -4.648 -8.727 -15.07 1 98.81 287 MET A CA 1
ATOM 2219 C C . MET A 1 287 ? -5.551 -7.832 -15.906 1 98.81 287 MET A C 1
ATOM 2221 O O . MET A 1 287 ? -5.891 -6.723 -15.492 1 98.81 287 MET A O 1
ATOM 2225 N N . GLU A 1 288 ? -5.895 -8.289 -17.078 1 98.81 288 GLU A N 1
ATOM 2226 C CA . GLU A 1 288 ? -6.781 -7.531 -17.969 1 98.81 288 GLU A CA 1
ATOM 2227 C C . GLU A 1 288 ? -8.125 -7.258 -17.281 1 98.81 288 GLU A C 1
ATOM 2229 O O . GLU A 1 288 ? -8.703 -6.184 -17.469 1 98.81 288 GLU A O 1
ATOM 2234 N N . LYS A 1 289 ? -8.617 -8.203 -16.547 1 98.75 289 LYS A N 1
ATOM 2235 C CA . LYS A 1 289 ? -9.867 -8.008 -15.82 1 98.75 289 LYS A CA 1
ATOM 2236 C C . LYS A 1 289 ? -9.734 -6.867 -14.805 1 98.75 289 LYS A C 1
ATOM 2238 O O . LYS A 1 289 ? -10.664 -6.078 -14.633 1 98.75 289 LYS A O 1
ATOM 2243 N N . MET A 1 290 ? -8.609 -6.805 -14.156 1 98.31 290 MET A N 1
ATOM 2244 C CA . MET A 1 290 ? -8.383 -5.738 -13.188 1 98.31 290 MET A CA 1
ATOM 2245 C C . MET A 1 290 ? -8.32 -4.379 -13.883 1 98.31 290 MET A C 1
ATOM 2247 O O . MET A 1 290 ? -8.844 -3.391 -13.367 1 98.31 290 MET A O 1
ATOM 2251 N N . LEU A 1 291 ? -7.617 -4.371 -15.047 1 97.19 291 LEU A N 1
ATOM 2252 C CA . LEU A 1 291 ? -7.621 -3.146 -15.836 1 97.19 291 LEU A CA 1
ATOM 2253 C C . LEU A 1 291 ? -9.039 -2.738 -16.203 1 97.19 291 LEU A C 1
ATOM 2255 O O . LEU A 1 291 ? -9.406 -1.564 -16.094 1 97.19 291 LEU A O 1
ATOM 2259 N N . GLN A 1 292 ? -9.828 -3.701 -16.578 1 96.88 292 GLN A N 1
ATOM 2260 C CA . GLN A 1 292 ? -11.195 -3.447 -17.016 1 96.88 292 GLN A CA 1
ATOM 2261 C C . GLN A 1 292 ? -12.039 -2.898 -15.859 1 96.88 292 GLN A C 1
ATOM 2263 O O . GLN A 1 292 ? -12.914 -2.055 -16.078 1 96.88 292 GLN A O 1
ATOM 2268 N N . VAL A 1 293 ? -11.789 -3.391 -14.688 1 95.75 293 VAL A N 1
ATOM 2269 C CA . VAL A 1 293 ? -12.531 -2.953 -13.508 1 95.75 293 VAL A CA 1
ATOM 2270 C C . VAL A 1 293 ? -12.141 -1.522 -13.148 1 95.75 293 VAL A C 1
ATOM 2272 O O . VAL A 1 293 ? -12.875 -0.827 -12.445 1 95.75 293 VAL A O 1
ATOM 2275 N N . GLY A 1 294 ? -10.914 -1.11 -13.586 1 92.25 294 GLY A N 1
ATOM 2276 C CA . GLY A 1 294 ? -10.594 0.297 -13.406 1 92.25 294 GLY A CA 1
ATOM 2277 C C . GLY A 1 294 ? -9.258 0.521 -12.727 1 92.25 294 GLY A C 1
ATOM 2278 O O . GLY A 1 294 ? -8.867 1.664 -12.477 1 92.25 294 GLY A O 1
ATOM 2279 N N . TYR A 1 295 ? -8.539 -0.5 -12.422 1 94.06 295 TYR A N 1
ATOM 2280 C CA . TYR A 1 295 ? -7.195 -0.317 -11.883 1 94.06 295 TYR A CA 1
ATOM 2281 C C . TYR A 1 295 ? -6.219 0.089 -12.984 1 94.06 295 TYR A C 1
ATOM 2283 O O . TYR A 1 295 ? -6.375 -0.311 -14.141 1 94.06 295 TYR A O 1
ATOM 2291 N N . THR A 1 296 ? -5.176 0.858 -12.633 1 91.69 296 THR A N 1
ATOM 2292 C CA . THR A 1 296 ? -4.148 1.27 -13.578 1 91.69 296 THR A CA 1
ATOM 2293 C C . THR A 1 296 ? -3.098 0.177 -13.75 1 91.69 296 THR A C 1
ATOM 2295 O O . THR A 1 296 ? -2.986 -0.718 -12.906 1 91.69 296 THR A O 1
ATOM 2298 N N . LEU A 1 297 ? -2.367 0.267 -14.828 1 95.06 297 LEU A N 1
ATOM 2299 C CA . LEU A 1 297 ? -1.329 -0.721 -15.094 1 95.06 297 LEU A CA 1
ATOM 2300 C C . LEU A 1 297 ? -0.308 -0.759 -13.961 1 95.06 297 LEU A C 1
ATOM 2302 O O . LEU A 1 297 ? 0.055 -1.836 -13.484 1 95.06 297 LEU A O 1
ATOM 2306 N N . PRO A 1 298 ? 0.144 0.411 -13.422 1 92.56 298 PRO A N 1
ATOM 2307 C CA . PRO A 1 298 ? 1.081 0.356 -12.297 1 92.56 298 PRO A CA 1
ATOM 2308 C C . PRO A 1 298 ? 0.501 -0.36 -11.078 1 92.56 298 PRO A C 1
ATOM 2310 O O . PRO A 1 298 ? 1.203 -1.13 -10.414 1 92.56 298 PRO A O 1
ATOM 2313 N N . GLU A 1 299 ? -0.788 -0.107 -10.781 1 93 299 GLU A N 1
ATOM 2314 C CA . GLU A 1 299 ? -1.438 -0.79 -9.664 1 93 299 GLU A CA 1
ATOM 2315 C C . GLU A 1 299 ? -1.471 -2.299 -9.891 1 93 299 G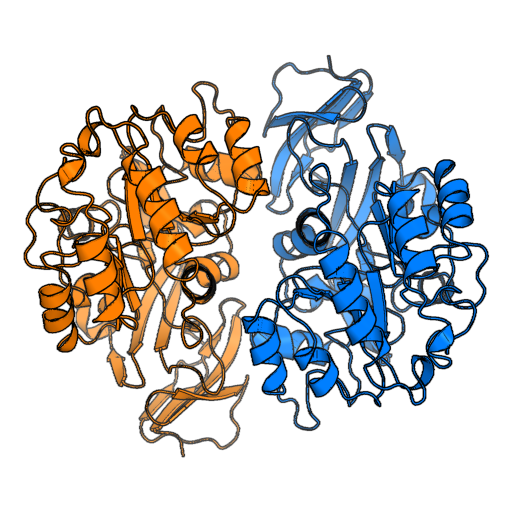LU A C 1
ATOM 2317 O O . GLU A 1 299 ? -1.151 -3.072 -8.984 1 93 299 GLU A O 1
ATOM 2322 N N . VAL A 1 300 ? -1.807 -2.697 -11.078 1 97.94 300 VAL A N 1
ATOM 2323 C CA . VAL A 1 300 ? -1.952 -4.113 -11.406 1 97.94 300 VAL A CA 1
ATOM 2324 C C . VAL A 1 300 ? -0.589 -4.797 -11.352 1 97.94 300 VAL A C 1
ATOM 2326 O O . VAL A 1 300 ? -0.465 -5.91 -10.836 1 97.94 300 VAL A O 1
ATOM 2329 N N . ILE A 1 301 ? 0.447 -4.164 -11.859 1 97.5 301 ILE A N 1
ATOM 2330 C CA . ILE A 1 301 ? 1.79 -4.734 -11.859 1 97.5 301 ILE A CA 1
ATOM 2331 C C . ILE A 1 301 ? 2.266 -4.918 -10.414 1 97.5 301 ILE A C 1
ATOM 2333 O O . ILE A 1 301 ? 2.861 -5.945 -10.078 1 97.5 301 ILE A O 1
ATOM 2337 N N . ARG A 1 302 ? 1.983 -3.961 -9.578 1 94.62 302 ARG A N 1
ATOM 2338 C CA . ARG A 1 302 ? 2.346 -4.09 -8.172 1 94.62 302 ARG A CA 1
ATOM 2339 C C . ARG A 1 302 ? 1.667 -5.305 -7.539 1 94.62 302 ARG A C 1
ATOM 2341 O O . ARG A 1 302 ? 2.271 -6.008 -6.727 1 94.62 302 ARG A O 1
ATOM 2348 N N . MET A 1 303 ? 0.429 -5.586 -7.926 1 98.19 303 MET A N 1
ATOM 2349 C CA . MET A 1 303 ? -0.368 -6.672 -7.359 1 98.19 303 MET A CA 1
ATOM 2350 C C . MET A 1 303 ? 0.241 -8.031 -7.695 1 98.19 303 MET A C 1
ATOM 2352 O O . MET A 1 303 ? -0.035 -9.023 -7.023 1 98.19 303 MET A O 1
ATOM 2356 N N . VAL A 1 304 ? 1.147 -8.062 -8.75 1 98.81 304 VAL A N 1
ATOM 2357 C CA . VAL A 1 304 ? 1.639 -9.367 -9.18 1 98.81 304 VAL A CA 1
ATOM 2358 C C . VAL A 1 304 ? 3.16 -9.406 -9.07 1 98.81 304 VAL A C 1
ATOM 2360 O O . VAL A 1 304 ? 3.801 -10.328 -9.578 1 98.81 304 VAL A O 1
ATOM 2363 N N . THR A 1 305 ? 3.814 -8.445 -8.469 1 98 305 THR A N 1
ATOM 2364 C CA . THR A 1 305 ? 5.266 -8.422 -8.305 1 98 305 THR A CA 1
ATOM 2365 C C . THR A 1 305 ? 5.648 -8.164 -6.852 1 98 305 THR A C 1
ATOM 2367 O O . THR A 1 305 ? 5.711 -9.102 -6.047 1 98 305 THR A O 1
ATOM 2370 N N . PHE A 1 306 ? 5.559 -6.93 -6.453 1 94.31 306 PHE A N 1
ATOM 2371 C CA . PHE A 1 306 ? 5.977 -6.555 -5.105 1 94.31 306 PHE A CA 1
ATOM 2372 C C . PHE A 1 306 ? 5.043 -7.156 -4.062 1 94.31 306 PHE A C 1
ATOM 2374 O O . PHE A 1 306 ? 5.5 -7.684 -3.045 1 94.31 306 PHE A O 1
ATOM 2381 N N . ALA A 1 307 ? 3.771 -7.043 -4.277 1 95.81 307 ALA A N 1
ATOM 2382 C CA . ALA A 1 307 ? 2.771 -7.359 -3.262 1 95.81 307 ALA A CA 1
ATOM 2383 C C . ALA A 1 307 ? 2.867 -8.82 -2.836 1 95.81 307 ALA A C 1
ATOM 2385 O O . ALA A 1 307 ? 3.051 -9.117 -1.652 1 95.81 307 ALA A O 1
ATOM 2386 N N . PRO A 1 308 ? 2.805 -9.734 -3.801 1 98.56 308 PRO A N 1
ATOM 2387 C CA . PRO A 1 308 ? 2.943 -11.125 -3.365 1 98.56 308 PRO A CA 1
ATOM 2388 C C . PRO A 1 308 ? 4.312 -11.422 -2.76 1 98.56 308 PRO A C 1
ATOM 2390 O O . PRO A 1 308 ? 4.422 -12.227 -1.834 1 98.56 308 PRO A O 1
ATOM 2393 N N . ALA A 1 309 ? 5.395 -10.844 -3.26 1 97.12 309 ALA A N 1
ATOM 2394 C CA . ALA A 1 309 ? 6.715 -11.023 -2.668 1 97.12 309 ALA A CA 1
ATOM 2395 C C . ALA A 1 309 ? 6.738 -10.547 -1.218 1 97.12 309 ALA A C 1
ATOM 2397 O O . ALA A 1 309 ? 7.301 -11.211 -0.348 1 97.12 309 ALA A O 1
ATOM 2398 N N . ASP A 1 310 ? 6.105 -9.398 -0.976 1 92.94 310 ASP A N 1
ATOM 2399 C CA . ASP A 1 310 ? 6.031 -8.844 0.37 1 92.94 310 ASP A CA 1
ATOM 2400 C C . ASP A 1 310 ? 5.168 -9.711 1.28 1 92.94 310 ASP A C 1
ATOM 2402 O O . ASP A 1 310 ? 5.551 -10 2.416 1 92.94 310 ASP A O 1
ATOM 2406 N N . ASN A 1 311 ? 4.035 -10.18 0.798 1 96.19 311 ASN A N 1
ATOM 2407 C CA . ASN A 1 311 ? 3.109 -11 1.575 1 96.19 311 ASN A CA 1
ATOM 2408 C C . ASN A 1 311 ? 3.785 -12.258 2.111 1 96.19 311 ASN A C 1
ATOM 2410 O O . ASN A 1 311 ? 3.51 -12.688 3.232 1 96.19 311 ASN A O 1
ATOM 2414 N N . PHE A 1 312 ? 4.688 -12.797 1.298 1 97.38 312 PHE A N 1
ATOM 2415 C CA . PHE A 1 312 ? 5.23 -14.102 1.653 1 97.38 312 PHE A CA 1
ATOM 2416 C C . PHE A 1 312 ? 6.734 -14.023 1.889 1 97.38 312 PHE A C 1
ATOM 2418 O O . PHE A 1 312 ? 7.438 -15.031 1.812 1 97.38 312 PHE A O 1
ATOM 2425 N N . HIS A 1 313 ? 7.23 -12.867 2.057 1 92.62 313 HIS A N 1
ATOM 2426 C CA . HIS A 1 313 ? 8.578 -12.555 2.52 1 92.62 313 HIS A CA 1
ATOM 2427 C C . HIS A 1 313 ? 9.633 -13.094 1.555 1 92.62 313 HIS A C 1
ATOM 2429 O O . HIS A 1 313 ? 10.633 -13.672 1.981 1 92.62 313 HIS A O 1
ATOM 2435 N N . LEU A 1 314 ? 9.273 -12.961 0.288 1 95.69 314 LEU A N 1
ATOM 2436 C CA . LEU A 1 314 ? 10.258 -13.242 -0.747 1 95.69 314 LEU A CA 1
ATOM 2437 C C . LEU A 1 314 ? 11.094 -12.008 -1.051 1 95.69 314 LEU A C 1
ATOM 2439 O O . LEU A 1 314 ? 10.875 -11.336 -2.061 1 95.69 314 LEU A O 1
ATOM 2443 N N . LEU A 1 315 ? 12.125 -11.805 -0.337 1 89.5 315 LEU A N 1
ATOM 2444 C CA . LEU A 1 315 ? 12.828 -10.531 -0.251 1 89.5 315 LEU A CA 1
ATOM 2445 C C . LEU A 1 315 ? 13.641 -10.273 -1.519 1 89.5 315 LEU A C 1
ATOM 2447 O O . LEU A 1 315 ? 14.023 -9.133 -1.788 1 89.5 315 LEU A O 1
ATOM 2451 N N . ASN A 1 316 ? 13.922 -11.312 -2.311 1 93.38 316 ASN A N 1
ATOM 2452 C CA . ASN A 1 316 ? 14.75 -11.141 -3.502 1 93.38 316 ASN A CA 1
ATOM 2453 C C . ASN A 1 316 ? 13.906 -11.172 -4.773 1 93.38 316 ASN A C 1
ATOM 2455 O O . ASN A 1 316 ? 14.445 -11.125 -5.883 1 93.38 316 ASN A O 1
ATOM 2459 N N . LYS A 1 317 ? 12.594 -11.258 -4.613 1 96.56 317 LYS A N 1
ATOM 2460 C CA . LYS A 1 317 ? 11.719 -11.359 -5.773 1 96.56 317 LYS A CA 1
ATOM 2461 C C . LYS A 1 317 ? 10.734 -10.188 -5.828 1 96.56 317 LYS A C 1
ATOM 2463 O O . LYS A 1 317 ? 10.547 -9.484 -4.832 1 96.56 317 LYS A O 1
ATOM 2468 N N . GLY A 1 318 ? 10.148 -10.016 -6.992 1 95.94 318 GLY A N 1
ATOM 2469 C CA . GLY A 1 318 ? 9.062 -9.062 -7.152 1 95.94 318 GLY A CA 1
ATOM 2470 C C . GLY A 1 318 ? 9.539 -7.621 -7.23 1 95.94 318 GLY A C 1
ATOM 2471 O O . GLY A 1 318 ? 8.75 -6.688 -7.094 1 95.94 318 GLY A O 1
ATOM 2472 N N . ARG A 1 319 ? 10.883 -7.445 -7.457 1 91.75 319 ARG A N 1
ATOM 2473 C CA . ARG A 1 319 ? 11.461 -6.105 -7.52 1 91.75 319 ARG A CA 1
ATOM 2474 C C . ARG A 1 319 ? 12.562 -6.031 -8.57 1 91.75 319 ARG A C 1
ATOM 2476 O O . ARG A 1 319 ? 13.344 -6.969 -8.719 1 91.75 319 ARG A O 1
ATOM 2483 N N . LEU A 1 320 ? 12.609 -4.906 -9.297 1 92.69 320 LEU A N 1
ATOM 2484 C CA . LEU A 1 320 ? 13.711 -4.598 -10.203 1 92.69 320 LEU A CA 1
ATOM 2485 C C . LEU A 1 320 ? 14.773 -3.754 -9.516 1 92.69 320 LEU A C 1
ATOM 2487 O O . LEU A 1 320 ? 14.758 -2.525 -9.609 1 92.69 320 LEU A O 1
ATOM 2491 N N . ARG A 1 321 ? 15.656 -4.469 -8.898 1 88.31 321 ARG A N 1
ATOM 2492 C CA . ARG A 1 321 ? 16.719 -3.793 -8.156 1 88.31 321 ARG A CA 1
ATOM 2493 C C . ARG A 1 321 ? 18.047 -4.535 -8.297 1 88.31 321 ARG A C 1
ATOM 2495 O O . ARG A 1 321 ? 18.078 -5.766 -8.32 1 88.31 321 ARG A O 1
ATOM 2502 N N . PRO A 1 322 ? 19.094 -3.695 -8.312 1 86.5 322 PRO A N 1
ATOM 2503 C CA . PRO A 1 322 ? 20.391 -4.383 -8.305 1 86.5 322 PRO A CA 1
ATOM 2504 C C . PRO A 1 322 ? 20.562 -5.312 -7.105 1 86.5 322 PRO A C 1
ATOM 2506 O O . PRO A 1 322 ? 20.156 -4.961 -5.988 1 86.5 322 PRO A O 1
ATOM 2509 N N . GLY A 1 323 ? 21.031 -6.457 -7.371 1 89.19 323 GLY A N 1
ATOM 2510 C CA . GLY A 1 323 ? 21.281 -7.406 -6.297 1 89.19 323 GLY A CA 1
ATOM 2511 C C . GLY A 1 323 ? 20.141 -8.398 -6.113 1 89.19 323 GLY A C 1
ATOM 2512 O O . GLY A 1 323 ? 20.312 -9.43 -5.461 1 89.19 323 GLY A O 1
ATOM 2513 N N . LYS A 1 324 ? 19.031 -8.148 -6.668 1 94.44 324 LYS A N 1
ATOM 2514 C CA . LYS A 1 324 ? 17.875 -9.031 -6.543 1 94.44 324 LYS A CA 1
ATOM 2515 C C . LYS A 1 324 ? 17.828 -10.031 -7.691 1 94.44 324 LYS A C 1
ATOM 2517 O O . LYS A 1 324 ? 18.594 -9.93 -8.648 1 94.44 324 LYS A O 1
ATOM 2522 N N . ASP A 1 325 ? 17 -11.047 -7.539 1 97.81 325 ASP A N 1
ATOM 2523 C CA . ASP A 1 325 ? 16.891 -12.109 -8.539 1 97.81 325 ASP A CA 1
ATOM 2524 C C . ASP A 1 325 ? 16.516 -11.539 -9.906 1 97.81 325 ASP A C 1
ATOM 2526 O O . ASP A 1 325 ? 15.672 -10.656 -10 1 97.81 325 ASP A O 1
ATOM 2530 N N . ALA A 1 326 ? 17.219 -12.078 -10.883 1 98.38 326 ALA A N 1
ATOM 2531 C CA . ALA A 1 326 ? 16.906 -11.664 -12.25 1 98.38 326 ALA A CA 1
ATOM 2532 C C . ALA A 1 326 ? 15.672 -12.398 -12.773 1 98.38 326 ALA A C 1
ATOM 2534 O O . ALA A 1 326 ? 15.75 -13.141 -13.758 1 98.38 326 ALA A O 1
ATOM 2535 N N . ASP A 1 327 ? 14.609 -12.25 -12.117 1 98.81 327 ASP A N 1
ATOM 2536 C CA . ASP A 1 327 ? 13.273 -12.641 -12.57 1 98.81 327 ASP A CA 1
ATOM 2537 C C . ASP A 1 327 ? 12.539 -11.445 -13.18 1 98.81 327 ASP A C 1
ATOM 2539 O O . ASP A 1 327 ? 12.211 -10.484 -12.477 1 98.81 327 ASP A O 1
ATOM 2543 N N . ILE A 1 328 ? 12.266 -11.555 -14.461 1 98.75 328 ILE A N 1
ATOM 2544 C CA . ILE A 1 328 ? 11.75 -10.406 -15.195 1 98.75 328 ILE A CA 1
ATOM 2545 C C . ILE A 1 328 ? 10.68 -10.859 -16.188 1 98.75 328 ILE A C 1
ATOM 2547 O O . ILE A 1 328 ? 10.82 -11.922 -16.812 1 98.75 328 ILE A O 1
ATOM 2551 N N . THR A 1 329 ? 9.648 -10.133 -16.312 1 98.81 329 THR A N 1
ATOM 2552 C CA . THR A 1 329 ? 8.648 -10.344 -17.359 1 98.81 329 THR A CA 1
ATOM 2553 C C . THR A 1 329 ? 8.641 -9.18 -18.344 1 98.81 329 THR A C 1
ATOM 2555 O O . THR A 1 329 ? 8.594 -8.016 -17.938 1 98.81 329 THR A O 1
ATOM 2558 N N . ILE A 1 330 ? 8.773 -9.461 -19.578 1 98.75 330 ILE A N 1
ATOM 2559 C CA . ILE A 1 330 ? 8.648 -8.508 -20.672 1 98.75 330 ILE A CA 1
ATOM 2560 C C . ILE A 1 330 ? 7.336 -8.734 -21.422 1 98.75 330 ILE A C 1
ATOM 2562 O O . ILE A 1 330 ? 7.031 -9.859 -21.812 1 98.75 330 ILE A O 1
ATOM 2566 N N . TYR A 1 331 ? 6.543 -7.695 -21.594 1 98.62 331 TYR A N 1
ATOM 2567 C CA . TYR A 1 331 ? 5.199 -7.863 -22.125 1 98.62 331 TYR A CA 1
ATOM 2568 C C . TYR A 1 331 ? 4.766 -6.633 -22.906 1 98.62 331 TYR A C 1
ATOM 2570 O O . TYR A 1 331 ? 5.363 -5.562 -22.781 1 98.62 331 TYR A O 1
ATOM 2578 N N . ASN A 1 332 ? 3.76 -6.824 -23.734 1 98.12 332 ASN A N 1
ATOM 2579 C CA . ASN A 1 332 ? 3.109 -5.734 -24.453 1 98.12 332 ASN A CA 1
ATOM 2580 C C . ASN A 1 332 ? 1.723 -5.438 -23.891 1 98.12 332 ASN A C 1
ATOM 2582 O O . ASN A 1 332 ? 1.055 -6.336 -23.359 1 98.12 332 ASN A O 1
ATOM 2586 N N . VAL A 1 333 ? 1.381 -4.195 -23.922 1 97.94 333 VAL A N 1
ATOM 2587 C CA . VAL A 1 333 ? 0.008 -3.762 -23.703 1 97.94 333 VAL A CA 1
ATOM 2588 C C . VAL A 1 333 ? -0.527 -3.057 -24.938 1 97.94 333 VAL A C 1
ATOM 2590 O O . VAL A 1 333 ? 0.022 -2.039 -25.375 1 97.94 333 VAL A O 1
ATOM 2593 N N . THR A 1 334 ? -1.542 -3.596 -25.5 1 97.81 334 THR A N 1
ATOM 2594 C CA . THR A 1 334 ? -2.08 -3.049 -26.75 1 97.81 334 THR A CA 1
ATOM 2595 C C . THR A 1 334 ? -3.59 -2.85 -26.641 1 97.81 334 THR A C 1
ATOM 2597 O O . THR A 1 334 ? -4.254 -3.51 -25.828 1 97.81 334 THR A O 1
ATOM 2600 N N . ASP A 1 335 ? -4.027 -1.925 -27.438 1 97 335 ASP A N 1
ATOM 2601 C CA . ASP A 1 335 ? -5.477 -1.762 -27.531 1 97 335 ASP A CA 1
ATOM 2602 C C . ASP A 1 335 ? -6.105 -2.902 -28.328 1 97 335 ASP A C 1
ATOM 2604 O O . ASP A 1 335 ? -5.531 -3.363 -29.328 1 97 335 ASP A O 1
ATOM 2608 N N . GLY A 1 336 ? -7.16 -3.434 -27.875 1 97.25 336 GLY A N 1
ATOM 2609 C CA . GLY A 1 336 ? -7.922 -4.504 -28.5 1 97.25 336 GLY A CA 1
ATOM 2610 C C . GLY A 1 336 ? -9.109 -4.949 -27.672 1 97.25 336 GLY A C 1
ATOM 2611 O O . GLY A 1 336 ? -9.281 -4.508 -26.531 1 97.25 336 GLY A O 1
ATOM 2612 N N . GLU A 1 337 ? -9.977 -5.68 -28.312 1 97.75 337 GLU A N 1
ATOM 2613 C CA . GLU A 1 337 ? -11.148 -6.168 -27.609 1 97.75 337 GLU A CA 1
ATOM 2614 C C . GLU A 1 337 ? -11.016 -7.645 -27.25 1 97.75 337 GLU A C 1
ATOM 2616 O O . GLU A 1 337 ? -10.492 -8.43 -28.047 1 97.75 337 GLU A O 1
ATOM 2621 N N . LYS A 1 338 ? -11.344 -8.023 -26.062 1 97.88 338 LYS A N 1
ATOM 2622 C CA . LYS A 1 338 ? -11.352 -9.398 -25.562 1 97.88 338 LYS A CA 1
ATOM 2623 C C . LYS A 1 338 ? -12.508 -9.617 -24.594 1 97.88 338 LYS A C 1
ATOM 2625 O O . LYS A 1 338 ? -12.781 -8.766 -23.75 1 97.88 338 LYS A O 1
ATOM 2630 N N . THR A 1 339 ? -13.242 -10.688 -24.828 1 98.56 339 THR A N 1
ATOM 2631 C CA . THR A 1 339 ? -14.281 -11.031 -23.875 1 98.56 339 THR A CA 1
ATOM 2632 C C . THR A 1 339 ? -13.68 -11.562 -22.578 1 98.56 339 THR A C 1
ATOM 2634 O O . THR A 1 339 ? -12.93 -12.539 -22.594 1 98.56 339 THR A O 1
ATOM 2637 N N . LEU A 1 340 ? -13.914 -10.914 -21.5 1 98.75 340 LEU A N 1
ATOM 2638 C CA . LEU A 1 340 ? -13.5 -11.312 -20.172 1 98.75 340 LEU A CA 1
ATOM 2639 C C . LEU A 1 340 ? -14.672 -11.875 -19.375 1 98.75 340 LEU A C 1
ATOM 2641 O O . LEU A 1 340 ? -15.758 -11.289 -19.359 1 98.75 340 LEU A O 1
ATOM 2645 N N . THR A 1 341 ? -14.492 -13.039 -18.797 1 98.75 341 THR A N 1
ATOM 2646 C CA . THR A 1 341 ? -15.555 -13.734 -18.078 1 98.75 341 THR A CA 1
ATOM 2647 C C . THR A 1 341 ? -15.188 -13.898 -16.594 1 98.75 341 THR A C 1
ATOM 2649 O O . THR A 1 341 ? -14.055 -14.266 -16.281 1 98.75 341 THR A O 1
ATOM 2652 N N . ASP A 1 342 ? -16.125 -13.523 -15.688 1 98.5 342 ASP A N 1
ATOM 2653 C CA . ASP A 1 342 ? -15.859 -13.773 -14.273 1 98.5 342 ASP A CA 1
ATOM 2654 C C . ASP A 1 342 ? -16.375 -15.148 -13.859 1 98.5 342 ASP A C 1
ATOM 2656 O O . ASP A 1 342 ? -16.797 -15.938 -14.695 1 98.5 342 ASP A O 1
ATOM 2660 N N . SER A 1 343 ? -16.328 -15.523 -12.609 1 98 343 SER A N 1
ATOM 2661 C CA . SER A 1 343 ? -16.594 -16.875 -12.117 1 98 343 SER A CA 1
ATOM 2662 C C . SER A 1 343 ? -18.094 -17.156 -12.086 1 98 343 SER A C 1
ATOM 2664 O O . SER A 1 343 ? -18.516 -18.297 -11.953 1 98 343 SER A O 1
ATOM 2666 N N . ASN A 1 344 ? -18.938 -16.156 -12.234 1 97.62 344 ASN A N 1
ATOM 2667 C CA . ASN A 1 344 ? -20.391 -16.328 -12.258 1 97.62 344 ASN A CA 1
ATOM 2668 C C . ASN A 1 344 ? -20.922 -16.328 -13.688 1 97.62 344 ASN A C 1
ATOM 2670 O O . ASN A 1 344 ? -22.141 -16.391 -13.898 1 97.62 344 ASN A O 1
ATOM 2674 N N . GLY A 1 345 ? -20.047 -16.172 -14.633 1 97.75 345 GLY A N 1
ATOM 2675 C CA . GLY A 1 345 ? -20.438 -16.219 -16.031 1 97.75 345 GLY A CA 1
ATOM 2676 C C . GLY A 1 345 ? -20.719 -14.859 -16.625 1 97.75 345 GLY A C 1
ATOM 2677 O O . GLY A 1 345 ? -21.062 -14.75 -17.812 1 97.75 345 GLY A O 1
ATOM 2678 N N . ASN A 1 346 ? -20.594 -13.789 -15.859 1 98.25 346 ASN A N 1
ATOM 2679 C CA . ASN A 1 346 ? -20.734 -12.445 -16.406 1 98.25 346 ASN A CA 1
ATOM 2680 C C . ASN A 1 346 ? -19.578 -12.094 -17.344 1 98.25 346 ASN A C 1
ATOM 2682 O O . ASN A 1 346 ? -18.438 -12.453 -17.078 1 98.25 346 ASN A O 1
ATOM 2686 N N . THR A 1 347 ? -19.953 -11.398 -18.406 1 98.44 347 THR A N 1
ATOM 2687 C CA . THR A 1 347 ? -18.922 -11.047 -19.359 1 98.44 347 THR A CA 1
ATOM 2688 C C . THR A 1 347 ? -18.812 -9.531 -19.531 1 98.44 347 THR A C 1
ATOM 2690 O O . THR A 1 347 ? -19.812 -8.82 -19.359 1 98.44 347 THR A O 1
ATOM 2693 N N . GLU A 1 348 ? -17.609 -9.133 -19.75 1 98.12 348 GLU A N 1
ATOM 2694 C CA . GLU A 1 348 ? -17.297 -7.758 -20.125 1 98.12 348 GLU A CA 1
ATOM 2695 C C . GLU A 1 348 ? -16.312 -7.715 -21.281 1 98.12 348 GLU A C 1
ATOM 2697 O O . GLU A 1 348 ? -15.539 -8.656 -21.484 1 98.12 348 GLU A O 1
ATOM 2702 N N . THR A 1 349 ? -16.391 -6.652 -22.031 1 98.12 349 THR A N 1
ATOM 2703 C CA . THR A 1 349 ? -15.414 -6.465 -23.094 1 98.12 349 THR A CA 1
ATOM 2704 C C . THR A 1 349 ? -14.203 -5.691 -22.578 1 98.12 349 THR A C 1
ATOM 2706 O O . THR A 1 349 ? -14.32 -4.523 -22.203 1 98.12 349 THR A O 1
ATOM 2709 N N . GLY A 1 350 ? -13.094 -6.391 -22.453 1 96.81 350 GLY A N 1
ATOM 2710 C CA . GLY A 1 350 ? -11.852 -5.691 -22.172 1 96.81 350 GLY A CA 1
ATOM 2711 C C . GLY A 1 350 ? -11.305 -4.938 -23.359 1 96.81 350 GLY A C 1
ATOM 2712 O O . GLY A 1 350 ? -11.57 -5.301 -24.516 1 96.81 350 GLY A O 1
ATOM 2713 N N . HIS A 1 351 ? -10.469 -3.883 -23.094 1 97.12 351 HIS A N 1
ATOM 2714 C CA . HIS A 1 351 ? -10 -3.041 -24.188 1 97.12 351 HIS A CA 1
ATOM 2715 C C . HIS A 1 351 ? -8.477 -2.926 -24.172 1 97.12 351 HIS A C 1
ATOM 2717 O O . HIS A 1 351 ? -7.895 -2.295 -25.062 1 97.12 351 HIS A O 1
ATOM 2723 N N . GLN A 1 352 ? -7.871 -3.451 -23.25 1 97.38 352 GLN A N 1
ATOM 2724 C CA . GLN A 1 352 ? -6.418 -3.514 -23.172 1 97.38 352 GLN A CA 1
ATOM 2725 C C . GLN A 1 352 ? -5.934 -4.957 -23.062 1 97.38 352 GLN A C 1
ATOM 2727 O O . GLN A 1 352 ? -6.324 -5.684 -22.141 1 97.38 352 GLN A O 1
ATOM 2732 N N . LEU A 1 353 ? -5.105 -5.34 -24 1 98.31 353 LEU A N 1
ATOM 2733 C CA . LEU A 1 353 ? -4.594 -6.703 -24.062 1 98.31 353 LEU A CA 1
ATOM 2734 C C . LEU A 1 353 ? -3.154 -6.766 -23.547 1 98.31 353 LEU A C 1
ATOM 2736 O O . LEU A 1 353 ? -2.309 -5.973 -23.969 1 98.31 353 LEU A O 1
ATOM 2740 N N . ILE A 1 354 ? -2.924 -7.633 -22.625 1 98.56 354 ILE A N 1
ATOM 2741 C CA . ILE A 1 354 ? -1.586 -7.859 -22.094 1 98.56 354 ILE A CA 1
ATOM 2742 C C . ILE A 1 354 ? -1.012 -9.148 -22.672 1 98.56 354 ILE A C 1
ATOM 2744 O O . ILE A 1 354 ? -1.614 -10.219 -22.547 1 98.56 354 ILE A O 1
ATOM 2748 N N . THR A 1 355 ? 0.144 -9.031 -23.297 1 98.25 355 THR A N 1
ATOM 2749 C CA . THR A 1 355 ? 0.768 -10.18 -23.938 1 98.25 355 THR A CA 1
ATOM 2750 C C . THR A 1 355 ? 2.221 -10.328 -23.5 1 98.25 355 THR A C 1
ATOM 2752 O O . THR A 1 355 ? 3.094 -9.594 -23.969 1 98.25 355 THR A O 1
ATOM 2755 N N . PRO A 1 356 ? 2.461 -11.312 -22.625 1 98.38 356 PRO A N 1
ATOM 2756 C CA . PRO A 1 356 ? 3.869 -11.586 -22.328 1 98.38 356 PRO A CA 1
ATOM 2757 C C . PRO A 1 356 ? 4.645 -12.055 -23.562 1 98.38 356 PRO A C 1
ATOM 2759 O O . PRO A 1 356 ? 4.145 -12.875 -24.344 1 98.38 356 PRO A O 1
ATOM 2762 N N . ILE A 1 357 ? 5.848 -11.578 -23.703 1 97.94 357 ILE A N 1
ATOM 2763 C CA . ILE A 1 357 ? 6.594 -11.961 -24.906 1 97.94 357 ILE A CA 1
ATOM 2764 C C . ILE A 1 357 ? 7.895 -12.648 -24.5 1 97.94 357 ILE A C 1
ATOM 2766 O O . ILE A 1 357 ? 8.453 -13.438 -25.281 1 97.94 357 ILE A O 1
ATOM 2770 N N . ARG A 1 358 ? 8.422 -12.375 -23.312 1 98.12 358 ARG A N 1
ATOM 2771 C CA . ARG A 1 358 ? 9.586 -13.07 -22.766 1 98.12 358 ARG A CA 1
ATOM 2772 C C . ARG A 1 358 ? 9.5 -13.148 -21.234 1 98.12 358 ARG A C 1
ATOM 2774 O O . ARG A 1 358 ? 8.961 -12.25 -20.594 1 98.12 358 ARG A O 1
ATOM 2781 N N . THR A 1 359 ? 10.031 -14.18 -20.766 1 98.56 359 THR A N 1
ATOM 2782 C CA . THR A 1 359 ? 10.266 -14.312 -19.344 1 98.56 359 THR A CA 1
ATOM 2783 C C . THR A 1 359 ? 11.742 -14.594 -19.062 1 98.56 359 THR A C 1
ATOM 2785 O O . THR A 1 359 ? 12.398 -15.32 -19.812 1 98.56 359 THR A O 1
ATOM 2788 N N . ILE A 1 360 ? 12.289 -13.961 -18.109 1 98.75 360 ILE A N 1
ATOM 2789 C CA . ILE A 1 360 ? 13.609 -14.281 -17.578 1 98.75 360 ILE A CA 1
ATOM 2790 C C . ILE A 1 360 ? 13.469 -14.859 -16.172 1 98.75 360 ILE A C 1
ATOM 2792 O O . ILE A 1 360 ? 12.867 -14.234 -15.289 1 98.75 360 ILE A O 1
ATOM 2796 N N . VAL A 1 361 ? 13.938 -16.078 -15.945 1 98.75 361 VAL A N 1
ATOM 2797 C CA . VAL A 1 361 ? 13.906 -16.75 -14.641 1 98.75 361 VAL A CA 1
ATOM 2798 C C . VAL A 1 361 ? 15.328 -17.016 -14.164 1 98.75 361 VAL A C 1
ATOM 2800 O O . VAL A 1 361 ? 16.047 -17.844 -14.75 1 98.75 361 VAL A O 1
ATOM 2803 N N . GLY A 1 362 ? 15.734 -16.297 -13.102 1 98 362 GLY A N 1
ATOM 2804 C CA . GLY A 1 362 ? 17.094 -16.453 -12.609 1 98 362 GLY A CA 1
ATOM 2805 C C . GLY A 1 362 ? 18.156 -16.156 -13.648 1 98 362 GLY A C 1
ATOM 2806 O O . GLY A 1 362 ? 19.141 -16.875 -13.758 1 98 362 GLY A O 1
ATOM 2807 N N . GLY A 1 363 ? 17.875 -15.273 -14.477 1 98.38 363 GLY A N 1
ATOM 2808 C CA . GLY A 1 363 ? 18.844 -14.852 -15.461 1 98.38 363 GLY A CA 1
ATOM 2809 C C . GLY A 1 363 ? 18.719 -15.594 -16.781 1 98.38 363 GLY A C 1
ATOM 2810 O O . GLY A 1 363 ? 19.312 -15.18 -17.781 1 98.38 363 GLY A O 1
ATOM 2811 N N . THR A 1 364 ? 17.969 -16.656 -16.828 1 98.5 364 THR A N 1
ATOM 2812 C CA . THR A 1 364 ? 17.766 -17.406 -18.062 1 98.5 364 THR A CA 1
ATOM 2813 C C . THR A 1 364 ? 16.578 -16.844 -18.844 1 98.5 364 THR A C 1
ATOM 2815 O O . THR A 1 364 ? 15.492 -16.688 -18.312 1 98.5 364 THR A O 1
ATOM 2818 N N . VAL A 1 365 ? 16.781 -16.609 -20.141 1 98.44 365 VAL A N 1
ATOM 2819 C CA . VAL A 1 365 ? 15.781 -15.961 -20.984 1 98.44 365 VAL A CA 1
ATOM 2820 C C . VAL A 1 365 ? 14.945 -17.016 -21.703 1 98.44 365 VAL A C 1
ATOM 2822 O O . VAL A 1 365 ? 15.477 -17.953 -22.297 1 98.44 365 VAL A O 1
ATOM 2825 N N . TYR A 1 366 ? 13.672 -16.844 -21.641 1 98.25 366 TYR A N 1
ATOM 2826 C CA . TYR A 1 366 ? 12.727 -17.688 -22.375 1 98.25 366 TYR A CA 1
ATOM 2827 C C . TYR A 1 366 ? 11.867 -16.844 -23.312 1 98.25 366 TYR A C 1
ATOM 2829 O O . TYR A 1 366 ? 11.164 -15.93 -22.875 1 98.25 366 TYR A O 1
ATOM 2837 N N . ASP A 1 367 ? 11.859 -17.125 -24.594 1 96.88 367 ASP A N 1
ATOM 2838 C CA . ASP A 1 367 ? 11.023 -16.438 -25.578 1 96.88 367 ASP A CA 1
ATOM 2839 C C . ASP A 1 367 ? 9.641 -17.078 -25.656 1 96.88 367 ASP A C 1
ATOM 2841 O O . ASP A 1 367 ? 9.516 -18.281 -25.844 1 96.88 367 ASP A O 1
ATOM 2845 N N . LEU A 1 368 ? 8.586 -16.297 -25.484 1 94.38 368 LEU A N 1
ATOM 2846 C CA . LEU A 1 368 ? 7.227 -16.828 -25.422 1 94.38 368 LEU A CA 1
ATOM 2847 C C . LEU A 1 368 ? 6.535 -16.703 -26.781 1 94.38 368 LEU A C 1
ATOM 2849 O O . LEU A 1 368 ? 5.469 -17.281 -26.984 1 94.38 368 LEU A O 1
ATOM 2853 N N . GLU A 1 369 ? 6.898 -15.734 -27.641 1 77.94 369 GLU A N 1
ATOM 2854 C CA . GLU A 1 369 ? 6.285 -15.562 -28.953 1 77.94 369 GLU A CA 1
ATOM 2855 C C . GLU A 1 369 ? 6.281 -16.875 -29.734 1 77.94 369 GLU A C 1
ATOM 2857 O O . GLU A 1 369 ? 5.336 -17.172 -30.469 1 77.94 369 GLU A O 1
ATOM 2862 N N . GLU A 1 370 ? 7.285 -17.609 -29.641 1 57.41 370 GLU A N 1
ATOM 2863 C CA . GLU A 1 370 ? 7.367 -18.844 -30.406 1 57.41 370 GLU A CA 1
ATOM 2864 C C . GLU A 1 370 ? 6.387 -19.891 -29.875 1 57.41 370 GLU A C 1
ATOM 2866 O O . GLU A 1 370 ? 6.055 -20.844 -30.578 1 57.41 370 GLU A O 1
ATOM 2871 N N . GLN A 1 371 ? 5.871 -19.734 -28.75 1 49.34 371 GLN A N 1
ATOM 2872 C CA . GLN A 1 371 ? 5.012 -20.75 -28.156 1 49.34 371 GLN A CA 1
ATOM 2873 C C . GLN A 1 371 ? 3.551 -20.531 -28.547 1 49.34 371 GLN A C 1
ATOM 2875 O O . GLN A 1 371 ? 2.732 -21.453 -28.453 1 49.34 371 GLN A O 1
ATOM 2880 N N . HIS A 1 372 ? 3.162 -19.328 -28.719 1 44.22 372 HIS A N 1
ATOM 2881 C CA . HIS A 1 372 ? 1.772 -19.094 -29.109 1 44.22 372 HIS A CA 1
ATOM 2882 C C . HIS A 1 372 ? 1.568 -19.328 -30.594 1 44.22 372 HIS A C 1
ATOM 2884 O O . HIS A 1 372 ? 0.45 -19.188 -31.109 1 44.22 372 HIS A O 1
ATOM 2890 N N . VAL A 1 373 ? 2.6 -19.703 -31.375 1 37.47 373 VAL A N 1
ATOM 2891 C CA . VAL A 1 373 ? 2.357 -20.125 -32.75 1 37.47 373 VAL A CA 1
ATOM 2892 C C . VAL A 1 373 ? 2.209 -21.641 -32.812 1 37.47 373 VAL A C 1
ATOM 2894 O O . VAL A 1 373 ? 2.959 -22.375 -32.156 1 37.47 373 VAL A O 1
ATOM 2897 N N . MET B 1 1 ? -33.719 11.211 5.906 1 93.19 1 MET B N 1
ATOM 2898 C CA . MET B 1 1 ? -33.125 12.516 5.625 1 93.19 1 MET B CA 1
ATOM 2899 C C . MET B 1 1 ? -31.781 12.68 6.336 1 93.19 1 MET B C 1
ATOM 2901 O O . MET B 1 1 ? -31.672 12.422 7.539 1 93.19 1 MET B O 1
ATOM 2905 N N . PHE B 1 2 ? -30.766 13.008 5.535 1 97.06 2 PHE B N 1
ATOM 2906 C CA . PHE B 1 2 ? -29.422 13.172 6.086 1 97.06 2 PHE B CA 1
ATOM 2907 C C . PHE B 1 2 ? -29.219 14.602 6.566 1 97.06 2 PHE B C 1
ATOM 2909 O O . PHE B 1 2 ? -29.938 15.516 6.152 1 97.06 2 PHE B O 1
ATOM 2916 N N . ASP B 1 3 ? -28.297 14.828 7.516 1 98.5 3 ASP B N 1
ATOM 2917 C CA . ASP B 1 3 ? -27.922 16.188 7.891 1 98.5 3 ASP B CA 1
ATOM 2918 C C . ASP B 1 3 ? -27.25 16.922 6.723 1 98.5 3 ASP B C 1
ATOM 2920 O O . ASP B 1 3 ? -27.594 18.062 6.422 1 98.5 3 ASP B O 1
ATOM 2924 N N . VAL B 1 4 ? -26.281 16.281 6.094 1 98.56 4 VAL B N 1
ATOM 2925 C CA . VAL B 1 4 ? -25.625 16.766 4.879 1 98.56 4 VAL B CA 1
ATOM 2926 C C . VAL B 1 4 ? -25.672 15.688 3.799 1 98.56 4 VAL B C 1
ATOM 2928 O O . VAL B 1 4 ? -25.406 14.516 4.07 1 98.56 4 VAL B O 1
ATOM 2931 N N . LEU B 1 5 ? -26.094 16 2.641 1 98.5 5 LEU B N 1
ATOM 2932 C CA . LEU B 1 5 ? -26.094 15.109 1.485 1 98.5 5 LEU B CA 1
ATOM 2933 C C . LEU B 1 5 ? -25.234 15.68 0.362 1 98.5 5 LEU B C 1
ATOM 2935 O O . LEU B 1 5 ? -25.5 16.781 -0.13 1 98.5 5 LEU B O 1
ATOM 2939 N N . ILE B 1 6 ? -24.156 15.031 0.03 1 98.56 6 ILE B N 1
ATOM 2940 C CA . ILE B 1 6 ? -23.312 15.367 -1.11 1 98.56 6 ILE B CA 1
ATOM 2941 C C . ILE B 1 6 ? -23.766 14.578 -2.338 1 98.56 6 ILE B C 1
ATOM 2943 O O . ILE B 1 6 ? -23.719 13.344 -2.338 1 98.56 6 ILE B O 1
ATOM 2947 N N . LYS B 1 7 ? -24.156 15.242 -3.359 1 97.81 7 LYS B N 1
ATOM 2948 C CA . LYS B 1 7 ? -24.719 14.594 -4.539 1 97.81 7 LYS B CA 1
ATOM 2949 C C . LYS B 1 7 ? -23.828 14.828 -5.766 1 97.81 7 LYS B C 1
ATOM 2951 O O . LYS B 1 7 ? -23.203 15.875 -5.887 1 97.81 7 LYS B O 1
ATOM 2956 N N . ASN B 1 8 ? -23.828 13.883 -6.625 1 97.75 8 ASN B N 1
ATOM 2957 C CA . ASN B 1 8 ? -23.266 13.992 -7.969 1 97.75 8 ASN B CA 1
ATOM 2958 C C . ASN B 1 8 ? -21.797 14.367 -7.934 1 97.75 8 ASN B C 1
ATOM 2960 O O . ASN B 1 8 ? -21.344 15.242 -8.672 1 97.75 8 ASN B O 1
ATOM 2964 N N . GLY B 1 9 ? -21.016 13.773 -6.996 1 97.62 9 GLY B N 1
ATOM 2965 C CA . GLY B 1 9 ? -19.562 13.883 -6.992 1 97.62 9 GLY B CA 1
ATOM 2966 C C . GLY B 1 9 ? -18.891 12.781 -7.785 1 97.62 9 GLY B C 1
ATOM 2967 O O . GLY B 1 9 ? -19.547 11.906 -8.336 1 97.62 9 GLY B O 1
ATOM 2968 N N . LYS B 1 10 ? -17.547 12.867 -7.914 1 96.12 10 LYS B N 1
ATOM 2969 C CA . LYS B 1 10 ? -16.766 11.789 -8.508 1 96.12 10 LYS B CA 1
ATOM 2970 C C . LYS B 1 10 ? -15.562 11.438 -7.648 1 96.12 10 LYS B C 1
ATOM 2972 O O . LYS B 1 10 ? -15.008 12.305 -6.961 1 96.12 10 LYS B O 1
ATOM 2977 N N . THR B 1 11 ? -15.18 10.195 -7.633 1 94.06 11 THR B N 1
ATOM 2978 C CA . THR B 1 11 ? -13.984 9.742 -6.93 1 94.06 11 THR B CA 1
ATOM 2979 C C . THR B 1 11 ? -12.719 10.102 -7.711 1 94.06 11 THR B C 1
ATOM 2981 O O . THR B 1 11 ? -12.805 10.641 -8.82 1 94.06 11 THR B O 1
ATOM 2984 N N . GLU B 1 12 ? -11.594 9.828 -7.137 1 93.88 12 GLU B N 1
ATOM 2985 C CA . GLU B 1 12 ? -10.32 10.07 -7.812 1 93.88 12 GLU B CA 1
ATOM 2986 C C . GLU B 1 12 ? -10.172 9.18 -9.039 1 93.88 12 GLU B C 1
ATOM 2988 O O . GLU B 1 12 ? -9.297 9.406 -9.875 1 93.88 12 GLU B O 1
ATOM 2993 N N . ARG B 1 13 ? -11.016 8.203 -9.195 1 87.5 13 ARG B N 1
ATOM 2994 C CA . ARG B 1 13 ? -11.039 7.352 -10.375 1 87.5 13 ARG B CA 1
ATOM 2995 C C . ARG B 1 13 ? -12.18 7.746 -11.312 1 87.5 13 ARG B C 1
ATOM 2997 O O . ARG B 1 13 ? -12.531 6.992 -12.219 1 87.5 13 ARG B O 1
ATOM 3004 N N . GLU B 1 14 ? -12.836 8.82 -11.008 1 89.75 14 GLU B N 1
ATOM 3005 C CA . GLU B 1 14 ? -13.883 9.422 -11.82 1 89.75 14 GLU B CA 1
ATOM 3006 C C . GLU B 1 14 ? -15.141 8.562 -11.836 1 89.75 14 GLU B C 1
ATOM 3008 O O . GLU B 1 14 ? -15.836 8.484 -12.852 1 89.75 14 GLU B O 1
ATOM 3013 N N . GLN B 1 15 ? -15.336 7.883 -10.805 1 85.12 15 GLN B N 1
ATOM 3014 C CA . GLN B 1 15 ? -16.578 7.156 -10.617 1 85.12 15 GLN B CA 1
ATOM 3015 C C . GLN B 1 15 ? -17.594 7.988 -9.828 1 85.12 15 GLN B C 1
ATOM 3017 O O . GLN B 1 15 ? -17.219 8.719 -8.906 1 85.12 15 GLN B O 1
ATOM 3022 N N . PRO B 1 16 ? -18.875 7.867 -10.227 1 90.56 16 PRO B N 1
ATOM 3023 C CA . PRO B 1 16 ? -19.875 8.633 -9.484 1 90.56 16 PRO B CA 1
ATOM 3024 C C . PRO B 1 16 ? -19.938 8.258 -8.008 1 90.56 16 PRO B C 1
ATOM 3026 O O . PRO B 1 16 ? -19.75 7.086 -7.656 1 90.56 16 PRO B O 1
ATOM 3029 N N . ILE B 1 17 ? -20.234 9.281 -7.152 1 93.31 17 ILE B N 1
ATOM 3030 C CA . ILE B 1 17 ? -20.344 9 -5.723 1 93.31 17 ILE B CA 1
ATOM 3031 C C . ILE B 1 17 ? -21.297 9.992 -5.07 1 93.31 17 ILE B C 1
ATOM 3033 O O . ILE B 1 17 ? -21.312 11.172 -5.414 1 93.31 17 ILE B O 1
ATOM 3037 N N . GLU B 1 18 ? -22.125 9.531 -4.191 1 94.75 18 GLU B N 1
ATOM 3038 C CA . GLU B 1 18 ? -22.953 10.312 -3.281 1 94.75 18 GLU B CA 1
ATOM 3039 C C . GLU B 1 18 ? -22.75 9.875 -1.833 1 94.75 18 GLU B C 1
ATOM 3041 O O . GLU B 1 18 ? -22.469 8.711 -1.562 1 94.75 18 GLU B O 1
ATOM 3046 N N . ILE B 1 19 ? -22.812 10.891 -0.896 1 96.94 19 ILE B N 1
ATOM 3047 C CA . ILE B 1 19 ? -22.484 10.617 0.502 1 96.94 19 ILE B CA 1
ATOM 3048 C C . ILE B 1 19 ? -23.547 11.25 1.403 1 96.94 19 ILE B C 1
ATOM 3050 O O . ILE B 1 19 ? -23.891 12.43 1.238 1 96.94 19 ILE B O 1
ATOM 3054 N N . GLY B 1 20 ? -24.094 10.477 2.266 1 97.31 20 GLY B N 1
ATOM 3055 C CA . GLY B 1 20 ? -24.953 10.977 3.338 1 97.31 20 GLY B CA 1
ATOM 3056 C C . GLY B 1 20 ? -24.234 11.039 4.68 1 97.31 20 GLY B C 1
ATOM 3057 O O . GLY B 1 20 ? -23.578 10.078 5.082 1 97.31 20 GLY B O 1
ATOM 3058 N N . ILE B 1 21 ? -24.344 12.195 5.359 1 98.38 21 ILE B N 1
ATOM 3059 C CA . ILE B 1 21 ? -23.703 12.414 6.648 1 98.38 21 ILE B CA 1
ATOM 3060 C C . ILE B 1 21 ? -24.766 12.648 7.723 1 98.38 21 ILE B C 1
ATOM 3062 O O . ILE B 1 21 ? -25.719 13.398 7.508 1 98.38 21 ILE B O 1
ATOM 3066 N N . ASN B 1 22 ? -24.672 12.008 8.781 1 97.94 22 ASN B N 1
ATOM 3067 C CA . ASN B 1 22 ? -25.453 12.25 9.992 1 97.94 22 ASN B CA 1
ATOM 3068 C C . ASN B 1 22 ? -24.562 12.516 11.195 1 97.94 22 ASN B C 1
ATOM 3070 O O . ASN B 1 22 ? -23.797 11.641 11.609 1 97.94 22 ASN B O 1
ATOM 3074 N N . GLY B 1 23 ? -24.688 13.719 11.727 1 97.88 23 GLY B N 1
ATOM 3075 C CA . GLY B 1 23 ? -23.766 14.094 12.781 1 97.88 23 GLY B CA 1
ATOM 3076 C C . GLY B 1 23 ? -22.328 14.188 12.312 1 97.88 23 GLY B C 1
ATOM 3077 O O . GLY B 1 23 ? -22.031 14.875 11.336 1 97.88 23 GLY B O 1
ATOM 3078 N N . SER B 1 24 ? -21.5 13.484 13.047 1 98.31 24 SER B N 1
ATOM 3079 C CA . SER B 1 24 ? -20.078 13.57 12.742 1 98.31 24 SER B CA 1
ATOM 3080 C C . SER B 1 24 ? -19.609 12.359 11.945 1 98.31 24 SER B C 1
ATOM 3082 O O . SER B 1 24 ? -18.406 12.117 11.828 1 98.31 24 SER B O 1
ATOM 3084 N N . GLN B 1 25 ? -20.578 11.586 11.414 1 97.19 25 GLN B N 1
ATOM 3085 C CA . GLN B 1 25 ? -20.203 10.328 10.773 1 97.19 25 GLN B CA 1
ATOM 3086 C C . GLN B 1 25 ? -20.797 10.219 9.375 1 97.19 25 GLN B C 1
ATOM 3088 O O . GLN B 1 25 ? -21.844 10.805 9.094 1 97.19 25 GLN B O 1
ATOM 3093 N N . ILE B 1 26 ? -20.094 9.523 8.578 1 95.38 26 ILE B N 1
ATOM 3094 C CA . ILE B 1 26 ? -20.641 9.125 7.285 1 95.38 26 ILE B CA 1
ATOM 3095 C C . ILE B 1 26 ? -21.734 8.062 7.492 1 95.38 26 ILE B C 1
ATOM 3097 O O . ILE B 1 26 ? -21.484 7.031 8.117 1 95.38 26 ILE B O 1
ATOM 3101 N N . ALA B 1 27 ? -22.875 8.336 7.043 1 94.19 27 ALA B N 1
ATOM 3102 C CA . ALA B 1 27 ? -24 7.441 7.27 1 94.19 27 ALA B CA 1
ATOM 3103 C C . ALA B 1 27 ? -24.188 6.488 6.094 1 94.19 27 ALA B C 1
ATOM 3105 O O . ALA B 1 27 ? -24.594 5.336 6.281 1 94.19 27 ALA B O 1
ATOM 3106 N N . ALA B 1 28 ? -23.938 7.008 4.91 1 89.81 28 ALA B N 1
ATOM 3107 C CA . ALA B 1 28 ? -24.156 6.203 3.709 1 89.81 28 ALA B CA 1
ATOM 3108 C C . ALA B 1 28 ? -23.281 6.691 2.561 1 89.81 28 ALA B C 1
ATOM 3110 O O . ALA B 1 28 ? -22.906 7.863 2.514 1 89.81 28 ALA B O 1
ATOM 3111 N N . LEU B 1 29 ? -22.938 5.82 1.695 1 89.62 29 LEU B N 1
ATOM 3112 C CA . LEU B 1 29 ? -22.188 6.109 0.483 1 89.62 29 LEU B CA 1
ATOM 3113 C C . LEU B 1 29 ? -22.594 5.18 -0.651 1 89.62 29 LEU B C 1
ATOM 3115 O O . LEU B 1 29 ? -22.812 3.984 -0.432 1 89.62 29 LEU B O 1
ATOM 3119 N N . ALA B 1 30 ? -22.797 5.68 -1.813 1 83.56 30 ALA B N 1
ATOM 3120 C CA . ALA B 1 30 ? -23.141 4.91 -3.008 1 83.56 30 ALA B CA 1
ATOM 3121 C C . ALA B 1 30 ? -22.906 5.73 -4.273 1 83.56 30 ALA B C 1
ATOM 3123 O O . ALA B 1 30 ? -22.75 6.953 -4.207 1 83.56 30 ALA B O 1
ATOM 3124 N N . PRO B 1 31 ? -22.797 4.992 -5.391 1 83.12 31 PRO B N 1
ATOM 3125 C CA . PRO B 1 31 ? -22.766 5.773 -6.629 1 83.12 31 PRO B CA 1
ATOM 3126 C C . PRO B 1 31 ? -23.953 6.719 -6.754 1 83.12 31 PRO B C 1
ATOM 3128 O O . PRO B 1 31 ? -23.828 7.809 -7.32 1 83.12 31 PRO B O 1
ATOM 3131 N N . LYS B 1 32 ? -25.094 6.219 -6.281 1 86.88 32 LYS B N 1
ATOM 3132 C CA . LYS B 1 32 ? -26.344 6.992 -6.227 1 86.88 32 LYS B CA 1
ATOM 3133 C C . LYS B 1 32 ? -27.172 6.621 -5 1 86.88 32 LYS B C 1
ATOM 3135 O O . LYS B 1 32 ? -27.359 5.438 -4.715 1 86.88 32 LYS B O 1
ATOM 3140 N N . LEU B 1 33 ? -27.484 7.648 -4.215 1 90.25 33 LEU B N 1
ATOM 3141 C CA . LEU B 1 33 ? -28.391 7.453 -3.092 1 90.25 33 LEU B CA 1
ATOM 3142 C C . LEU B 1 33 ? -29.828 7.824 -3.477 1 90.25 33 LEU B C 1
ATOM 3144 O O . LEU B 1 33 ? -30.281 8.922 -3.166 1 90.25 33 LEU B O 1
ATOM 3148 N N . GLU B 1 34 ? -30.484 6.871 -4.039 1 88.94 34 GLU B N 1
ATOM 3149 C CA . GLU B 1 34 ? -31.812 7.098 -4.621 1 88.94 34 GLU B CA 1
ATOM 3150 C C . GLU B 1 34 ? -32.812 7.574 -3.562 1 88.94 34 GLU B C 1
ATOM 3152 O O . GLU B 1 34 ? -32.906 6.977 -2.49 1 88.94 34 GLU B O 1
ATOM 3157 N N . GLY B 1 35 ? -33.469 8.602 -3.93 1 91 35 GLY B N 1
ATOM 3158 C CA . GLY B 1 35 ? -34.531 9.086 -3.086 1 91 35 GLY B CA 1
ATOM 3159 C C . GLY B 1 35 ? -34.062 9.758 -1.818 1 91 35 GLY B C 1
ATOM 3160 O O . GLY B 1 35 ? -34.844 10.188 -0.988 1 91 35 GLY B O 1
ATOM 3161 N N . ALA B 1 36 ? -32.781 9.844 -1.663 1 92.12 36 ALA B N 1
ATOM 3162 C CA . ALA B 1 36 ? -32.219 10.453 -0.453 1 92.12 36 ALA B CA 1
ATOM 3163 C C . ALA B 1 36 ? -32.406 11.969 -0.472 1 92.12 36 ALA B C 1
ATOM 3165 O O . ALA B 1 36 ? -32.438 12.578 -1.541 1 92.12 36 ALA B O 1
ATOM 3166 N N . SER B 1 37 ? -32.562 12.555 0.73 1 96.56 37 SER B N 1
ATOM 3167 C CA . SER B 1 37 ? -32.594 14 0.932 1 96.56 37 SER B CA 1
ATOM 3168 C C . SER B 1 37 ? -31.734 14.406 2.117 1 96.56 37 SER B C 1
ATOM 3170 O O . SER B 1 37 ? -31.375 13.57 2.955 1 96.56 37 SER B O 1
ATOM 3172 N N . GLY B 1 38 ? -31.25 15.688 2.094 1 97.06 38 GLY B N 1
ATOM 3173 C CA . GLY B 1 38 ? -30.438 16.219 3.184 1 97.06 38 GLY B CA 1
ATOM 3174 C C . GLY B 1 38 ? -30.938 17.562 3.695 1 97.06 38 GLY B C 1
ATOM 3175 O O . GLY B 1 38 ? -31.484 18.359 2.932 1 97.06 38 GLY B O 1
ATOM 3176 N N . LYS B 1 39 ? -30.797 17.75 5.051 1 98.06 39 LYS B N 1
ATOM 3177 C CA . LYS B 1 39 ? -31.031 19.109 5.559 1 98.06 39 LYS B CA 1
ATOM 3178 C C . LYS B 1 39 ? -30.203 20.125 4.805 1 98.06 39 LYS B C 1
ATOM 3180 O O . LYS B 1 39 ? -30.688 21.203 4.457 1 98.06 39 LYS B O 1
ATOM 3185 N N . GLN B 1 40 ? -28.969 19.844 4.633 1 97.94 40 GLN B N 1
ATOM 3186 C CA . GLN B 1 40 ? -28.062 20.562 3.744 1 97.94 40 GLN B CA 1
ATOM 3187 C C . GLN B 1 40 ? -27.656 19.703 2.553 1 97.94 40 GLN B C 1
ATOM 3189 O O . GLN B 1 40 ? -27.188 18.578 2.727 1 97.94 40 GLN B O 1
ATOM 3194 N N . GLU B 1 41 ? -27.906 20.203 1.361 1 97.94 41 GLU B N 1
ATOM 3195 C CA . GLU B 1 41 ? -27.547 19.453 0.163 1 97.94 41 GLU B CA 1
ATOM 3196 C C . GLU B 1 41 ? -26.438 20.156 -0.619 1 97.94 41 GLU B C 1
ATOM 3198 O O . GLU B 1 41 ? -26.5 21.359 -0.844 1 97.94 41 GLU B O 1
ATOM 3203 N N . ILE B 1 42 ? -25.422 19.469 -0.932 1 98.12 42 ILE B N 1
ATOM 3204 C CA . ILE B 1 42 ? -24.312 19.922 -1.758 1 98.12 42 ILE B CA 1
ATOM 3205 C C . ILE B 1 42 ? -24.328 19.203 -3.1 1 98.12 42 ILE B C 1
ATOM 3207 O O . ILE B 1 42 ? -23.984 18.016 -3.172 1 98.12 42 ILE B O 1
ATOM 3211 N N . ASP B 1 43 ? -24.75 19.828 -4.098 1 98.12 43 ASP B N 1
ATOM 3212 C CA . ASP B 1 43 ? -24.766 19.266 -5.441 1 98.12 43 ASP B CA 1
ATOM 3213 C C . ASP B 1 43 ? -23.484 19.625 -6.195 1 98.12 43 ASP B C 1
ATOM 3215 O O . ASP B 1 43 ? -23.234 20.812 -6.453 1 98.12 43 ASP B O 1
ATOM 3219 N N . LEU B 1 44 ? -22.703 18.609 -6.586 1 98.12 44 LEU B N 1
ATOM 3220 C CA . LEU B 1 44 ? -21.406 18.875 -7.195 1 98.12 44 LEU B CA 1
ATOM 3221 C C . LEU B 1 44 ? -21.484 18.781 -8.719 1 98.12 44 LEU B C 1
ATOM 3223 O O . LEU B 1 44 ? -20.5 19.016 -9.414 1 98.12 44 LEU B O 1
ATOM 3227 N N . HIS B 1 45 ? -22.656 18.406 -9.273 1 97.38 45 HIS B N 1
ATOM 3228 C CA . HIS B 1 45 ? -23 18.438 -10.695 1 97.38 45 HIS B CA 1
ATOM 3229 C C . HIS B 1 45 ? -22.016 17.594 -11.5 1 97.38 45 HIS B C 1
ATOM 3231 O O . HIS B 1 45 ? -21.672 17.953 -12.633 1 97.38 45 HIS B O 1
ATOM 3237 N N . HIS B 1 46 ? -21.422 16.609 -10.883 1 95.44 46 HIS B N 1
ATOM 3238 C CA . HIS B 1 46 ? -20.5 15.656 -11.508 1 95.44 46 HIS B CA 1
ATOM 3239 C C . HIS B 1 46 ? -19.203 16.344 -11.922 1 95.44 46 HIS B C 1
ATOM 3241 O O . HIS B 1 46 ? -18.516 15.875 -12.836 1 95.44 46 HIS B O 1
ATOM 3247 N N . GLU B 1 47 ? -18.875 17.422 -11.266 1 96.06 47 GLU B N 1
ATOM 3248 C CA . GLU B 1 47 ? -17.703 18.188 -11.68 1 96.06 47 GLU B CA 1
ATOM 3249 C C . GLU B 1 47 ? -16.578 18.078 -10.664 1 96.06 47 GLU B C 1
ATOM 3251 O O . GLU B 1 47 ? -15.398 18.078 -11.031 1 96.06 47 GLU B O 1
ATOM 3256 N N . ALA B 1 48 ? -16.906 17.922 -9.445 1 98.06 48 ALA B N 1
ATOM 3257 C CA . ALA B 1 48 ? -15.891 17.969 -8.398 1 98.06 48 ALA B CA 1
ATOM 3258 C C . ALA B 1 48 ? -15.57 16.578 -7.883 1 98.06 48 ALA B C 1
ATOM 3260 O O . ALA B 1 48 ? -16.406 15.68 -7.941 1 98.06 48 ALA B O 1
ATOM 3261 N N . TYR B 1 49 ? -14.352 16.453 -7.457 1 98.31 49 TYR B N 1
ATOM 3262 C CA . TYR B 1 49 ? -13.883 15.227 -6.816 1 98.31 49 TYR B CA 1
ATOM 3263 C C . TYR B 1 49 ? -14.203 15.234 -5.328 1 98.31 49 TYR B C 1
ATOM 3265 O O . TYR B 1 49 ? -14.219 16.297 -4.695 1 98.31 49 TYR B O 1
ATOM 3273 N N . VAL B 1 50 ? -14.484 14.07 -4.781 1 98.31 50 VAL B N 1
ATOM 3274 C CA . VAL B 1 50 ? -14.719 13.875 -3.355 1 98.31 50 VAL B CA 1
ATOM 3275 C C . VAL B 1 50 ? -13.789 12.789 -2.822 1 98.31 50 VAL B C 1
ATOM 3277 O O . VAL B 1 50 ? -13.688 11.711 -3.408 1 98.31 50 VAL B O 1
ATOM 3280 N N . SER B 1 51 ? -13.055 13.055 -1.78 1 97.75 51 SER B N 1
ATOM 3281 C CA . SER B 1 51 ? -12.234 12.062 -1.101 1 97.75 51 SER B CA 1
ATOM 3282 C C . SER B 1 51 ? -12.422 12.125 0.411 1 97.75 51 SER B C 1
ATOM 3284 O O . SER B 1 51 ? -13.07 13.039 0.922 1 97.75 51 SER B O 1
ATOM 3286 N N . ALA B 1 52 ? -11.953 11.07 1.117 1 97.81 52 ALA B N 1
ATOM 3287 C CA . ALA B 1 52 ? -11.773 11.242 2.557 1 97.81 52 ALA B CA 1
ATOM 3288 C C . ALA B 1 52 ? -10.961 12.492 2.863 1 97.81 52 ALA B C 1
ATOM 3290 O O . ALA B 1 52 ? -10.242 13 1.999 1 97.81 52 ALA B O 1
ATOM 3291 N N . GLY B 1 53 ? -11.195 13 4.012 1 98.81 53 GLY B N 1
ATOM 3292 C CA . GLY B 1 53 ? -10.469 14.195 4.383 1 98.81 53 GLY B CA 1
ATOM 3293 C C . GLY B 1 53 ? -8.961 14.023 4.328 1 98.81 53 GLY B C 1
ATOM 3294 O O . GLY B 1 53 ? -8.43 13.016 4.809 1 98.81 53 GLY B O 1
ATOM 3295 N N . TRP B 1 54 ? -8.281 15.008 3.68 1 98.94 54 TRP B N 1
ATOM 3296 C CA . TRP B 1 54 ? -6.828 14.938 3.607 1 98.94 54 TRP B CA 1
ATOM 3297 C C . TRP B 1 54 ? -6.211 15.016 5 1 98.94 54 TRP B C 1
ATOM 3299 O O . TRP B 1 54 ? -6.688 15.758 5.855 1 98.94 54 TRP B O 1
ATOM 3309 N N . ILE B 1 55 ? -5.227 14.18 5.211 1 98.94 55 ILE B N 1
ATOM 3310 C CA . ILE B 1 55 ? -4.461 14.156 6.457 1 98.94 55 ILE B CA 1
ATOM 3311 C C . ILE B 1 55 ? -3.014 14.562 6.18 1 98.94 55 ILE B C 1
ATOM 3313 O O . ILE B 1 55 ? -2.338 13.945 5.352 1 98.94 55 ILE B O 1
ATOM 3317 N N . ASP B 1 56 ? -2.582 15.641 6.762 1 98.94 56 ASP B N 1
ATOM 3318 C CA . ASP B 1 56 ? -1.173 16.016 6.742 1 98.94 56 ASP B CA 1
ATOM 3319 C C . ASP B 1 56 ? -0.446 15.5 7.98 1 98.94 56 ASP B C 1
ATOM 3321 O O . ASP B 1 56 ? -0.523 16.109 9.055 1 98.94 56 ASP B O 1
ATOM 3325 N N . ASP B 1 57 ? 0.345 14.406 7.789 1 98.81 57 ASP B N 1
ATOM 3326 C CA . ASP B 1 57 ? 0.876 13.734 8.969 1 98.81 57 ASP B CA 1
ATOM 3327 C C . ASP B 1 57 ? 2.211 14.344 9.398 1 98.81 57 ASP B C 1
ATOM 3329 O O . ASP B 1 57 ? 2.889 13.805 10.273 1 98.81 57 ASP B O 1
ATOM 3333 N N . HIS B 1 58 ? 2.621 15.484 8.781 1 98.88 58 HIS B N 1
ATOM 3334 C CA . HIS B 1 58 ? 3.814 16.219 9.18 1 98.88 58 HIS B CA 1
ATOM 3335 C C . HIS B 1 58 ? 3.617 17.719 8.992 1 98.88 58 HIS B C 1
ATOM 3337 O O . HIS B 1 58 ? 3.973 18.281 7.949 1 98.88 58 HIS B O 1
ATOM 3343 N N . ALA B 1 59 ? 3.135 18.391 10.016 1 98.75 59 ALA B N 1
ATOM 3344 C CA . ALA B 1 59 ? 2.994 19.844 10.086 1 98.75 59 ALA B CA 1
ATOM 3345 C C . ALA B 1 59 ? 3.625 20.391 11.359 1 98.75 59 ALA B C 1
ATOM 3347 O O . ALA B 1 59 ? 3.891 19.641 12.305 1 98.75 59 ALA B O 1
ATOM 3348 N N . HIS B 1 60 ? 3.986 21.625 11.391 1 98.75 60 HIS B N 1
ATOM 3349 C CA . HIS B 1 60 ? 4.379 22.359 12.586 1 98.75 60 HIS B CA 1
ATOM 3350 C C . HIS B 1 60 ? 3.402 23.5 12.875 1 98.75 60 HIS B C 1
ATOM 3352 O O . HIS B 1 60 ? 3.498 24.562 12.281 1 98.75 60 HIS B O 1
ATOM 3358 N N . CYS B 1 61 ? 2.518 23.234 13.914 1 98.25 61 CYS B N 1
ATOM 3359 C CA . CYS B 1 61 ? 1.4 24.156 14.031 1 98.25 61 CYS B CA 1
ATOM 3360 C C . CYS B 1 61 ? 1.138 24.516 15.492 1 98.25 61 CYS B C 1
ATOM 3362 O O . CYS B 1 61 ? -0.009 24.734 15.883 1 98.25 61 CYS B O 1
ATOM 3364 N N . TYR B 1 62 ? 2.139 24.391 16.344 1 98.5 62 TYR B N 1
ATOM 3365 C CA . TYR B 1 62 ? 2.068 24.984 17.672 1 98.5 62 TYR B CA 1
ATOM 3366 C C . TYR B 1 62 ? 2.396 26.484 17.609 1 98.5 62 TYR B C 1
ATOM 3368 O O . TYR B 1 62 ? 3.551 26.859 17.422 1 98.5 62 TYR B O 1
ATOM 3376 N N . GLU B 1 63 ? 1.443 27.266 17.891 1 97.19 63 GLU B N 1
ATOM 3377 C CA . GLU B 1 63 ? 1.484 28.688 17.578 1 97.19 63 GLU B CA 1
ATOM 3378 C C . GLU B 1 63 ? 2.465 29.438 18.484 1 97.19 63 GLU B C 1
ATOM 3380 O O . GLU B 1 63 ? 2.885 30.547 18.172 1 97.19 63 GLU B O 1
ATOM 3385 N N . LYS B 1 64 ? 2.859 28.844 19.562 1 97.06 64 LYS B N 1
ATOM 3386 C CA . LYS B 1 64 ? 3.641 29.578 20.547 1 97.06 64 LYS B CA 1
ATOM 3387 C C . LYS B 1 64 ? 5.137 29.453 20.266 1 97.06 64 LYS B C 1
ATOM 3389 O O . LYS B 1 64 ? 5.949 30.109 20.922 1 97.06 64 LYS B O 1
ATOM 3394 N N . LEU B 1 65 ? 5.496 28.609 19.266 1 96.81 65 LEU B N 1
ATOM 3395 C CA . LEU B 1 65 ? 6.906 28.516 18.891 1 96.81 65 LEU B CA 1
ATOM 3396 C C . LEU B 1 65 ? 7.309 29.672 17.984 1 96.81 65 LEU B C 1
ATOM 3398 O O . LEU B 1 65 ? 6.457 30.438 17.531 1 96.81 65 LEU B O 1
ATOM 3402 N N . THR B 1 66 ? 8.641 29.781 17.781 1 93.69 66 THR B N 1
ATOM 3403 C CA . THR B 1 66 ? 9.125 30.891 16.953 1 93.69 66 THR B CA 1
ATOM 3404 C C . THR B 1 66 ? 9.805 30.344 15.695 1 93.69 66 THR B C 1
ATOM 3406 O O . THR B 1 66 ? 9.805 31.016 14.656 1 93.69 66 THR B O 1
ATOM 3409 N N . LEU B 1 67 ? 10.367 29.219 15.75 1 93.56 67 LEU B N 1
ATOM 3410 C CA . LEU B 1 67 ? 11.102 28.656 14.617 1 93.56 67 LEU B CA 1
ATOM 3411 C C . LEU B 1 67 ? 10.148 28 13.625 1 93.56 67 LEU B C 1
ATOM 3413 O O . LEU B 1 67 ? 10.078 28.406 12.461 1 93.56 67 LEU B O 1
ATOM 3417 N N . TYR B 1 68 ? 9.469 27.016 14.078 1 95.69 68 TYR B N 1
ATOM 3418 C CA . TYR B 1 68 ? 8.477 26.266 13.312 1 95.69 68 TYR B CA 1
ATOM 3419 C C . TYR B 1 68 ? 7.105 26.344 13.977 1 95.69 68 TYR B C 1
ATOM 3421 O O . TYR B 1 68 ? 6.859 25.672 14.977 1 95.69 68 TYR B O 1
ATOM 3429 N N . TYR B 1 69 ? 6.352 27.172 13.461 1 97.31 69 TYR B N 1
ATOM 3430 C CA . TYR B 1 69 ? 5.031 27.406 14.031 1 97.31 69 TYR B CA 1
ATOM 3431 C C . TYR B 1 69 ? 4.023 27.781 12.953 1 97.31 69 TYR B C 1
ATOM 3433 O O . TYR B 1 69 ? 4.402 28.25 11.883 1 97.31 69 TYR B O 1
ATOM 3441 N N . ASP B 1 70 ? 2.775 27.5 13.273 1 98.38 70 ASP B N 1
ATOM 3442 C CA . ASP B 1 70 ? 1.659 28 12.477 1 98.38 70 ASP B CA 1
ATOM 3443 C C . ASP B 1 70 ? 0.33 27.781 13.195 1 98.38 70 ASP B C 1
ATOM 3445 O O . ASP B 1 70 ? 0.296 27.219 14.289 1 98.38 70 ASP B O 1
ATOM 3449 N N . ASP B 1 71 ? -0.746 28.344 12.617 1 98.12 71 ASP B N 1
ATOM 3450 C CA . ASP B 1 71 ? -2.111 28.062 13.047 1 98.12 71 ASP B CA 1
ATOM 3451 C C . ASP B 1 71 ? -2.645 26.781 12.391 1 98.12 71 ASP B C 1
ATOM 3453 O O . ASP B 1 71 ? -2.711 26.688 11.164 1 98.12 71 ASP B O 1
ATOM 3457 N N . PRO B 1 72 ? -3.062 25.766 13.258 1 98.31 72 PRO B N 1
ATOM 3458 C CA . PRO B 1 72 ? -3.57 24.516 12.68 1 98.31 72 PRO B CA 1
ATOM 3459 C C . PRO B 1 72 ? -4.656 24.75 11.633 1 98.31 72 PRO B C 1
ATOM 3461 O O . PRO B 1 72 ? -4.777 23.984 10.68 1 98.31 72 PRO B O 1
ATOM 3464 N N . ASP B 1 73 ? -5.43 25.797 11.781 1 98.44 73 ASP B N 1
ATOM 3465 C CA . ASP B 1 73 ? -6.527 26.062 10.852 1 98.44 73 ASP B CA 1
ATOM 3466 C C . ASP B 1 73 ? -6.004 26.609 9.531 1 98.44 73 ASP B C 1
ATOM 3468 O O . ASP B 1 73 ? -6.605 26.391 8.477 1 98.44 73 ASP B O 1
ATOM 3472 N N . GLU B 1 74 ? -4.871 27.297 9.57 1 97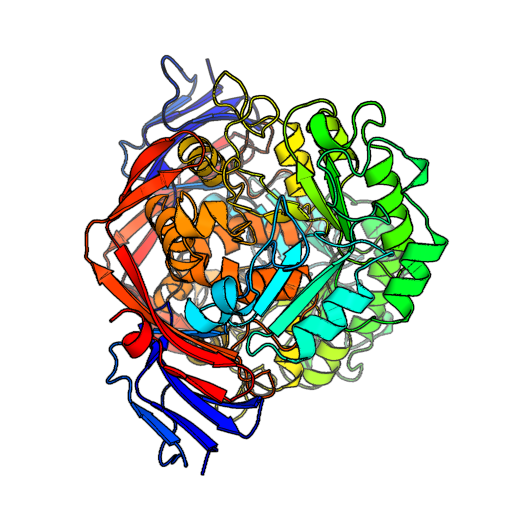.69 74 GLU B N 1
ATOM 3473 C CA . GLU B 1 74 ? -4.285 27.844 8.352 1 97.69 74 GLU B CA 1
ATOM 3474 C C . GLU B 1 74 ? -3.662 26.75 7.492 1 97.69 74 GLU B C 1
ATOM 3476 O O . GLU B 1 74 ? -3.66 26.844 6.262 1 97.69 74 GLU B O 1
ATOM 3481 N N . ASP B 1 75 ? -3.219 25.703 8.117 1 95.56 75 ASP B N 1
ATOM 3482 C CA . ASP B 1 75 ? -2.619 24.547 7.445 1 95.56 75 ASP B CA 1
ATOM 3483 C C . ASP B 1 75 ? -3.656 23.453 7.191 1 95.56 75 ASP B C 1
ATOM 3485 O O . ASP B 1 75 ? -3.375 22.469 6.512 1 95.56 75 ASP B O 1
ATOM 3489 N N . GLY B 1 76 ? -4.797 23.609 7.785 1 98.06 76 GLY B N 1
ATOM 3490 C CA . GLY B 1 76 ? -5.797 22.562 7.844 1 98.06 76 GLY B CA 1
ATOM 3491 C C . GLY B 1 76 ? -6.992 22.828 6.949 1 98.06 76 GLY B C 1
ATOM 3492 O O . GLY B 1 76 ? -6.844 22.969 5.734 1 98.06 76 GLY B O 1
ATOM 3493 N N . TYR B 1 77 ? -8.172 23.031 7.594 1 98.38 77 TYR B N 1
ATOM 3494 C CA . TYR B 1 77 ? -9.445 22.984 6.887 1 98.38 77 TYR B CA 1
ATOM 3495 C C . TYR B 1 77 ? -9.516 24.047 5.805 1 98.38 77 TYR B C 1
ATOM 3497 O O . TYR B 1 77 ? -10.18 23.875 4.785 1 98.38 77 TYR B O 1
ATOM 3505 N N . LYS B 1 78 ? -8.727 25.109 5.906 1 98.12 78 LYS B N 1
ATOM 3506 C CA . LYS B 1 78 ? -8.789 26.219 4.949 1 98.12 78 LYS B CA 1
ATOM 3507 C C . LYS B 1 78 ? -8.109 25.844 3.635 1 98.12 78 LYS B C 1
ATOM 3509 O O . LYS B 1 78 ? -8.273 26.531 2.629 1 98.12 78 LYS B O 1
ATOM 3514 N N . THR B 1 79 ? -7.395 24.781 3.643 1 97.94 79 THR B N 1
ATOM 3515 C CA . THR B 1 79 ? -6.625 24.438 2.453 1 97.94 79 THR B CA 1
ATOM 3516 C C . THR B 1 79 ? -6.965 23.016 1.986 1 97.94 79 THR B C 1
ATOM 3518 O O . THR B 1 79 ? -6.203 22.406 1.235 1 97.94 79 THR B O 1
ATOM 3521 N N . GLY B 1 80 ? -8.023 22.469 2.447 1 98.44 80 GLY B N 1
ATOM 3522 C CA . GLY B 1 80 ? -8.461 21.156 2.016 1 98.44 80 GLY B CA 1
ATOM 3523 C C . GLY B 1 80 ? -8.102 20.062 2.998 1 98.44 80 GLY B C 1
ATOM 3524 O O . GLY B 1 80 ? -8.633 18.953 2.922 1 98.44 80 GLY B O 1
ATOM 3525 N N . VAL B 1 81 ? -7.234 20.328 3.969 1 98.88 81 VAL B N 1
ATOM 3526 C CA . VAL B 1 81 ? -6.773 19.375 4.961 1 98.88 81 VAL B CA 1
ATOM 3527 C C . VAL B 1 81 ? -7.738 19.344 6.148 1 98.88 81 VAL B C 1
ATOM 3529 O O . VAL B 1 81 ? -8.047 20.391 6.723 1 98.88 81 VAL B O 1
ATOM 3532 N N . THR B 1 82 ? -8.234 18.141 6.488 1 98.88 82 THR B N 1
ATOM 3533 C CA . THR B 1 82 ? -9.188 18.078 7.586 1 98.88 82 THR B CA 1
ATOM 3534 C C . THR B 1 82 ? -8.492 17.688 8.883 1 98.88 82 THR B C 1
ATOM 3536 O O . THR B 1 82 ? -9.039 17.875 9.969 1 98.88 82 THR B O 1
ATOM 3539 N N . THR B 1 83 ? -7.344 17.062 8.758 1 98.88 83 THR B N 1
ATOM 3540 C CA . THR B 1 83 ? -6.602 16.578 9.922 1 98.88 83 THR B CA 1
ATOM 3541 C C . THR B 1 83 ? -5.113 16.891 9.773 1 98.88 83 THR B C 1
ATOM 3543 O O . THR B 1 83 ? -4.52 16.625 8.727 1 98.88 83 THR B O 1
ATOM 3546 N N . VAL B 1 84 ? -4.543 17.516 10.797 1 98.88 84 VAL B N 1
ATOM 3547 C CA . VAL B 1 84 ? -3.094 17.703 10.844 1 98.88 84 VAL B CA 1
ATOM 3548 C C . VAL B 1 84 ? -2.512 16.922 12.023 1 98.88 84 VAL B C 1
ATOM 3550 O O . VAL B 1 84 ? -3.137 16.812 13.078 1 98.88 84 VAL B O 1
ATOM 3553 N N . ILE B 1 85 ? -1.358 16.328 11.797 1 98.88 85 ILE B N 1
ATOM 3554 C CA . ILE B 1 85 ? -0.543 15.773 12.875 1 98.88 85 ILE B CA 1
ATOM 3555 C C . ILE B 1 85 ? 0.709 16.625 13.062 1 98.88 85 ILE B C 1
ATOM 3557 O O . ILE B 1 85 ? 1.548 16.719 12.164 1 98.88 85 ILE B O 1
ATOM 3561 N N . ASP B 1 86 ? 0.76 17.297 14.195 1 98.88 86 ASP B N 1
ATOM 3562 C CA . ASP B 1 86 ? 1.958 18.062 14.516 1 98.88 86 ASP B CA 1
ATOM 3563 C C . ASP B 1 86 ? 3.162 17.156 14.719 1 98.88 86 ASP B C 1
ATOM 3565 O O . ASP B 1 86 ? 3.086 16.172 15.469 1 98.88 86 ASP B O 1
ATOM 3569 N N . ALA B 1 87 ? 4.223 17.484 14.031 1 98.62 87 ALA B N 1
ATOM 3570 C CA . ALA B 1 87 ? 5.355 16.562 13.984 1 98.62 87 ALA B CA 1
ATOM 3571 C C . ALA B 1 87 ? 6.445 16.984 14.969 1 98.62 87 ALA B C 1
ATOM 3573 O O . ALA B 1 87 ? 7.559 17.312 14.562 1 98.62 87 ALA B O 1
ATOM 3574 N N . GLY B 1 88 ? 6.117 16.922 16.219 1 98.62 88 GLY B N 1
ATOM 3575 C CA . GLY B 1 88 ? 7.117 17.031 17.281 1 98.62 88 GLY B CA 1
ATOM 3576 C C . GLY B 1 88 ? 7.441 18.469 17.656 1 98.62 88 GLY B C 1
ATOM 3577 O O . GLY B 1 88 ? 8.492 18.734 18.234 1 98.62 88 GLY B O 1
ATOM 3578 N N . SER B 1 89 ? 6.562 19.453 17.297 1 98.62 89 SER B N 1
ATOM 3579 C CA . SER B 1 89 ? 6.797 20.828 17.734 1 98.62 89 SER B CA 1
ATOM 3580 C C . SER B 1 89 ? 6.926 20.906 19.25 1 98.62 89 SER B C 1
ATOM 3582 O O . SER B 1 89 ? 7.664 21.75 19.766 1 98.62 89 SER B O 1
ATOM 3584 N N . THR B 1 90 ? 6.195 20.031 19.922 1 98.69 90 THR B N 1
ATOM 3585 C CA . THR B 1 90 ? 6.133 20.078 21.375 1 98.69 90 THR B CA 1
ATOM 3586 C C . THR B 1 90 ? 6.672 18.781 21.969 1 98.69 90 THR B C 1
ATOM 3588 O O . THR B 1 90 ? 6.633 17.734 21.328 1 98.69 90 THR B O 1
ATOM 3591 N N . GLY B 1 91 ? 7.238 18.875 23.125 1 98.56 91 GLY B N 1
ATOM 3592 C CA . GLY B 1 91 ? 7.594 17.75 23.984 1 98.56 91 GLY B CA 1
ATOM 3593 C C . GLY B 1 91 ? 6.777 17.688 25.266 1 98.56 91 GLY B C 1
ATOM 3594 O O . GLY B 1 91 ? 5.719 18.312 25.359 1 98.56 91 GLY B O 1
ATOM 3595 N N . ALA B 1 92 ? 7.258 16.938 26.188 1 98.62 92 ALA B N 1
ATOM 3596 C CA . ALA B 1 92 ? 6.516 16.672 27.422 1 98.62 92 ALA B CA 1
ATOM 3597 C C . ALA B 1 92 ? 6.234 17.969 28.188 1 98.62 92 ALA B C 1
ATOM 3599 O O . ALA B 1 92 ? 5.219 18.078 28.875 1 98.62 92 ALA B O 1
ATOM 3600 N N . ASP B 1 93 ? 6.992 18.984 28.016 1 98.31 93 ASP B N 1
ATOM 3601 C CA . ASP B 1 93 ? 6.895 20.219 28.812 1 98.31 93 ASP B CA 1
ATOM 3602 C C . ASP B 1 93 ? 5.758 21.094 28.312 1 98.31 93 ASP B C 1
ATOM 3604 O O . ASP B 1 93 ? 5.238 21.938 29.047 1 98.31 93 ASP B O 1
ATOM 3608 N N . ASN B 1 94 ? 5.367 20.938 27.078 1 98.5 94 ASN B N 1
ATOM 3609 C CA . ASN B 1 94 ? 4.469 21.953 26.531 1 98.5 94 ASN B CA 1
ATOM 3610 C C . ASN B 1 94 ? 3.34 21.328 25.719 1 98.5 94 ASN B C 1
ATOM 3612 O O . ASN B 1 94 ? 2.455 22.031 25.219 1 98.5 94 ASN B O 1
ATOM 3616 N N . ILE B 1 95 ? 3.285 20.031 25.562 1 98.81 95 ILE B N 1
ATOM 3617 C CA . ILE B 1 95 ? 2.307 19.375 24.703 1 98.81 95 ILE B CA 1
ATOM 3618 C C . ILE B 1 95 ? 0.909 19.531 25.297 1 98.81 95 ILE B C 1
ATOM 3620 O O . ILE B 1 95 ? -0.082 19.578 24.562 1 98.81 95 ILE B O 1
ATOM 3624 N N . ARG B 1 96 ? 0.754 19.594 26.641 1 98.69 96 ARG B N 1
ATOM 3625 C CA . ARG B 1 96 ? -0.545 19.812 27.281 1 98.69 96 ARG B CA 1
ATOM 3626 C C . ARG B 1 96 ? -1.116 21.172 26.922 1 98.69 96 ARG B C 1
ATOM 3628 O O . ARG B 1 96 ? -2.32 21.312 26.688 1 98.69 96 ARG B O 1
ATOM 3635 N N . ASP B 1 97 ? -0.238 22.125 26.938 1 98.62 97 ASP B N 1
ATOM 3636 C CA . ASP B 1 97 ? -0.66 23.453 26.516 1 98.62 97 ASP B CA 1
ATOM 3637 C C . ASP B 1 97 ? -1.121 23.438 25.062 1 98.62 97 ASP B C 1
ATOM 3639 O O . ASP B 1 97 ? -2.17 24 24.734 1 98.62 97 ASP B O 1
ATOM 3643 N N . PHE B 1 98 ? -0.359 22.812 24.188 1 98.75 98 PHE B N 1
ATOM 3644 C CA . PHE B 1 98 ? -0.72 22.688 22.781 1 98.75 98 PHE B CA 1
ATOM 3645 C C . PHE B 1 98 ? -2.082 22.016 22.641 1 98.75 98 PHE B C 1
ATOM 3647 O O . PHE B 1 98 ? -2.943 22.5 21.906 1 98.75 98 PHE B O 1
ATOM 3654 N N . TYR B 1 99 ? -2.262 20.891 23.344 1 98.75 99 TYR B N 1
ATOM 3655 C CA . TYR B 1 99 ? -3.543 20.188 23.344 1 98.75 99 TYR B CA 1
ATOM 3656 C C . TYR B 1 99 ? -4.688 21.156 23.641 1 98.75 99 TYR B C 1
ATOM 3658 O O . TYR B 1 99 ? -5.688 21.188 22.922 1 98.75 99 TYR B O 1
ATOM 3666 N N . ASN B 1 100 ? -4.551 21.969 24.656 1 98.44 100 ASN B N 1
ATOM 3667 C CA . ASN B 1 100 ? -5.602 22.906 25.062 1 98.44 100 ASN B CA 1
ATOM 3668 C C . ASN B 1 100 ? -5.895 23.922 23.969 1 98.44 100 ASN B C 1
ATOM 3670 O O . ASN B 1 100 ? -7.055 24.25 23.703 1 98.44 100 ASN B O 1
ATOM 3674 N N . ILE B 1 101 ? -4.848 24.406 23.344 1 97.81 101 ILE B N 1
ATOM 3675 C CA . ILE B 1 101 ? -4.984 25.391 22.266 1 97.81 101 ILE B CA 1
ATOM 3676 C C . ILE B 1 101 ? -5.766 24.781 21.109 1 97.81 101 ILE B C 1
ATOM 3678 O O . ILE B 1 101 ? -6.609 25.438 20.5 1 97.81 101 ILE B O 1
ATOM 3682 N N . THR B 1 102 ? -5.535 23.531 20.812 1 98.25 102 THR B N 1
ATOM 3683 C CA . THR B 1 102 ? -6.102 22.906 19.625 1 98.25 102 THR B CA 1
ATOM 3684 C C . THR B 1 102 ? -7.586 22.609 19.828 1 98.25 102 THR B C 1
ATOM 3686 O O . THR B 1 102 ? -8.305 22.344 18.859 1 98.25 102 THR B O 1
ATOM 3689 N N . ARG B 1 103 ? -8.094 22.609 21.094 1 96.88 103 ARG B N 1
ATOM 3690 C CA . ARG B 1 103 ? -9.492 22.328 21.375 1 96.88 103 ARG B CA 1
ATOM 3691 C C . ARG B 1 103 ? -10.406 23.359 20.734 1 96.88 103 ARG B C 1
ATOM 3693 O O . ARG B 1 103 ? -11.578 23.078 20.453 1 96.88 103 ARG B O 1
ATOM 3700 N N . ASP B 1 104 ? -9.875 24.516 20.422 1 96 104 ASP B N 1
ATOM 3701 C CA . ASP B 1 104 ? -10.672 25.594 19.844 1 96 104 ASP B CA 1
ATOM 3702 C C . ASP B 1 104 ? -10.484 25.672 18.328 1 96 104 ASP B C 1
ATOM 3704 O O . ASP B 1 104 ? -10.938 26.625 17.688 1 96 104 ASP B O 1
ATOM 3708 N N . LYS B 1 105 ? -9.82 24.766 17.766 1 98.25 105 LYS B N 1
ATOM 3709 C CA . LYS B 1 105 ? -9.578 24.75 16.328 1 98.25 105 LYS B CA 1
ATOM 3710 C C . LYS B 1 105 ? -10.648 23.953 15.594 1 98.25 105 LYS B C 1
ATOM 3712 O O . LYS B 1 105 ? -11.281 23.062 16.188 1 98.25 105 LYS B O 1
ATOM 3717 N N . LYS B 1 106 ? -10.883 24.297 14.344 1 98.38 106 LYS B N 1
ATOM 3718 C CA . LYS B 1 106 ? -11.82 23.578 13.484 1 98.38 106 LYS B CA 1
ATOM 3719 C C . LYS B 1 106 ? -11.172 22.328 12.898 1 98.38 106 LYS B C 1
ATOM 3721 O O . LYS B 1 106 ? -11.828 21.297 12.75 1 98.38 106 LYS B O 1
ATOM 3726 N N . THR B 1 107 ? -9.938 22.453 12.531 1 98.75 107 THR B N 1
ATOM 3727 C CA . THR B 1 107 ? -9.156 21.328 12.023 1 98.75 107 THR B CA 1
ATOM 3728 C C . THR B 1 107 ? -8.961 20.266 13.109 1 98.75 107 THR B C 1
ATOM 3730 O O . THR B 1 107 ? -8.758 20.609 14.281 1 98.75 107 THR B O 1
ATOM 3733 N N . ASN B 1 108 ? -9.086 18.953 12.75 1 98.81 108 ASN B N 1
ATOM 3734 C CA . ASN B 1 108 ? -8.625 17.922 13.672 1 98.81 108 ASN B CA 1
ATOM 3735 C C . ASN B 1 108 ? -7.117 17.984 13.883 1 98.81 108 ASN B C 1
ATOM 3737 O O . ASN B 1 108 ? -6.355 18.016 12.914 1 98.81 108 ASN B O 1
ATOM 3741 N N . VAL B 1 109 ? -6.723 18 15.18 1 98.88 109 VAL B N 1
ATOM 3742 C CA . VAL B 1 109 ? -5.289 18.109 15.445 1 98.88 109 VAL B CA 1
ATOM 3743 C C . VAL B 1 109 ? -4.844 16.922 16.312 1 98.88 109 VAL B C 1
ATOM 3745 O O . VAL B 1 109 ? -5.473 16.625 17.328 1 98.88 109 VAL B O 1
ATOM 3748 N N . TYR B 1 110 ? -3.852 16.188 15.852 1 98.88 110 TYR B N 1
ATOM 3749 C CA . TYR B 1 110 ? -3.09 15.203 16.625 1 98.88 110 TYR B CA 1
ATOM 3750 C C . TYR B 1 110 ? -1.628 15.617 16.734 1 98.88 110 TYR B C 1
ATOM 3752 O O . TYR B 1 110 ? -1.207 16.609 16.125 1 98.88 110 TYR B O 1
ATOM 3760 N N . ALA B 1 111 ? -0.886 14.82 17.531 1 98.81 111 ALA B N 1
ATOM 3761 C CA . ALA B 1 111 ? 0.503 15.234 17.719 1 98.81 111 ALA B CA 1
ATOM 3762 C C . ALA B 1 111 ? 1.423 14.023 17.844 1 98.81 111 ALA B C 1
ATOM 3764 O O . ALA B 1 111 ? 1.06 13.023 18.453 1 98.81 111 ALA B O 1
ATOM 3765 N N . LEU B 1 112 ? 2.574 14.094 17.219 1 98.88 112 LEU B N 1
ATOM 3766 C CA . LEU B 1 112 ? 3.74 13.32 17.641 1 98.88 112 LEU B CA 1
ATOM 3767 C C . LEU B 1 112 ? 4.52 14.047 18.734 1 98.88 112 LEU B C 1
ATOM 3769 O O . LEU B 1 112 ? 4.918 15.203 18.547 1 98.88 112 LEU B O 1
ATOM 3773 N N . ILE B 1 113 ? 4.688 13.406 19.812 1 98.88 113 ILE B N 1
ATOM 3774 C CA . ILE B 1 113 ? 5.426 14.047 20.906 1 98.88 113 ILE B CA 1
ATOM 3775 C C . ILE B 1 113 ? 6.926 13.977 20.609 1 98.88 113 ILE B C 1
ATOM 3777 O O . ILE B 1 113 ? 7.441 12.922 20.25 1 98.88 113 ILE B O 1
ATOM 3781 N N . ASN B 1 114 ? 7.57 15.094 20.781 1 98.81 114 ASN B N 1
ATOM 3782 C CA . ASN B 1 114 ? 9.023 15.125 20.625 1 98.81 114 ASN B CA 1
ATOM 3783 C C . ASN B 1 114 ? 9.711 14.289 21.703 1 98.81 114 ASN B C 1
ATOM 3785 O O . ASN B 1 114 ? 9.336 14.352 22.875 1 98.81 114 ASN B O 1
ATOM 3789 N N . ILE B 1 115 ? 10.727 13.562 21.328 1 98.69 115 ILE B N 1
ATOM 3790 C CA . ILE B 1 115 ? 11.477 12.758 22.281 1 98.69 115 ILE B CA 1
ATOM 3791 C C . ILE B 1 115 ? 12.188 13.664 23.281 1 98.69 115 ILE B C 1
ATOM 3793 O O . ILE B 1 115 ? 12.438 13.273 24.422 1 98.69 115 ILE B O 1
ATOM 3797 N N . GLY B 1 116 ? 12.539 14.844 22.891 1 98.31 116 GLY B N 1
ATOM 3798 C CA . GLY B 1 116 ? 13.047 15.867 23.797 1 98.31 116 GLY B CA 1
ATOM 3799 C C . GLY B 1 116 ? 11.945 16.594 24.531 1 98.31 116 GLY B C 1
ATOM 3800 O O . GLY B 1 116 ? 10.984 17.062 23.922 1 98.31 116 GLY B O 1
ATOM 3801 N N . ARG B 1 117 ? 12.055 16.797 25.812 1 97.75 117 ARG B N 1
ATOM 3802 C CA . ARG B 1 117 ? 10.977 17.281 26.672 1 97.75 117 ARG B CA 1
ATOM 3803 C C . ARG B 1 117 ? 10.609 18.719 26.328 1 97.75 117 ARG B C 1
ATOM 3805 O O . ARG B 1 117 ? 9.484 19.156 26.578 1 97.75 117 ARG B O 1
ATOM 3812 N N . THR B 1 118 ? 11.469 19.484 25.656 1 96.81 118 THR B N 1
ATOM 3813 C CA . THR B 1 118 ? 11.211 20.906 25.391 1 96.81 118 THR B CA 1
ATOM 3814 C C . THR B 1 118 ? 10.516 21.094 24.047 1 96.81 118 THR B C 1
ATOM 3816 O O . THR B 1 118 ? 10 22.172 23.75 1 96.81 118 THR B O 1
ATOM 3819 N N . GLY B 1 119 ? 10.523 19.984 23.156 1 97.62 119 GLY B N 1
ATOM 3820 C CA . GLY B 1 119 ? 10.141 20.219 21.766 1 97.62 119 GLY B CA 1
ATOM 3821 C C . GLY B 1 119 ? 11.109 21.125 21.031 1 97.62 119 GLY B C 1
ATOM 3822 O O . GLY B 1 119 ? 12.273 21.234 21.406 1 97.62 119 GLY B O 1
ATOM 3823 N N . ILE B 1 120 ? 10.633 21.766 20 1 97.5 120 ILE B N 1
ATOM 3824 C CA . ILE B 1 120 ? 11.531 22.516 19.141 1 97.5 120 ILE B CA 1
ATOM 3825 C C . ILE B 1 120 ? 11.547 23.984 19.562 1 97.5 120 ILE B C 1
ATOM 3827 O O . ILE B 1 120 ? 11.391 24.875 18.734 1 97.5 120 ILE B O 1
ATOM 3831 N N . LEU B 1 121 ? 11.797 24.203 20.797 1 93.94 121 LEU B N 1
ATOM 3832 C CA . LEU B 1 121 ? 12.016 25.562 21.281 1 93.94 121 LEU B CA 1
ATOM 3833 C C . LEU B 1 121 ? 13.258 26.172 20.656 1 93.94 121 LEU B C 1
ATOM 3835 O O . LEU B 1 121 ? 13.336 27.391 20.469 1 93.94 121 LEU B O 1
ATOM 3839 N N . ALA B 1 122 ? 14.156 25.281 20.391 1 91.19 122 ALA B N 1
ATOM 3840 C CA . ALA B 1 122 ? 15.398 25.609 19.688 1 91.19 122 ALA B CA 1
ATOM 3841 C C . ALA B 1 122 ? 15.773 24.5 18.703 1 91.19 122 ALA B C 1
ATOM 3843 O O . ALA B 1 122 ? 15.305 23.359 18.844 1 91.19 122 ALA B O 1
ATOM 3844 N N . GLN B 1 123 ? 16.625 24.844 17.844 1 90.44 123 GLN B N 1
ATOM 3845 C CA . GLN B 1 123 ? 16.984 23.922 16.781 1 90.44 123 GLN B CA 1
ATOM 3846 C C . GLN B 1 123 ? 17.703 22.703 17.328 1 90.44 123 GLN B C 1
ATOM 3848 O O . GLN B 1 123 ? 17.594 21.594 16.781 1 90.44 123 GLN B O 1
ATOM 3853 N N . ASP B 1 124 ? 18.438 22.859 18.391 1 94.44 124 ASP B N 1
ATOM 3854 C CA . ASP B 1 124 ? 19.281 21.797 18.922 1 94.44 124 ASP B CA 1
ATOM 3855 C C . ASP B 1 124 ? 18.641 21.125 20.125 1 94.44 124 ASP B C 1
ATOM 3857 O O . ASP B 1 124 ? 19.297 20.875 21.141 1 94.44 124 ASP B O 1
ATOM 3861 N N . GLU B 1 125 ? 17.359 20.828 20.031 1 93.19 125 GLU B N 1
ATOM 3862 C CA . GLU B 1 125 ? 16.578 20.344 21.172 1 93.19 125 GLU B CA 1
ATOM 3863 C C . GLU B 1 125 ? 17.125 19 21.672 1 93.19 125 GLU B C 1
ATOM 3865 O O . GLU B 1 125 ? 16.812 18.594 22.797 1 93.19 125 GLU B O 1
ATOM 3870 N N . LEU B 1 126 ? 18 18.312 20.891 1 95.88 126 LEU B N 1
ATOM 3871 C CA . LEU B 1 126 ? 18.5 17 21.297 1 95.88 126 LEU B CA 1
ATOM 3872 C C . LEU B 1 126 ? 20.016 17.031 21.469 1 95.88 126 LEU B C 1
ATOM 3874 O O . LEU B 1 126 ? 20.656 15.984 21.547 1 95.88 126 LEU B O 1
ATOM 3878 N N . GLY B 1 127 ? 20.531 18.25 21.5 1 96 127 GLY B N 1
ATOM 3879 C CA . GLY B 1 127 ? 21.938 18.406 21.781 1 96 127 GLY B CA 1
ATOM 3880 C C . GLY B 1 127 ? 22.312 18.047 23.203 1 96 127 GLY B C 1
ATOM 3881 O O . GLY B 1 127 ? 23.438 17.641 23.484 1 96 127 GLY B O 1
ATOM 3882 N N . ASP B 1 128 ? 21.391 18.328 24.078 1 96.25 128 ASP B N 1
ATOM 3883 C CA . ASP B 1 128 ? 21.5 17.891 25.469 1 96.25 128 ASP B CA 1
ATOM 3884 C C . ASP B 1 128 ? 20.672 16.641 25.703 1 96.25 128 ASP B C 1
ATOM 3886 O O . ASP B 1 128 ? 19.438 16.719 25.828 1 96.25 128 ASP B O 1
ATOM 3890 N N . ILE B 1 129 ? 21.297 15.508 25.875 1 95.94 129 ILE B N 1
ATOM 3891 C CA . ILE B 1 129 ? 20.641 14.203 25.938 1 95.94 129 ILE B CA 1
ATOM 3892 C C . ILE B 1 129 ? 19.781 14.117 27.203 1 95.94 129 ILE B C 1
ATOM 3894 O O . ILE B 1 129 ? 18.875 13.297 27.281 1 95.94 129 ILE B O 1
ATOM 3898 N N . SER B 1 130 ? 20.062 14.938 28.188 1 95.62 130 SER B N 1
ATOM 3899 C CA . SER B 1 130 ? 19.297 14.922 29.422 1 95.62 130 SER B CA 1
ATOM 3900 C C . SER B 1 130 ? 17.859 15.375 29.172 1 95.62 130 SER B C 1
ATOM 3902 O O . SER B 1 130 ? 16.984 15.164 30.016 1 95.62 130 SER B O 1
ATOM 3904 N N . LYS B 1 131 ? 17.609 16 28.078 1 96.5 131 LYS B N 1
ATOM 3905 C CA . LYS B 1 131 ? 16.266 16.438 27.734 1 96.5 131 LYS B CA 1
ATOM 3906 C C . LYS B 1 131 ? 15.398 15.25 27.312 1 96.5 131 LYS B C 1
ATOM 3908 O O . LYS B 1 131 ? 14.18 15.367 27.219 1 96.5 131 LYS B O 1
ATOM 3913 N N . VAL B 1 132 ? 16.016 14.172 26.922 1 97.62 132 VAL B N 1
ATOM 3914 C CA . VAL B 1 132 ? 15.289 12.922 26.672 1 97.62 132 VAL B CA 1
ATOM 3915 C C . VAL B 1 132 ? 14.914 12.273 28 1 97.62 132 VAL B C 1
ATOM 3917 O O . VAL B 1 132 ? 15.758 11.648 28.656 1 97.62 132 VAL B O 1
ATOM 3920 N N . ASN B 1 133 ? 13.695 12.5 28.422 1 97.25 133 ASN B N 1
ATOM 3921 C CA . ASN B 1 133 ? 13.234 12.086 29.75 1 97.25 133 ASN B CA 1
ATOM 3922 C C . ASN B 1 133 ? 12.07 11.102 29.656 1 97.25 133 ASN B C 1
ATOM 3924 O O . ASN B 1 133 ? 10.945 11.492 29.328 1 97.25 133 ASN B O 1
ATOM 3928 N N . LYS B 1 134 ? 12.336 9.875 30 1 96.38 134 LYS B N 1
ATOM 3929 C CA . LYS B 1 134 ? 11.375 8.781 29.875 1 96.38 134 LYS B CA 1
ATOM 3930 C C . LYS B 1 134 ? 10.109 9.07 30.672 1 96.38 134 LYS B C 1
ATOM 3932 O O . LYS B 1 134 ? 9 9 30.141 1 96.38 134 LYS B O 1
ATOM 3937 N N . GLU B 1 135 ? 10.234 9.438 31.938 1 97.56 135 GLU B N 1
ATOM 3938 C CA . GLU B 1 135 ? 9.102 9.625 32.844 1 97.56 135 GLU B CA 1
ATOM 3939 C C . GLU B 1 135 ? 8.18 10.742 32.312 1 97.56 135 GLU B C 1
ATOM 3941 O O . GLU B 1 135 ? 6.961 10.586 32.312 1 97.56 135 GLU B O 1
ATOM 3946 N N . ALA B 1 136 ? 8.766 11.852 31.953 1 98.19 136 ALA B N 1
ATOM 3947 C CA . ALA B 1 136 ? 7.988 12.984 31.469 1 98.19 136 ALA B CA 1
ATOM 3948 C C . ALA B 1 136 ? 7.215 12.609 30.203 1 98.19 136 ALA B C 1
ATOM 3950 O O . ALA B 1 136 ? 6.047 12.977 30.047 1 98.19 136 ALA B O 1
ATOM 3951 N N . LEU B 1 137 ? 7.859 11.922 29.312 1 98.44 137 LEU B N 1
ATOM 3952 C CA . LEU B 1 137 ? 7.215 11.5 28.078 1 98.44 137 LEU B CA 1
ATOM 3953 C C . LEU B 1 137 ? 6.066 10.531 28.359 1 98.44 137 LEU B C 1
ATOM 3955 O O . LEU B 1 137 ? 4.973 10.68 27.812 1 98.44 137 LEU B O 1
ATOM 3959 N N . PHE B 1 138 ? 6.312 9.547 29.219 1 97.88 138 PHE B N 1
ATOM 3960 C CA . PHE B 1 138 ? 5.297 8.562 29.578 1 97.88 138 PHE B CA 1
ATOM 3961 C C . PHE B 1 138 ? 4.09 9.227 30.219 1 97.88 138 PHE B C 1
ATOM 3963 O O . PHE B 1 138 ? 2.945 8.891 29.906 1 97.88 138 PHE B O 1
ATOM 3970 N N . ASP B 1 139 ? 4.363 10.195 31.125 1 98.56 139 ASP B N 1
ATOM 3971 C CA . ASP B 1 139 ? 3.281 10.93 31.781 1 98.56 139 ASP B CA 1
ATOM 3972 C C . ASP B 1 139 ? 2.42 11.664 30.75 1 98.56 139 ASP B C 1
ATOM 3974 O O . ASP B 1 139 ? 1.191 11.656 30.844 1 98.56 139 ASP B O 1
ATOM 3978 N N . ALA B 1 140 ? 3.068 12.289 29.812 1 98.62 140 ALA B N 1
ATOM 3979 C CA . ALA B 1 140 ? 2.342 13.031 28.781 1 98.62 140 ALA B CA 1
ATOM 3980 C C . ALA B 1 140 ? 1.46 12.102 27.953 1 98.62 140 ALA B C 1
ATOM 3982 O O . ALA B 1 140 ? 0.296 12.414 27.688 1 98.62 140 ALA B O 1
ATOM 3983 N N . VAL B 1 141 ? 2.006 10.961 27.516 1 98.44 141 VAL B N 1
ATOM 3984 C CA . VAL B 1 141 ? 1.267 9.992 26.703 1 98.44 141 VAL B CA 1
ATOM 3985 C C . VAL B 1 141 ? 0.084 9.445 27.5 1 98.44 141 VAL B C 1
ATOM 3987 O O . VAL B 1 141 ? -1.008 9.266 26.953 1 98.44 141 VAL B O 1
ATOM 3990 N N . HIS B 1 142 ? 0.299 9.219 28.75 1 97.75 142 HIS B N 1
ATOM 3991 C CA . HIS B 1 142 ? -0.768 8.742 29.625 1 97.75 142 HIS B CA 1
ATOM 3992 C C . HIS B 1 142 ? -1.885 9.781 29.734 1 97.75 142 HIS B C 1
ATOM 3994 O O . HIS B 1 142 ? -3.066 9.422 29.734 1 97.75 142 HIS B O 1
ATOM 4000 N N . ASP B 1 143 ? -1.523 11.008 29.859 1 98.25 143 ASP B N 1
ATOM 4001 C CA . ASP B 1 143 ? -2.482 12.094 30.047 1 98.25 143 ASP B CA 1
ATOM 4002 C C . ASP B 1 143 ? -3.279 12.344 28.766 1 98.25 143 ASP B C 1
ATOM 4004 O O . ASP B 1 143 ? -4.438 12.766 28.828 1 98.25 143 ASP B O 1
ATOM 4008 N N . LEU B 1 144 ? -2.643 12.164 27.641 1 98.5 144 LEU B N 1
ATOM 4009 C CA . LEU B 1 144 ? -3.26 12.555 26.375 1 98.5 144 LEU B CA 1
ATOM 4010 C C . LEU B 1 144 ? -3.182 11.422 25.359 1 98.5 144 LEU B C 1
ATOM 4012 O O . LEU B 1 144 ? -2.721 11.617 24.234 1 98.5 144 LEU B O 1
ATOM 4016 N N . PRO B 1 145 ? -3.695 10.227 25.672 1 96.75 145 PRO B N 1
ATOM 4017 C CA . PRO B 1 145 ? -3.523 9.039 24.844 1 96.75 145 PRO B CA 1
ATOM 4018 C C . PRO B 1 145 ? -4.234 9.156 23.484 1 96.75 145 PRO B C 1
ATOM 4020 O O . PRO B 1 145 ? -3.826 8.523 22.516 1 96.75 145 PRO B O 1
ATOM 4023 N N . ASP B 1 146 ? -5.266 10.016 23.391 1 96.38 146 ASP B N 1
ATOM 4024 C CA . ASP B 1 146 ? -6.031 10.141 22.156 1 96.38 146 ASP B CA 1
ATOM 4025 C C . ASP B 1 146 ? -5.488 11.266 21.281 1 96.38 146 ASP B C 1
ATOM 4027 O O . ASP B 1 146 ? -5.914 11.438 20.141 1 96.38 146 ASP B O 1
ATOM 4031 N N . PHE B 1 147 ? -4.602 12.07 21.828 1 98.56 147 PHE B N 1
ATOM 4032 C CA . PHE B 1 147 ? -4.031 13.219 21.125 1 98.56 147 PHE B CA 1
ATOM 4033 C C . PHE B 1 147 ? -2.631 12.898 20.625 1 98.56 147 PHE B C 1
ATOM 4035 O O . PHE B 1 147 ? -2.273 13.273 19.5 1 98.56 147 PHE B O 1
ATOM 4042 N N . ILE B 1 148 ? -1.867 12.195 21.438 1 98.81 148 ILE B N 1
ATOM 4043 C CA . ILE B 1 148 ? -0.512 11.797 21.078 1 98.81 148 ILE B CA 1
ATOM 4044 C C . ILE B 1 148 ? -0.549 10.469 20.312 1 98.81 148 ILE B C 1
ATOM 4046 O O . ILE B 1 148 ? -0.854 9.422 20.891 1 98.81 148 ILE B O 1
ATOM 4050 N N . VAL B 1 149 ? -0.107 10.523 19.016 1 98.56 149 VAL B N 1
ATOM 4051 C CA . VAL B 1 149 ? -0.314 9.344 18.188 1 98.56 149 VAL B CA 1
ATOM 4052 C C . VAL B 1 149 ? 1.033 8.734 17.812 1 98.56 149 VAL B C 1
ATOM 4054 O O . VAL B 1 149 ? 1.095 7.781 17.031 1 98.56 149 VAL B O 1
ATOM 4057 N N . GLY B 1 150 ? 2.102 9.242 18.328 1 98.62 150 GLY B N 1
ATOM 4058 C CA . GLY B 1 150 ? 3.436 8.727 18.062 1 98.62 150 GLY B CA 1
ATOM 4059 C C . GLY B 1 150 ? 4.531 9.578 18.688 1 98.62 150 GLY B C 1
ATOM 4060 O O . GLY B 1 150 ? 4.25 10.523 19.422 1 98.62 150 GLY B O 1
ATOM 4061 N N . ILE B 1 151 ? 5.797 9.195 18.438 1 98.75 151 ILE B N 1
ATOM 4062 C CA . ILE B 1 151 ? 6.98 9.906 18.922 1 98.75 151 ILE B CA 1
ATOM 4063 C C . ILE B 1 151 ? 7.777 10.445 17.734 1 98.75 151 ILE B C 1
ATOM 4065 O O . ILE B 1 151 ? 7.93 9.758 16.719 1 98.75 151 ILE B O 1
ATOM 4069 N N . LYS B 1 152 ? 8.227 11.641 17.875 1 98.81 152 LYS B N 1
ATOM 4070 C CA . LYS B 1 152 ? 9.094 12.242 16.859 1 98.81 152 LYS B CA 1
ATOM 4071 C C . LYS B 1 152 ? 10.539 12.297 17.344 1 98.81 152 LYS B C 1
ATOM 4073 O O . LYS B 1 152 ? 10.805 12.719 18.484 1 98.81 152 LYS B O 1
ATOM 4078 N N . ALA B 1 153 ? 11.43 11.891 16.578 1 98.5 153 ALA B N 1
ATOM 4079 C CA . ALA B 1 153 ? 12.867 12.078 16.797 1 98.5 153 ALA B CA 1
ATOM 4080 C C . ALA B 1 153 ? 13.516 12.727 15.57 1 98.5 153 ALA B C 1
ATOM 4082 O O . ALA B 1 153 ? 13.43 12.203 14.461 1 98.5 153 ALA B O 1
ATOM 4083 N N . ARG B 1 154 ? 14.133 13.828 15.766 1 98 154 ARG B N 1
ATOM 4084 C CA . ARG B 1 154 ? 14.836 14.5 14.68 1 98 154 ARG B CA 1
ATOM 4085 C C . ARG B 1 154 ? 16.328 14.18 14.719 1 98 154 ARG B C 1
ATOM 4087 O O . ARG B 1 154 ? 17 14.438 15.719 1 98 154 ARG B O 1
ATOM 4094 N N . GLU B 1 155 ? 16.781 13.586 13.617 1 97.12 155 GLU B N 1
ATOM 4095 C CA . GLU B 1 155 ? 18.156 13.141 13.516 1 97.12 155 GLU B CA 1
ATOM 4096 C C . GLU B 1 155 ? 18.922 13.922 12.445 1 97.12 155 GLU B C 1
ATOM 4098 O O . GLU B 1 155 ? 19.016 13.477 11.297 1 97.12 155 GLU B O 1
ATOM 4103 N N . SER B 1 156 ? 19.422 15.039 12.758 1 95.38 156 SER B N 1
ATOM 4104 C CA . SER B 1 156 ? 20.312 15.852 11.945 1 95.38 156 SER B CA 1
ATOM 4105 C C . SER B 1 156 ? 21.406 16.484 12.797 1 95.38 156 SER B C 1
ATOM 4107 O O . SER B 1 156 ? 21.266 16.609 14.016 1 95.38 156 SER B O 1
ATOM 4109 N N . HIS B 1 157 ? 22.438 16.906 12.148 1 94.94 157 HIS B N 1
ATOM 4110 C CA . HIS B 1 157 ? 23.594 17.422 12.859 1 94.94 157 HIS B CA 1
ATOM 4111 C C . HIS B 1 157 ? 23.219 18.594 13.758 1 94.94 157 HIS B C 1
ATOM 4113 O O . HIS B 1 157 ? 23.594 18.641 14.922 1 94.94 157 HIS B O 1
ATOM 4119 N N . SER B 1 158 ? 22.438 19.531 13.25 1 94.25 158 SER B N 1
ATOM 4120 C CA . SER B 1 158 ? 22.078 20.75 13.969 1 94.25 158 SER B CA 1
ATOM 4121 C C . SER B 1 158 ? 21.156 20.453 15.148 1 94.25 158 SER B C 1
ATOM 4123 O O . SER B 1 158 ? 20.984 21.297 16.031 1 94.25 158 SER B O 1
ATOM 4125 N N . VAL B 1 159 ? 20.562 19.234 15.195 1 95.81 159 VAL B N 1
ATOM 4126 C CA . VAL B 1 159 ? 19.562 18.891 16.203 1 95.81 159 VAL B CA 1
ATOM 4127 C C . VAL B 1 159 ? 20.219 18.094 17.328 1 95.81 159 VAL B C 1
ATOM 4129 O O . VAL B 1 159 ? 20.031 18.406 18.5 1 95.81 159 VAL B O 1
ATOM 4132 N N . VAL B 1 160 ? 21.078 17.109 16.938 1 96.5 160 VAL B N 1
ATOM 4133 C CA . VAL B 1 160 ? 21.547 16.141 17.922 1 96.5 160 VAL B CA 1
ATOM 4134 C C . VAL B 1 160 ? 22.953 16.5 18.375 1 96.5 160 VAL B C 1
ATOM 4136 O O . VAL B 1 160 ? 23.453 15.984 19.375 1 96.5 160 VAL B O 1
ATOM 4139 N N . ILE B 1 161 ? 23.609 17.328 17.562 1 95.44 161 ILE B N 1
ATOM 4140 C CA . ILE B 1 161 ? 24.953 17.781 17.859 1 95.44 161 ILE B CA 1
ATOM 4141 C C . ILE B 1 161 ? 25.875 16.562 18.031 1 95.44 161 ILE B C 1
ATOM 4143 O O . ILE B 1 161 ? 26.141 15.844 17.062 1 95.44 161 ILE B O 1
ATOM 4147 N N . ASP B 1 162 ? 26.172 16.172 19.203 1 94.75 162 ASP B N 1
ATOM 4148 C CA . ASP B 1 162 ? 27.156 15.109 19.406 1 94.75 162 ASP B CA 1
ATOM 4149 C C . ASP B 1 162 ? 26.5 13.836 19.938 1 94.75 162 ASP B C 1
ATOM 4151 O O . ASP B 1 162 ? 27.172 12.875 20.281 1 94.75 162 ASP B O 1
ATOM 4155 N N . ASN B 1 163 ? 25.266 13.797 19.875 1 96.31 163 ASN B N 1
ATOM 4156 C CA . ASN B 1 163 ? 24.578 12.688 20.547 1 96.31 163 ASN B CA 1
ATOM 4157 C C . ASN B 1 163 ? 24.297 11.547 19.578 1 96.31 163 ASN B C 1
ATOM 4159 O O . ASN B 1 163 ? 23.844 10.477 19.984 1 96.31 163 ASN B O 1
ATOM 4163 N N . GLY B 1 164 ? 24.656 11.773 18.234 1 95.5 164 GLY B N 1
ATOM 4164 C CA . GLY B 1 164 ? 24.438 10.719 17.266 1 95.5 164 GLY B CA 1
ATOM 4165 C C . GLY B 1 164 ? 23 10.25 17.188 1 95.5 164 GLY B C 1
ATOM 4166 O O . GLY B 1 164 ? 22.078 11.07 17.125 1 95.5 164 GLY B O 1
ATOM 4167 N N . ILE B 1 165 ? 22.797 8.867 17.203 1 97.06 165 ILE B N 1
ATOM 4168 C CA . ILE B 1 165 ? 21.438 8.344 17.047 1 97.06 165 ILE B CA 1
ATOM 4169 C C . ILE B 1 165 ? 20.859 7.973 18.406 1 97.06 165 ILE B C 1
ATOM 4171 O O . ILE B 1 165 ? 19.859 7.27 18.484 1 97.06 165 ILE B O 1
ATOM 4175 N N . LYS B 1 166 ? 21.484 8.367 19.531 1 95.06 166 LYS B N 1
ATOM 4176 C CA . LYS B 1 166 ? 21.047 8.016 20.875 1 95.06 166 LYS B CA 1
ATOM 4177 C C . LYS B 1 166 ? 19.594 8.43 21.094 1 95.06 166 LYS B C 1
ATOM 4179 O O . LYS B 1 166 ? 18.797 7.664 21.656 1 95.06 166 LYS B O 1
ATOM 4184 N N . PRO B 1 167 ? 19.234 9.664 20.719 1 97.69 167 PRO B N 1
ATOM 4185 C CA . PRO B 1 167 ? 17.828 10.031 20.891 1 97.69 167 PRO B CA 1
ATOM 4186 C C . PRO B 1 167 ? 16.875 9.094 20.156 1 97.69 167 PRO B C 1
ATOM 4188 O O . PRO B 1 167 ? 15.805 8.766 20.688 1 97.69 167 PRO B O 1
ATOM 4191 N N . LEU B 1 168 ? 17.234 8.664 18.953 1 98.12 168 LEU B N 1
ATOM 4192 C CA . LEU B 1 168 ? 16.406 7.742 18.172 1 98.12 168 LEU B CA 1
ATOM 4193 C C . LEU B 1 168 ? 16.281 6.402 18.891 1 98.12 168 LEU B C 1
ATOM 4195 O O . LEU B 1 168 ? 15.195 5.828 18.969 1 98.12 168 LEU B O 1
ATOM 4199 N N . LEU B 1 169 ? 17.375 5.902 19.406 1 95.56 169 LEU B N 1
ATOM 4200 C CA . LEU B 1 169 ? 17.344 4.641 20.141 1 95.56 169 LEU B CA 1
ATOM 4201 C C . LEU B 1 169 ? 16.422 4.746 21.359 1 95.56 169 LEU B C 1
ATOM 4203 O O . LEU B 1 169 ? 15.672 3.811 21.656 1 95.56 169 LEU B O 1
ATOM 4207 N N . ALA B 1 170 ? 16.484 5.859 22.047 1 95.94 170 ALA B N 1
ATOM 4208 C CA . ALA B 1 170 ? 15.578 6.09 23.172 1 95.94 170 ALA B CA 1
ATOM 4209 C C . ALA B 1 170 ? 14.133 6.109 22.703 1 95.94 170 ALA B C 1
ATOM 4211 O O . ALA B 1 170 ? 13.258 5.496 23.328 1 95.94 170 ALA B O 1
ATOM 4212 N N . ALA B 1 171 ? 13.883 6.812 21.609 1 98 171 ALA B N 1
ATOM 4213 C CA . ALA B 1 171 ? 12.531 6.895 21.062 1 98 171 ALA B CA 1
ATOM 4214 C C . ALA B 1 171 ? 11.984 5.504 20.75 1 98 171 ALA B C 1
ATOM 4216 O O . ALA B 1 171 ? 10.836 5.195 21.078 1 98 171 ALA B O 1
ATOM 4217 N N . LYS B 1 172 ? 12.844 4.695 20.141 1 95.19 172 LYS B N 1
ATOM 4218 C CA . LYS B 1 172 ? 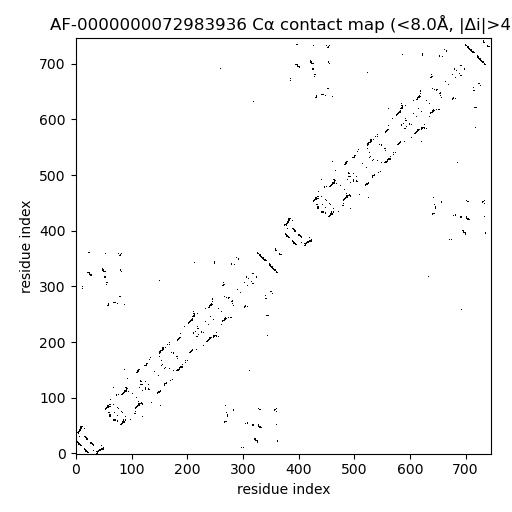12.461 3.332 19.797 1 95.19 172 LYS B CA 1
ATOM 4219 C C . LYS B 1 172 ? 12.133 2.516 21.031 1 95.19 172 LYS B C 1
ATOM 4221 O O . LYS B 1 172 ? 11.133 1.795 21.062 1 95.19 172 LYS B O 1
ATOM 4226 N N . SER B 1 173 ? 12.93 2.627 22 1 92.62 173 SER B N 1
ATOM 4227 C CA . SER B 1 173 ? 12.727 1.901 23.25 1 92.62 173 SER B CA 1
ATOM 4228 C C . SER B 1 173 ? 11.438 2.334 23.938 1 92.62 173 SER B C 1
ATOM 4230 O O . SER B 1 173 ? 10.641 1.493 24.359 1 92.62 173 SER B O 1
ATOM 4232 N N . TYR B 1 174 ? 11.258 3.668 24.047 1 96 174 TYR B N 1
ATOM 4233 C CA . TYR B 1 174 ? 10.07 4.195 24.719 1 96 174 TYR B CA 1
ATOM 4234 C C . TYR B 1 174 ? 8.805 3.82 23.953 1 96 174 TYR B C 1
ATOM 4236 O O . TYR B 1 174 ? 7.789 3.469 24.562 1 96 174 TYR B O 1
ATOM 4244 N N . ALA B 1 175 ? 8.859 3.887 22.625 1 95.25 175 ALA B N 1
ATOM 4245 C CA . ALA B 1 175 ? 7.723 3.512 21.781 1 95.25 175 ALA B CA 1
ATOM 4246 C C . ALA B 1 175 ? 7.305 2.066 22.047 1 95.25 175 ALA B C 1
ATOM 4248 O O . ALA B 1 175 ? 6.113 1.77 22.156 1 95.25 175 ALA B O 1
ATOM 4249 N N . ALA B 1 176 ? 8.281 1.205 22.125 1 88.5 176 ALA B N 1
ATOM 4250 C CA . ALA B 1 176 ? 8.016 -0.208 22.375 1 88.5 176 ALA B CA 1
ATOM 4251 C C . ALA B 1 176 ? 7.32 -0.4 23.719 1 88.5 176 ALA B C 1
ATOM 4253 O O . ALA B 1 176 ? 6.375 -1.183 23.828 1 88.5 176 ALA B O 1
ATOM 4254 N N . LEU B 1 177 ? 7.746 0.329 24.734 1 88.94 177 LEU B N 1
ATOM 4255 C CA . LEU B 1 177 ? 7.199 0.218 26.078 1 88.94 177 LEU B CA 1
ATOM 4256 C C . LEU B 1 177 ? 5.789 0.795 26.141 1 88.94 177 LEU B C 1
ATOM 4258 O O . LEU B 1 177 ? 5.008 0.444 27.031 1 88.94 177 LEU B O 1
ATOM 4262 N N . LEU B 1 178 ? 5.477 1.662 25.219 1 93.12 178 LEU B N 1
ATOM 4263 C CA . LEU B 1 178 ? 4.176 2.32 25.188 1 93.12 178 LEU B CA 1
ATOM 4264 C C . LEU B 1 178 ? 3.242 1.64 24.188 1 93.12 178 LEU B C 1
ATOM 4266 O O . LEU B 1 178 ? 2.361 2.285 23.609 1 93.12 178 LEU B O 1
ATOM 4270 N N . GLY B 1 179 ? 3.477 0.367 23.922 1 87.38 179 GLY B N 1
ATOM 4271 C CA . GLY B 1 179 ? 2.596 -0.41 23.062 1 87.38 179 GLY B CA 1
ATOM 4272 C C . GLY B 1 179 ? 2.881 -0.22 21.578 1 87.38 179 GLY B C 1
ATOM 4273 O O . GLY B 1 179 ? 1.961 -0.217 20.766 1 87.38 179 GLY B O 1
ATOM 4274 N N . ASN B 1 180 ? 4.133 0.057 21.281 1 86.44 180 ASN B N 1
ATOM 4275 C CA . ASN B 1 180 ? 4.613 0.215 19.906 1 86.44 180 ASN B CA 1
ATOM 4276 C C . ASN B 1 180 ? 3.979 1.425 19.234 1 86.44 180 ASN B C 1
ATOM 4278 O O . ASN B 1 180 ? 3.439 1.311 18.125 1 86.44 180 ASN B O 1
ATOM 4282 N N . LEU B 1 181 ? 4.094 2.525 19.859 1 93 181 LEU B N 1
ATOM 4283 C CA . LEU B 1 181 ? 3.703 3.797 19.266 1 93 181 LEU B CA 1
ATOM 4284 C C . LEU B 1 181 ? 4.531 4.082 18.016 1 93 181 LEU B C 1
ATOM 4286 O O . LEU B 1 181 ? 5.738 3.83 17.984 1 93 181 LEU B O 1
ATOM 4290 N N . PRO B 1 182 ? 3.91 4.562 17.016 1 95.12 182 PRO B N 1
ATOM 4291 C CA . PRO B 1 182 ? 4.672 4.934 15.82 1 95.12 182 PRO B CA 1
ATOM 4292 C C . PRO B 1 182 ? 5.789 5.93 16.125 1 95.12 182 PRO B C 1
ATOM 4294 O O . PRO B 1 182 ? 5.621 6.824 16.953 1 95.12 182 PRO B O 1
ATOM 4297 N N . VAL B 1 183 ? 6.941 5.75 15.477 1 98.38 183 VAL B N 1
ATOM 4298 C CA . VAL B 1 183 ? 8.055 6.684 15.57 1 98.38 183 VAL B CA 1
ATOM 4299 C C . VAL B 1 183 ? 8.32 7.312 14.203 1 98.38 183 VAL B C 1
ATOM 4301 O O . VAL B 1 183 ? 8.5 6.602 13.211 1 98.38 183 VAL B O 1
ATOM 4304 N N . MET B 1 184 ? 8.234 8.586 14.117 1 98.88 184 MET B N 1
ATOM 4305 C CA . MET B 1 184 ? 8.648 9.305 12.914 1 98.88 184 MET B CA 1
ATOM 4306 C C . MET B 1 184 ? 10.047 9.891 13.086 1 98.88 184 MET B C 1
ATOM 4308 O O . MET B 1 184 ? 10.32 10.562 14.078 1 98.88 184 MET B O 1
ATOM 4312 N N . VAL B 1 185 ? 10.883 9.664 12.156 1 98.75 185 VAL B N 1
ATOM 4313 C CA . VAL B 1 185 ? 12.273 10.094 12.227 1 98.75 185 VAL B CA 1
ATOM 4314 C C . VAL B 1 185 ? 12.555 11.109 11.125 1 98.75 185 VAL B C 1
ATOM 4316 O O . VAL B 1 185 ? 12.375 10.82 9.938 1 98.75 185 VAL B O 1
ATOM 4319 N N . HIS B 1 186 ? 12.891 12.273 11.555 1 97.88 186 HIS B N 1
ATOM 4320 C CA . HIS B 1 186 ? 13.391 13.305 10.648 1 97.88 186 HIS B CA 1
ATOM 4321 C C . HIS B 1 186 ? 14.867 13.094 10.336 1 97.88 186 HIS B C 1
ATOM 4323 O O . HIS B 1 186 ? 15.688 12.945 11.25 1 97.88 186 HIS B O 1
ATOM 4329 N N . VAL B 1 187 ? 15.156 13.141 9.062 1 96.06 187 VAL B N 1
ATOM 4330 C CA . VAL B 1 187 ? 16.562 13.023 8.656 1 96.06 187 VAL B CA 1
ATOM 4331 C C . VAL B 1 187 ? 17 14.305 7.961 1 96.06 187 VAL B C 1
ATOM 4333 O O . VAL B 1 187 ? 16.219 14.945 7.254 1 96.06 187 VAL B O 1
ATOM 4336 N N . GLY B 1 188 ? 18.25 14.703 8.219 1 93.94 188 GLY B N 1
ATOM 4337 C CA . GLY B 1 188 ? 18.859 15.875 7.609 1 93.94 188 GLY B CA 1
ATOM 4338 C C . GLY B 1 188 ? 20.359 15.719 7.363 1 93.94 188 GLY B C 1
ATOM 4339 O O . GLY B 1 188 ? 20.812 14.664 6.914 1 93.94 188 GLY B O 1
ATOM 4340 N N . ALA B 1 189 ? 21.047 16.797 7.621 1 93.81 189 ALA B N 1
ATOM 4341 C CA . ALA B 1 189 ? 22.484 16.797 7.391 1 93.81 189 ALA B CA 1
ATOM 4342 C C . ALA B 1 189 ? 23.188 15.906 8.414 1 93.81 189 ALA B C 1
ATOM 4344 O O . ALA B 1 189 ? 22.828 15.891 9.586 1 93.81 189 ALA B O 1
ATOM 4345 N N . ASN B 1 190 ? 24.109 15.117 7.984 1 94.44 190 ASN B N 1
ATOM 4346 C CA . ASN B 1 190 ? 24.938 14.328 8.883 1 94.44 190 ASN B CA 1
ATOM 4347 C C . ASN B 1 190 ? 25.969 15.188 9.602 1 94.44 190 ASN B C 1
ATOM 4349 O O . ASN B 1 190 ? 26.297 16.281 9.141 1 94.44 190 ASN B O 1
ATOM 4353 N N . PRO B 1 191 ? 26.453 14.727 10.836 1 95.25 191 PRO B N 1
ATOM 4354 C CA . PRO B 1 191 ? 26 13.5 11.484 1 95.25 191 PRO B CA 1
ATOM 4355 C C . PRO B 1 191 ? 24.625 13.648 12.141 1 95.25 191 PRO B C 1
ATOM 4357 O O . PRO B 1 191 ? 24.219 14.766 12.492 1 95.25 191 PRO B O 1
ATOM 4360 N N . PRO B 1 192 ? 23.984 12.586 12.453 1 97.44 192 PRO B N 1
ATOM 4361 C CA . PRO B 1 192 ? 24.375 11.203 12.195 1 97.44 192 PRO B CA 1
ATOM 4362 C C . PRO B 1 192 ? 24.203 10.797 10.734 1 97.44 192 PRO B C 1
ATOM 4364 O O . PRO B 1 192 ? 23.5 11.484 9.984 1 97.44 192 PRO B O 1
ATOM 4367 N N . GLU B 1 193 ? 24.875 9.672 10.336 1 97.5 193 GLU B N 1
ATOM 4368 C CA . GLU B 1 193 ? 24.75 9.133 8.984 1 97.5 193 GLU B CA 1
ATOM 4369 C C . GLU B 1 193 ? 23.391 8.492 8.773 1 97.5 193 GLU B C 1
ATOM 4371 O O . GLU B 1 193 ? 22.875 7.805 9.656 1 97.5 193 GLU B O 1
ATOM 4376 N N . LEU B 1 194 ? 22.828 8.703 7.562 1 98.06 194 LEU B N 1
ATOM 4377 C CA . LEU B 1 194 ? 21.547 8.094 7.223 1 98.06 194 LEU B CA 1
ATOM 4378 C C . LEU B 1 194 ? 21.578 6.586 7.426 1 98.06 194 LEU B C 1
ATOM 4380 O O . LEU B 1 194 ? 20.609 5.992 7.883 1 98.06 194 LEU B O 1
ATOM 4384 N N . LYS B 1 195 ? 22.688 5.988 7.082 1 96.38 195 LYS B N 1
ATOM 4385 C CA . LYS B 1 195 ? 22.859 4.547 7.23 1 96.38 195 LYS B CA 1
ATOM 4386 C C . LYS B 1 195 ? 22.609 4.105 8.664 1 96.38 195 LYS B C 1
ATOM 4388 O O . LYS B 1 195 ? 21.906 3.113 8.906 1 96.38 195 LYS B O 1
ATOM 4393 N N . ASP B 1 196 ? 23.156 4.836 9.641 1 95.81 196 ASP B N 1
ATOM 4394 C CA . ASP B 1 196 ? 23 4.516 11.055 1 95.81 196 ASP B CA 1
ATOM 4395 C C . ASP B 1 196 ? 21.547 4.703 11.492 1 95.81 196 ASP B C 1
ATOM 4397 O O . ASP B 1 196 ? 21.016 3.908 12.273 1 95.81 196 ASP B O 1
ATOM 4401 N N . ILE B 1 197 ? 20.938 5.703 11.008 1 97.56 197 ILE B N 1
ATOM 4402 C CA . ILE B 1 197 ? 19.531 5.992 11.312 1 97.56 197 ILE B CA 1
ATOM 4403 C C . ILE B 1 197 ? 18.656 4.859 10.805 1 97.56 197 ILE B C 1
ATOM 4405 O O . ILE B 1 197 ? 17.844 4.301 11.562 1 97.56 197 ILE B O 1
ATOM 4409 N N . MET B 1 198 ? 18.844 4.469 9.562 1 96.75 198 MET B N 1
ATOM 4410 C CA . MET B 1 198 ? 18.031 3.445 8.922 1 96.75 198 MET B CA 1
ATOM 4411 C C . MET B 1 198 ? 18.203 2.1 9.617 1 96.75 198 MET B C 1
ATOM 4413 O O . MET B 1 198 ? 17.25 1.327 9.727 1 96.75 198 MET B O 1
ATOM 4417 N N . GLN B 1 199 ? 19.375 1.839 10.039 1 93.19 199 GLN B N 1
ATOM 4418 C CA . GLN B 1 199 ? 19.641 0.583 10.727 1 93.19 199 GLN B CA 1
ATOM 4419 C C . GLN B 1 199 ? 18.859 0.5 12.039 1 93.19 199 GLN B C 1
ATOM 4421 O O . GLN B 1 199 ? 18.484 -0.589 12.469 1 93.19 199 GLN B O 1
ATOM 4426 N N . ALA B 1 200 ? 18.625 1.668 12.648 1 94.25 200 ALA B N 1
ATOM 4427 C CA . ALA B 1 200 ? 17.938 1.714 13.938 1 94.25 200 ALA B CA 1
ATOM 4428 C C . ALA B 1 200 ? 16.422 1.65 13.75 1 94.25 200 ALA B C 1
ATOM 4430 O O . ALA B 1 200 ? 15.68 1.446 14.711 1 94.25 200 ALA B O 1
ATOM 4431 N N . MET B 1 201 ? 15.961 1.803 12.523 1 96.31 201 MET B N 1
ATOM 4432 C CA . MET B 1 201 ? 14.531 1.83 12.242 1 96.31 201 MET B CA 1
ATOM 4433 C C . MET B 1 201 ? 14.031 0.451 11.82 1 96.31 201 MET B C 1
ATOM 4435 O O . MET B 1 201 ? 14.82 -0.397 11.406 1 96.31 201 MET B O 1
ATOM 4439 N N . GLY B 1 202 ? 12.766 0.244 12 1 89.62 202 GLY B N 1
ATOM 4440 C CA . GLY B 1 202 ? 12.133 -1.016 11.633 1 89.62 202 GLY B CA 1
ATOM 4441 C C . GLY B 1 202 ? 10.719 -0.85 11.117 1 89.62 202 GLY B C 1
ATOM 4442 O O . GLY B 1 202 ? 10.305 0.257 10.766 1 89.62 202 GLY B O 1
ATOM 4443 N N . LYS B 1 203 ? 10.062 -2.004 11.062 1 87.38 203 LYS B N 1
ATOM 4444 C CA . LYS B 1 203 ? 8.711 -2.049 10.5 1 87.38 203 LYS B CA 1
ATOM 4445 C C . LYS B 1 203 ? 7.785 -1.08 11.227 1 87.38 203 LYS B C 1
ATOM 4447 O O . LYS B 1 203 ? 7.707 -1.091 12.461 1 87.38 203 LYS B O 1
ATOM 4452 N N . GLY B 1 204 ? 7.176 -0.205 10.516 1 89.62 204 GLY B N 1
ATOM 4453 C CA . GLY B 1 204 ? 6.18 0.689 11.086 1 89.62 204 GLY B CA 1
ATOM 4454 C C . GLY B 1 204 ? 6.738 2.057 11.438 1 89.62 204 GLY B C 1
ATOM 4455 O O . GLY B 1 204 ? 5.98 3.002 11.664 1 89.62 204 GLY B O 1
ATOM 4456 N N . ASP B 1 205 ? 8.094 2.158 11.531 1 96.44 205 ASP B N 1
ATOM 4457 C CA . ASP B 1 205 ? 8.719 3.471 11.695 1 96.44 205 ASP B CA 1
ATOM 4458 C C . ASP B 1 205 ? 8.586 4.301 10.422 1 96.44 205 ASP B C 1
ATOM 4460 O O . ASP B 1 205 ? 8.672 3.77 9.312 1 96.44 205 ASP B O 1
ATOM 4464 N N . VAL B 1 206 ? 8.375 5.562 10.617 1 98.62 206 VAL B N 1
ATOM 4465 C CA . VAL B 1 206 ? 8.188 6.453 9.484 1 98.62 206 VAL B CA 1
ATOM 4466 C C . VAL B 1 206 ? 9.445 7.305 9.281 1 98.62 206 VAL B C 1
ATOM 4468 O O . VAL B 1 206 ? 9.828 8.07 10.172 1 98.62 206 VAL B O 1
ATOM 4471 N N . LEU B 1 207 ? 10.133 7.117 8.203 1 98.69 207 LEU B N 1
ATOM 4472 C CA . LEU B 1 207 ? 11.18 8.031 7.766 1 98.69 207 LEU B CA 1
ATOM 4473 C C . LEU B 1 207 ? 10.594 9.211 7 1 98.69 207 LEU B C 1
ATOM 4475 O O . LEU B 1 207 ? 10.117 9.055 5.875 1 98.69 207 LEU B O 1
ATOM 4479 N N . THR B 1 208 ? 10.633 10.391 7.594 1 98.69 208 THR B N 1
ATOM 4480 C CA . THR B 1 208 ? 10.18 11.57 6.867 1 98.69 208 THR B CA 1
ATOM 4481 C C . THR B 1 208 ? 11.352 12.289 6.215 1 98.69 208 THR B C 1
ATOM 4483 O O . THR B 1 208 ? 12.508 12.07 6.586 1 98.69 208 THR B O 1
ATOM 4486 N N . HIS B 1 209 ? 11.109 13.086 5.18 1 98.5 209 HIS B N 1
ATOM 4487 C CA . HIS B 1 209 ? 12.109 13.75 4.348 1 98.5 209 HIS B CA 1
ATOM 4488 C C . HIS B 1 209 ? 12.953 12.734 3.582 1 98.5 209 HIS B C 1
ATOM 4490 O O . HIS B 1 209 ? 14.133 12.969 3.332 1 98.5 209 HIS B O 1
ATOM 4496 N N . ALA B 1 210 ? 12.336 11.68 3.236 1 97.88 210 ALA B N 1
ATOM 4497 C CA . ALA B 1 210 ? 13.07 10.586 2.6 1 97.88 210 ALA B CA 1
ATOM 4498 C C . ALA B 1 210 ? 13.602 11.008 1.23 1 97.88 210 ALA B C 1
ATOM 4500 O O . ALA B 1 210 ? 14.609 10.484 0.759 1 97.88 210 ALA B O 1
ATOM 4501 N N . TYR B 1 211 ? 12.953 11.992 0.615 1 98.31 211 TYR B N 1
ATOM 4502 C CA . TYR B 1 211 ? 13.219 12.305 -0.784 1 98.31 211 TYR B CA 1
ATOM 4503 C C . TYR B 1 211 ? 13.914 13.656 -0.917 1 98.31 211 TYR B C 1
ATOM 4505 O O . TYR B 1 211 ? 13.633 14.414 -1.849 1 98.31 211 TYR B O 1
ATOM 4513 N N . ASN B 1 212 ? 14.758 13.945 0.027 1 97.81 212 ASN B N 1
ATOM 4514 C CA . ASN B 1 212 ? 15.531 15.18 0.007 1 97.81 212 ASN B CA 1
ATOM 4515 C C . ASN B 1 212 ? 16.703 15.094 -0.968 1 97.81 212 ASN B C 1
ATOM 4517 O O . ASN B 1 212 ? 17.031 14.008 -1.446 1 97.81 212 ASN B O 1
ATOM 4521 N N . GLY B 1 213 ? 17.297 16.25 -1.266 1 96.62 213 GLY B N 1
ATOM 4522 C CA . GLY B 1 213 ? 18.406 16.312 -2.197 1 96.62 213 GLY B CA 1
ATOM 4523 C C . GLY B 1 213 ? 19.75 16.469 -1.51 1 96.62 213 GLY B C 1
ATOM 4524 O O . GLY B 1 213 ? 20.734 16.891 -2.135 1 96.62 213 GLY B O 1
ATOM 4525 N N . LYS B 1 214 ? 19.891 16.156 -0.261 1 95.75 214 LYS B N 1
ATOM 4526 C CA . LYS B 1 214 ? 21.125 16.344 0.519 1 95.75 214 LYS B CA 1
ATOM 4527 C C . LYS B 1 214 ? 22.078 15.18 0.32 1 95.75 214 LYS B C 1
ATOM 4529 O O . LYS B 1 214 ? 21.672 14.062 -0.003 1 95.75 214 LYS B O 1
ATOM 4534 N N . PRO B 1 215 ? 23.359 15.438 0.598 1 94.62 215 PRO B N 1
ATOM 4535 C CA . PRO B 1 215 ? 24.328 14.352 0.492 1 94.62 215 PRO B CA 1
ATOM 4536 C C . PRO B 1 215 ? 24.016 13.18 1.422 1 94.62 215 PRO B C 1
ATOM 4538 O O . PRO B 1 215 ? 24.266 12.023 1.069 1 94.62 215 PRO B O 1
ATOM 4541 N N . ASN B 1 216 ? 23.5 13.469 2.568 1 96.69 216 ASN B N 1
ATOM 4542 C CA . ASN B 1 216 ? 23.109 12.438 3.527 1 96.69 216 ASN B CA 1
ATOM 4543 C C . ASN B 1 216 ? 21.734 11.852 3.203 1 96.69 216 ASN B C 1
ATOM 4545 O O . ASN B 1 216 ? 21.031 11.391 4.098 1 96.69 216 ASN B O 1
ATOM 4549 N N . GLY B 1 217 ? 21.375 11.875 1.922 1 97.06 217 GLY B N 1
ATOM 4550 C CA . GLY B 1 217 ? 20.094 11.344 1.464 1 97.06 217 GLY B CA 1
ATOM 4551 C C . GLY B 1 217 ? 20.234 9.992 0.789 1 97.06 217 GLY B C 1
ATOM 4552 O O . GLY B 1 217 ? 21.281 9.352 0.865 1 97.06 217 GLY B O 1
ATOM 4553 N N . MET B 1 218 ? 19.156 9.539 0.186 1 96.81 218 MET B N 1
ATOM 4554 C CA . MET B 1 218 ? 19.047 8.172 -0.307 1 96.81 218 MET B CA 1
ATOM 4555 C C . MET B 1 218 ? 19.859 7.98 -1.578 1 96.81 218 MET B C 1
ATOM 4557 O O . MET B 1 218 ? 20.25 6.859 -1.901 1 96.81 218 MET B O 1
ATOM 4561 N N . VAL B 1 219 ? 20.125 9.109 -2.283 1 95.25 219 VAL B N 1
ATOM 4562 C CA . VAL B 1 219 ? 20.797 9.039 -3.574 1 95.25 219 VAL B CA 1
ATOM 4563 C C . VAL B 1 219 ? 22.234 9.516 -3.43 1 95.25 219 VAL B C 1
ATOM 4565 O O . VAL B 1 219 ? 22.5 10.547 -2.807 1 95.25 219 VAL B O 1
ATOM 4568 N N . ASP B 1 220 ? 23.188 8.766 -3.953 1 92.19 220 ASP B N 1
ATOM 4569 C CA . ASP B 1 220 ? 24.594 9.156 -3.84 1 92.19 220 ASP B CA 1
ATOM 4570 C C . ASP B 1 220 ? 24.984 10.133 -4.949 1 92.19 220 ASP B C 1
ATOM 4572 O O . ASP B 1 220 ? 24.125 10.609 -5.695 1 92.19 220 ASP B O 1
ATOM 4576 N N . GLU B 1 221 ? 26.234 10.477 -4.98 1 89.81 221 GLU B N 1
ATOM 4577 C CA . GLU B 1 221 ? 26.734 11.508 -5.883 1 89.81 221 GLU B CA 1
ATOM 4578 C C . GLU B 1 221 ? 26.625 11.07 -7.34 1 89.81 221 GLU B C 1
ATOM 4580 O O . GLU B 1 221 ? 26.656 11.906 -8.25 1 89.81 221 GLU B O 1
ATOM 4585 N N . HIS B 1 222 ? 26.469 9.797 -7.527 1 86.5 222 HIS B N 1
ATOM 4586 C CA . HIS B 1 222 ? 26.391 9.273 -8.883 1 86.5 222 HIS B CA 1
ATOM 4587 C C . HIS B 1 222 ? 24.938 9.07 -9.312 1 86.5 222 HIS B C 1
ATOM 4589 O O . HIS B 1 222 ? 24.672 8.578 -10.414 1 86.5 222 HIS B O 1
ATOM 4595 N N . GLY B 1 223 ? 24.047 9.453 -8.422 1 87.69 223 GLY B N 1
ATOM 4596 C CA . GLY B 1 223 ? 22.641 9.297 -8.75 1 87.69 223 GLY B CA 1
ATOM 4597 C C . GLY B 1 223 ? 22.109 7.902 -8.484 1 87.69 223 GLY B C 1
ATOM 4598 O O . GLY B 1 223 ? 21.047 7.527 -8.984 1 87.69 223 GLY B O 1
ATOM 4599 N N . GLU B 1 224 ? 22.844 7.152 -7.719 1 86.06 224 GLU B N 1
ATOM 4600 C CA . GLU B 1 224 ? 22.453 5.781 -7.398 1 86.06 224 GLU B CA 1
ATOM 4601 C C . GLU B 1 224 ? 21.875 5.684 -5.988 1 86.06 224 GLU B C 1
ATOM 4603 O O . GLU B 1 224 ? 22.359 6.348 -5.066 1 86.06 224 GLU B O 1
ATOM 4608 N N . ILE B 1 225 ? 20.828 4.891 -5.922 1 91.88 225 ILE B N 1
ATOM 4609 C CA . ILE B 1 225 ? 20.25 4.652 -4.605 1 91.88 225 ILE B CA 1
ATOM 4610 C C . ILE B 1 225 ? 21.219 3.863 -3.74 1 91.88 225 ILE B C 1
ATOM 4612 O O . ILE B 1 225 ? 21.797 2.861 -4.188 1 91.88 225 ILE B O 1
ATOM 4616 N N . LYS B 1 226 ? 21.422 4.297 -2.551 1 93.56 226 LYS B N 1
ATOM 4617 C CA . LYS B 1 226 ? 22.281 3.578 -1.616 1 93.56 226 LYS B CA 1
ATOM 4618 C C . LYS B 1 226 ? 21.641 2.258 -1.186 1 93.56 226 LYS B C 1
ATOM 4620 O O . LYS B 1 226 ? 20.453 2.201 -0.915 1 93.56 226 LYS B O 1
ATOM 4625 N N . GLU B 1 227 ? 22.406 1.242 -1.064 1 87.19 227 GLU B N 1
ATOM 4626 C CA . GLU B 1 227 ? 21.938 -0.123 -0.856 1 87.19 227 GLU B CA 1
ATOM 4627 C C . GLU B 1 227 ? 21.141 -0.241 0.443 1 87.19 227 GLU B C 1
ATOM 4629 O O . GLU B 1 227 ? 20.125 -0.939 0.497 1 87.19 227 GLU B O 1
ATOM 4634 N N . PHE B 1 228 ? 21.594 0.408 1.43 1 92.69 228 PHE B N 1
ATOM 4635 C CA . PHE B 1 228 ? 20.984 0.26 2.74 1 92.69 228 PHE B CA 1
ATOM 4636 C C . PHE B 1 228 ? 19.562 0.844 2.74 1 92.69 228 PHE B C 1
ATOM 4638 O O . PHE B 1 228 ? 18.781 0.572 3.645 1 92.69 228 PHE B O 1
ATOM 4645 N N . ILE B 1 229 ? 19.266 1.652 1.727 1 95.56 229 ILE B N 1
ATOM 4646 C CA . ILE B 1 229 ? 17.922 2.199 1.589 1 95.56 229 ILE B CA 1
ATOM 4647 C C . ILE B 1 229 ? 16.938 1.084 1.228 1 95.56 229 ILE B C 1
ATOM 4649 O O . ILE B 1 229 ? 15.859 0.981 1.815 1 95.56 229 ILE B O 1
ATOM 4653 N N . TYR B 1 230 ? 17.344 0.264 0.304 1 88.38 230 TYR B N 1
ATOM 4654 C CA . TYR B 1 230 ? 16.516 -0.872 -0.089 1 88.38 230 TYR B CA 1
ATOM 4655 C C . TYR B 1 230 ? 16.281 -1.804 1.092 1 88.38 230 TYR B C 1
ATOM 4657 O O . TYR B 1 230 ? 15.156 -2.277 1.296 1 88.38 230 TYR B O 1
ATOM 4665 N N . ASP B 1 231 ? 17.344 -2.014 1.822 1 87.75 231 ASP B N 1
ATOM 4666 C CA . ASP B 1 231 ? 17.25 -2.891 2.984 1 87.75 231 ASP B CA 1
ATOM 4667 C C . ASP B 1 231 ? 16.203 -2.383 3.977 1 87.75 231 ASP B C 1
ATOM 4669 O O . ASP B 1 231 ? 15.367 -3.152 4.457 1 87.75 231 ASP B O 1
ATOM 4673 N N . ALA B 1 232 ? 16.25 -1.125 4.254 1 93.5 232 ALA B N 1
ATOM 4674 C CA . ALA B 1 232 ? 15.32 -0.523 5.207 1 93.5 232 ALA B CA 1
ATOM 4675 C C . ALA B 1 232 ? 13.891 -0.568 4.676 1 93.5 232 ALA B C 1
ATOM 4677 O O . ALA B 1 232 ? 12.961 -0.882 5.414 1 93.5 232 ALA B O 1
ATOM 4678 N N . TYR B 1 233 ? 13.742 -0.251 3.383 1 93.25 233 TYR B N 1
ATOM 4679 C CA . TYR B 1 233 ? 12.438 -0.268 2.732 1 93.25 233 TYR B CA 1
ATOM 4680 C C . TYR B 1 233 ? 11.82 -1.663 2.777 1 93.25 233 TYR B C 1
ATOM 4682 O O . TYR B 1 233 ? 10.656 -1.822 3.129 1 93.25 233 TYR B O 1
ATOM 4690 N N . ASP B 1 234 ? 12.648 -2.637 2.564 1 85.56 234 ASP B N 1
ATOM 4691 C CA . ASP B 1 234 ? 12.195 -4.023 2.529 1 85.56 234 ASP B CA 1
ATOM 4692 C C . ASP B 1 234 ? 11.844 -4.523 3.93 1 85.56 234 ASP B C 1
ATOM 4694 O O . ASP B 1 234 ? 10.984 -5.387 4.09 1 85.56 234 ASP B O 1
ATOM 4698 N N . ARG B 1 235 ? 12.492 -3.936 4.922 1 86 235 ARG B N 1
ATOM 4699 C CA . ARG B 1 235 ? 12.234 -4.316 6.309 1 86 235 ARG B CA 1
ATOM 4700 C C . ARG B 1 235 ? 10.945 -3.684 6.824 1 86 235 ARG B C 1
ATOM 4702 O O . ARG B 1 235 ? 10.453 -4.051 7.895 1 86 235 ARG B O 1
ATOM 4709 N N . GLY B 1 236 ? 10.406 -2.756 6.078 1 88.5 236 GLY B N 1
ATOM 4710 C CA . GLY B 1 236 ? 9.102 -2.242 6.441 1 88.5 236 GLY B CA 1
ATOM 4711 C C . GLY B 1 236 ? 9.141 -0.815 6.953 1 88.5 236 GLY B C 1
ATOM 4712 O O . GLY B 1 236 ? 8.141 -0.305 7.461 1 88.5 236 GLY B O 1
ATOM 4713 N N . VAL B 1 237 ? 10.328 -0.151 6.82 1 95.25 237 VAL B N 1
ATOM 4714 C CA . VAL B 1 237 ? 10.359 1.273 7.133 1 95.25 237 VAL B CA 1
ATOM 4715 C C . VAL B 1 237 ? 9.461 2.039 6.168 1 95.25 237 VAL B C 1
ATOM 4717 O O . VAL B 1 237 ? 9.492 1.808 4.957 1 95.25 237 VAL B O 1
ATOM 4720 N N . ILE B 1 238 ? 8.586 2.855 6.715 1 97.38 238 ILE B N 1
ATOM 4721 C CA . ILE B 1 238 ? 7.641 3.639 5.922 1 97.38 238 ILE B CA 1
ATOM 4722 C C . ILE B 1 238 ? 8.305 4.934 5.461 1 97.38 238 ILE B C 1
ATOM 4724 O O . ILE B 1 238 ? 8.859 5.676 6.277 1 97.38 238 ILE B O 1
ATOM 4728 N N . PHE B 1 239 ? 8.305 5.168 4.184 1 98.38 239 PHE B N 1
ATOM 4729 C CA . PHE B 1 239 ? 8.867 6.406 3.654 1 98.38 239 PHE B CA 1
ATOM 4730 C C . PHE B 1 239 ? 7.773 7.461 3.482 1 98.38 239 PHE B C 1
ATOM 4732 O O . PHE B 1 239 ? 6.746 7.199 2.854 1 98.38 239 PHE B O 1
ATOM 4739 N N . ASP B 1 240 ? 7.996 8.547 4.082 1 98.75 240 ASP B N 1
ATOM 4740 C CA . ASP B 1 240 ? 7.141 9.727 3.947 1 98.75 240 ASP B CA 1
ATOM 4741 C C . ASP B 1 240 ? 7.875 10.859 3.234 1 98.75 240 ASP B C 1
ATOM 4743 O O . ASP B 1 240 ? 9.078 11.055 3.443 1 98.75 240 ASP B O 1
ATOM 4747 N N . VAL B 1 241 ? 7.152 11.656 2.455 1 98.69 241 VAL B N 1
ATOM 4748 C CA . VAL B 1 241 ? 7.773 12.719 1.671 1 98.69 241 VAL B CA 1
ATOM 4749 C C . VAL B 1 241 ? 8.289 13.812 2.602 1 98.69 241 VAL B C 1
ATOM 4751 O O . VAL B 1 241 ? 9.477 14.148 2.582 1 98.69 241 VAL B O 1
ATOM 4754 N N . GLY B 1 242 ? 7.363 14.281 3.467 1 98.62 242 GLY B N 1
ATOM 4755 C CA . GLY B 1 242 ? 7.793 15.406 4.285 1 98.62 242 GLY B CA 1
ATOM 4756 C C . GLY B 1 242 ? 8.484 16.5 3.488 1 98.62 242 GLY B C 1
ATOM 4757 O O . GLY B 1 242 ? 9.672 16.75 3.676 1 98.62 242 GLY B O 1
ATOM 4758 N N . HIS B 1 243 ? 7.762 17.188 2.68 1 98.25 243 HIS B N 1
ATOM 4759 C CA . HIS B 1 243 ? 8.281 18.141 1.704 1 98.25 243 HIS B CA 1
ATOM 4760 C C . HIS B 1 243 ? 9.195 19.156 2.367 1 98.25 243 HIS B C 1
ATOM 4762 O O . HIS B 1 243 ? 10.406 19.172 2.121 1 98.25 243 HIS B O 1
ATOM 4768 N N . GLY B 1 244 ? 8.664 19.953 3.156 1 97.31 244 GLY B N 1
ATOM 4769 C CA . GLY B 1 244 ? 9.43 20.922 3.916 1 97.31 244 GLY B CA 1
ATOM 4770 C C . GLY B 1 244 ? 10.133 21.953 3.043 1 97.31 244 GLY B C 1
ATOM 4771 O O . GLY B 1 244 ? 10.055 21.875 1.814 1 97.31 244 GLY B O 1
ATOM 4772 N N . THR B 1 245 ? 10.75 22.859 3.709 1 97.25 245 THR B N 1
ATOM 4773 C CA . THR B 1 245 ? 11.492 23.906 3.02 1 97.25 245 THR B CA 1
ATOM 4774 C C . THR B 1 245 ? 12.742 23.328 2.348 1 97.25 245 THR B C 1
ATOM 4776 O O . THR B 1 245 ? 13.117 23.766 1.256 1 97.25 245 THR B O 1
ATOM 4779 N N . ASP B 1 246 ? 13.266 22.25 2.963 1 95.94 246 ASP B N 1
ATOM 4780 C CA . ASP B 1 246 ? 14.586 21.812 2.531 1 95.94 246 ASP B CA 1
ATOM 4781 C C . ASP B 1 246 ? 14.609 20.312 2.234 1 95.94 246 ASP B C 1
ATOM 4783 O O . ASP B 1 246 ? 15.672 19.688 2.234 1 95.94 246 ASP B O 1
ATOM 4787 N N . SER B 1 247 ? 13.445 19.75 1.994 1 97.44 247 SER B N 1
ATOM 4788 C CA . SER B 1 247 ? 13.523 18.312 2.178 1 97.44 247 SER B CA 1
ATOM 4789 C C . SER B 1 247 ? 12.836 17.562 1.037 1 97.44 247 SER B C 1
ATOM 4791 O O . SER B 1 247 ? 12.469 16.406 1.183 1 97.44 247 SER B O 1
ATOM 4793 N N . PHE B 1 248 ? 12.648 18.172 -0.097 1 98.56 248 PHE B N 1
ATOM 4794 C CA . PHE B 1 248 ? 12.078 17.516 -1.268 1 98.56 248 PHE B CA 1
ATOM 4795 C C . PHE B 1 248 ? 12.836 17.906 -2.531 1 98.56 248 PHE B C 1
ATOM 4797 O O . PHE B 1 248 ? 13.039 19.094 -2.797 1 98.56 248 PHE B O 1
ATOM 4804 N N . ASN B 1 249 ? 13.195 16.953 -3.324 1 98.62 249 ASN B N 1
ATOM 4805 C CA . ASN B 1 249 ? 13.922 17.141 -4.574 1 98.62 249 ASN B CA 1
ATOM 4806 C C . ASN B 1 249 ? 13.305 16.328 -5.707 1 98.62 249 ASN B C 1
ATOM 4808 O O . ASN B 1 249 ? 13.156 15.102 -5.594 1 98.62 249 ASN B O 1
ATOM 4812 N N . PHE B 1 250 ? 12.953 17 -6.844 1 98.06 250 PHE B N 1
ATOM 4813 C CA . PHE B 1 250 ? 12.281 16.359 -7.969 1 98.06 250 PHE B CA 1
ATOM 4814 C C . PHE B 1 250 ? 13.125 15.195 -8.5 1 98.06 250 PHE B C 1
ATOM 4816 O O . PHE B 1 250 ? 12.594 14.117 -8.773 1 98.06 250 PHE B O 1
ATOM 4823 N N . LYS B 1 251 ? 14.383 15.414 -8.648 1 95.88 251 LYS B N 1
ATOM 4824 C CA . LYS B 1 251 ? 15.266 14.398 -9.203 1 95.88 251 LYS B CA 1
ATOM 4825 C C . LYS B 1 251 ? 15.328 13.172 -8.297 1 95.88 251 LYS B C 1
ATOM 4827 O O . LYS B 1 251 ? 15.18 12.039 -8.766 1 95.88 251 LYS B O 1
ATOM 4832 N N . THR B 1 252 ? 15.539 13.398 -6.988 1 97.19 252 THR B N 1
ATOM 4833 C CA . THR B 1 252 ? 15.57 12.305 -6.023 1 97.19 252 THR B CA 1
ATOM 4834 C C . THR B 1 252 ? 14.266 11.523 -6.039 1 97.19 252 THR B C 1
ATOM 4836 O O . THR B 1 252 ? 14.273 10.289 -6.047 1 97.19 252 THR B O 1
ATOM 4839 N N . MET B 1 253 ? 13.164 12.211 -6.098 1 97.31 253 MET B N 1
ATOM 4840 C CA . MET B 1 253 ? 11.844 11.594 -6.102 1 97.31 253 MET B CA 1
ATOM 4841 C C . MET B 1 253 ? 11.664 10.695 -7.32 1 97.31 253 MET B C 1
ATOM 4843 O O . MET B 1 253 ? 11.172 9.57 -7.203 1 97.31 253 MET B O 1
ATOM 4847 N N . ARG B 1 254 ? 12.055 11.133 -8.445 1 92.69 254 ARG B N 1
ATOM 4848 C CA . ARG B 1 254 ? 11.898 10.359 -9.672 1 92.69 254 ARG B CA 1
ATOM 4849 C C . ARG B 1 254 ? 12.781 9.117 -9.648 1 92.69 254 ARG B C 1
ATOM 4851 O O . ARG B 1 254 ? 12.344 8.031 -10.031 1 92.69 254 ARG B O 1
ATOM 4858 N N . ILE B 1 255 ? 14.031 9.328 -9.195 1 90.44 255 ILE B N 1
ATOM 4859 C CA . ILE B 1 255 ? 14.93 8.188 -9.094 1 90.44 255 ILE B CA 1
ATOM 4860 C C . ILE B 1 255 ? 14.328 7.137 -8.164 1 90.44 255 ILE B C 1
ATOM 4862 O O . ILE B 1 255 ? 14.266 5.953 -8.516 1 90.44 255 ILE B O 1
ATOM 4866 N N . ALA B 1 256 ? 13.883 7.586 -7.004 1 94 256 ALA B N 1
ATOM 4867 C CA . ALA B 1 256 ? 13.289 6.672 -6.027 1 94 256 ALA B CA 1
ATOM 4868 C C . ALA B 1 256 ? 12.07 5.961 -6.609 1 94 256 ALA B C 1
ATOM 4870 O O . ALA B 1 256 ? 11.945 4.738 -6.488 1 94 256 ALA B O 1
ATOM 4871 N N . ARG B 1 257 ? 11.172 6.723 -7.242 1 89.56 257 ARG B N 1
ATOM 4872 C CA . ARG B 1 257 ? 9.984 6.164 -7.867 1 89.56 257 ARG B CA 1
ATOM 4873 C C . ARG B 1 257 ? 10.352 5.078 -8.875 1 89.56 257 ARG B C 1
ATOM 4875 O O . ARG B 1 257 ? 9.773 3.99 -8.859 1 89.56 257 ARG B O 1
ATOM 4882 N N . ASP B 1 258 ? 11.297 5.414 -9.641 1 81.12 258 ASP B N 1
ATOM 4883 C CA . ASP B 1 258 ? 11.664 4.523 -10.734 1 81.12 258 ASP B CA 1
ATOM 4884 C C . ASP B 1 258 ? 12.336 3.258 -10.211 1 81.12 258 ASP B C 1
ATOM 4886 O O . ASP B 1 258 ? 12.422 2.252 -10.914 1 81.12 258 ASP B O 1
ATOM 4890 N N . HIS B 1 259 ? 12.844 3.332 -9.008 1 83.19 259 HIS B N 1
ATOM 4891 C CA . HIS B 1 259 ? 13.453 2.166 -8.383 1 83.19 259 HIS B CA 1
ATOM 4892 C C . HIS B 1 259 ? 12.484 1.485 -7.422 1 83.19 259 HIS B C 1
ATOM 4894 O O . HIS B 1 259 ? 12.883 0.632 -6.629 1 83.19 259 HIS B O 1
ATOM 4900 N N . GLY B 1 260 ? 11.227 1.914 -7.422 1 82.94 260 GLY B N 1
ATOM 4901 C CA . GLY B 1 260 ? 10.188 1.266 -6.637 1 82.94 260 GLY B CA 1
ATOM 4902 C C . GLY B 1 260 ? 10.195 1.684 -5.18 1 82.94 260 GLY B C 1
ATOM 4903 O O . GLY B 1 260 ? 9.656 0.979 -4.32 1 82.94 260 GLY B O 1
ATOM 4904 N N . LEU B 1 261 ? 10.836 2.697 -4.867 1 92.25 261 LEU B N 1
ATOM 4905 C CA . LEU B 1 261 ? 10.875 3.238 -3.514 1 92.25 261 LEU B CA 1
ATOM 4906 C C . LEU B 1 261 ? 9.836 4.344 -3.34 1 92.25 261 LEU B C 1
ATOM 4908 O O . LEU B 1 261 ? 10.18 5.469 -2.975 1 92.25 261 LEU B O 1
ATOM 4912 N N . ASP B 1 262 ? 8.57 3.977 -3.549 1 93.44 262 ASP B N 1
ATOM 4913 C CA . ASP B 1 262 ? 7.453 4.91 -3.457 1 93.44 262 ASP B CA 1
ATOM 4914 C C . ASP B 1 262 ? 7.211 5.332 -2.01 1 93.44 262 ASP B C 1
ATOM 4916 O O . ASP B 1 262 ? 7.344 4.52 -1.09 1 93.44 262 ASP B O 1
ATOM 4920 N N . PRO B 1 263 ? 6.824 6.59 -1.817 1 97.81 263 PRO B N 1
ATOM 4921 C CA . PRO B 1 263 ? 6.34 6.945 -0.481 1 97.81 263 PRO B CA 1
ATOM 4922 C C . PRO B 1 263 ? 4.996 6.305 -0.148 1 97.81 263 PRO B C 1
ATOM 4924 O O . PRO B 1 263 ? 4.16 6.117 -1.035 1 97.81 263 PRO 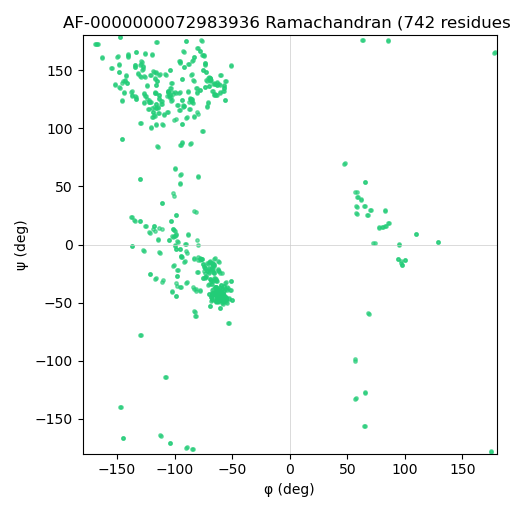B O 1
ATOM 4927 N N . LYS B 1 264 ? 4.863 5.938 1.105 1 96.12 264 LYS B N 1
ATOM 4928 C CA . LYS B 1 264 ? 3.529 5.527 1.535 1 96.12 264 LYS B CA 1
ATOM 4929 C C . LYS B 1 264 ? 2.635 6.738 1.786 1 96.12 264 LYS B C 1
ATOM 4931 O O . LYS B 1 264 ? 1.458 6.734 1.417 1 96.12 264 LYS B O 1
ATOM 4936 N N . SER B 1 265 ? 3.248 7.797 2.396 1 98.56 265 SER B N 1
ATOM 4937 C CA . SER B 1 265 ? 2.463 8.984 2.701 1 98.56 265 SER B CA 1
ATOM 4938 C C . SER B 1 265 ? 3.125 10.242 2.146 1 98.56 265 SER B C 1
ATOM 4940 O O . SER B 1 265 ? 4.332 10.25 1.885 1 98.56 265 SER B O 1
ATOM 4942 N N . LEU B 1 266 ? 2.279 11.211 1.888 1 98.81 266 LEU B N 1
ATOM 4943 C CA . LEU B 1 266 ? 2.66 12.547 1.464 1 98.81 266 LEU B CA 1
ATOM 4944 C C . LEU B 1 266 ? 2.295 13.578 2.527 1 98.81 266 LEU B C 1
ATOM 4946 O O . LEU B 1 266 ? 1.118 13.75 2.857 1 98.81 266 LEU B O 1
ATOM 4950 N N . SER B 1 267 ? 3.348 14.148 3.102 1 98.88 267 SER B N 1
ATOM 4951 C CA . SER B 1 267 ? 3.119 15.211 4.07 1 98.88 267 SER B CA 1
ATOM 4952 C C . SER B 1 267 ? 3.895 16.469 3.697 1 98.88 267 SER B C 1
ATOM 4954 O O . SER B 1 267 ? 4.789 16.422 2.852 1 98.88 267 SER B O 1
ATOM 4956 N N . THR B 1 268 ? 3.559 17.594 4.285 1 98.75 268 THR B N 1
ATOM 4957 C CA . THR B 1 268 ? 4.023 18.875 3.781 1 98.75 268 THR B CA 1
ATOM 4958 C C . THR B 1 268 ? 5.23 19.375 4.578 1 98.75 268 THR B C 1
ATOM 4960 O O . THR B 1 268 ? 6.086 20.078 4.047 1 98.75 268 THR B O 1
ATOM 4963 N N . ASP B 1 269 ? 5.23 19.047 5.879 1 98.69 269 ASP B N 1
ATOM 4964 C CA . ASP B 1 269 ? 6.16 19.703 6.793 1 98.69 269 ASP B CA 1
ATOM 4965 C C . ASP B 1 269 ? 5.984 21.219 6.758 1 98.69 269 ASP B C 1
ATOM 4967 O O . ASP B 1 269 ? 6.965 21.969 6.715 1 98.69 269 ASP B O 1
ATOM 4971 N N . ILE B 1 270 ? 4.754 21.672 6.785 1 98.56 270 ILE B N 1
ATOM 4972 C CA . ILE B 1 270 ? 4.375 23.062 6.605 1 98.56 270 ILE B CA 1
ATOM 4973 C C . ILE B 1 270 ? 4.504 23.812 7.934 1 98.56 270 ILE B C 1
ATOM 4975 O O . ILE B 1 270 ? 4.281 23.234 9 1 98.56 270 ILE B O 1
ATOM 4979 N N . TYR B 1 271 ? 4.938 24.953 7.898 1 98 271 TYR B N 1
ATOM 4980 C CA . TYR B 1 271 ? 4.988 25.969 8.945 1 98 271 TYR B CA 1
ATOM 4981 C C . TYR B 1 271 ? 4.832 27.375 8.359 1 98 271 TYR B C 1
ATOM 4983 O O . TYR B 1 271 ? 4.676 27.531 7.145 1 98 271 TYR B O 1
ATOM 4991 N N . HIS B 1 272 ? 4.824 28.344 9.141 1 97.81 272 HIS B N 1
ATOM 4992 C CA . HIS B 1 272 ? 4.41 29.688 8.734 1 97.81 272 HIS B CA 1
ATOM 4993 C C . HIS B 1 272 ? 5.203 30.172 7.527 1 97.81 272 HIS B C 1
ATOM 4995 O O . HIS B 1 272 ? 4.617 30.562 6.516 1 97.81 272 HIS B O 1
ATOM 5001 N N . ARG B 1 273 ? 6.449 30.094 7.551 1 97.44 273 ARG B N 1
ATOM 5002 C CA . ARG B 1 273 ? 7.305 30.688 6.531 1 97.44 273 ARG B CA 1
ATOM 5003 C C . ARG B 1 273 ? 7.137 29.984 5.191 1 97.44 273 ARG B C 1
ATOM 5005 O O . ARG B 1 273 ? 6.992 30.641 4.152 1 97.44 273 ARG B O 1
ATOM 5012 N N . ASN B 1 274 ? 7.176 28.625 5.176 1 97.94 274 ASN B N 1
ATOM 5013 C CA . ASN B 1 274 ? 7.113 27.953 3.885 1 97.94 274 ASN B CA 1
ATOM 5014 C C . ASN B 1 274 ? 5.684 27.875 3.354 1 97.94 274 ASN B C 1
ATOM 5016 O O . ASN B 1 274 ? 5.469 27.609 2.17 1 97.94 274 ASN B O 1
ATOM 5020 N N . ARG B 1 275 ? 4.699 28.172 4.246 1 97.88 275 ARG B N 1
ATOM 5021 C CA . ARG B 1 275 ? 3.326 28.375 3.791 1 97.88 275 ARG B CA 1
ATOM 5022 C C . ARG B 1 275 ? 3.191 29.672 3.002 1 97.88 275 ARG B C 1
ATOM 5024 O O . ARG B 1 275 ? 2.559 29.688 1.943 1 97.88 275 ARG B O 1
ATOM 5031 N N . GLU B 1 276 ? 3.844 30.734 3.529 1 97.62 276 GLU B N 1
ATOM 5032 C CA . GLU B 1 276 ? 3.705 32.062 2.961 1 97.62 276 GLU B CA 1
ATOM 5033 C C . GLU B 1 276 ? 4.648 32.281 1.779 1 97.62 276 GLU B C 1
ATOM 5035 O O . GLU B 1 276 ? 4.281 32.906 0.78 1 97.62 276 GLU B O 1
ATOM 5040 N N . ASN B 1 277 ? 5.828 31.719 1.904 1 97.25 277 ASN B N 1
ATOM 5041 C CA . ASN B 1 277 ? 6.871 32.094 0.95 1 97.25 277 ASN B CA 1
ATOM 5042 C C . ASN B 1 277 ? 7.246 30.906 0.053 1 97.25 277 ASN B C 1
ATOM 5044 O O . ASN B 1 277 ? 8.031 31.062 -0.885 1 97.25 277 ASN B O 1
ATOM 5048 N N . GLY B 1 278 ? 6.73 29.766 0.327 1 96.94 278 GLY B N 1
ATOM 5049 C CA . GLY B 1 278 ? 7.098 28.562 -0.41 1 96.94 278 GLY B CA 1
ATOM 5050 C C . GLY B 1 278 ? 8.344 27.891 0.131 1 96.94 278 GLY B C 1
ATOM 5051 O O . GLY B 1 278 ? 8.891 28.312 1.156 1 96.94 278 GLY B O 1
ATOM 5052 N N . PRO B 1 279 ? 8.648 26.859 -0.374 1 98 279 PRO B N 1
ATOM 5053 C CA . PRO B 1 279 ? 8.141 26.266 -1.61 1 98 279 PRO B CA 1
ATOM 5054 C C . PRO B 1 279 ? 6.938 25.359 -1.372 1 98 279 PRO B C 1
ATOM 5056 O O . PRO B 1 279 ? 6.383 24.797 -2.322 1 98 279 PRO B O 1
ATOM 5059 N N . VAL B 1 280 ? 6.457 25.172 -0.197 1 98.25 280 VAL B N 1
ATOM 5060 C CA . VAL B 1 280 ? 5.426 24.203 0.147 1 98.25 280 VAL B CA 1
ATOM 5061 C C . VAL B 1 280 ? 4.047 24.781 -0.176 1 98.25 280 VAL B C 1
ATOM 5063 O O . VAL B 1 280 ? 3.318 24.234 -1.006 1 98.25 280 VAL B O 1
ATOM 5066 N N . TYR B 1 281 ? 3.693 25.953 0.434 1 98.25 281 TYR B N 1
ATOM 5067 C CA . TYR B 1 281 ? 2.467 26.719 0.297 1 98.25 281 TYR B CA 1
ATOM 5068 C C . TYR B 1 281 ? 1.282 25.984 0.908 1 98.25 281 TYR B C 1
ATOM 5070 O O . TYR B 1 281 ? 0.61 26.516 1.8 1 98.25 281 TYR B O 1
ATOM 5078 N N . ASP B 1 282 ? 0.998 24.812 0.421 1 98.44 282 ASP B N 1
ATOM 5079 C CA . ASP B 1 282 ? -0.135 24.031 0.917 1 98.44 282 ASP B CA 1
ATOM 5080 C C . ASP B 1 282 ? -0.075 22.594 0.415 1 98.44 282 ASP B C 1
ATOM 5082 O O . ASP B 1 282 ? 0.814 22.234 -0.361 1 98.44 282 ASP B O 1
ATOM 5086 N N . MET B 1 283 ? -0.96 21.781 0.929 1 98.75 283 MET B N 1
ATOM 5087 C CA . MET B 1 283 ? -1.008 20.375 0.559 1 98.75 283 MET B CA 1
ATOM 5088 C C . MET B 1 283 ? -1.313 20.203 -0.926 1 98.75 283 MET B C 1
ATOM 5090 O O . MET B 1 283 ? -0.726 19.359 -1.596 1 98.75 283 MET B O 1
ATOM 5094 N N . ALA B 1 284 ? -2.271 21 -1.475 1 98.75 284 ALA B N 1
ATOM 5095 C CA . ALA B 1 284 ? -2.635 20.891 -2.885 1 98.75 284 ALA B CA 1
ATOM 5096 C C . ALA B 1 284 ? -1.413 21.062 -3.783 1 98.75 284 ALA B C 1
ATOM 5098 O O . ALA B 1 284 ? -1.202 20.266 -4.703 1 98.75 284 ALA B O 1
ATOM 5099 N N . THR B 1 285 ? -0.609 22.031 -3.523 1 98.75 285 THR B N 1
ATOM 5100 C CA . THR B 1 285 ? 0.607 22.266 -4.293 1 98.75 285 THR B CA 1
ATOM 5101 C C . THR B 1 285 ? 1.553 21.078 -4.191 1 98.75 285 THR B C 1
ATOM 5103 O O . THR B 1 285 ? 2.164 20.672 -5.184 1 98.75 285 THR B O 1
ATOM 5106 N N . THR B 1 286 ? 1.679 20.516 -3.004 1 98.75 286 THR B N 1
ATOM 5107 C CA . THR B 1 286 ? 2.529 19.344 -2.795 1 98.75 286 THR B CA 1
ATOM 5108 C C . THR B 1 286 ? 2.004 18.141 -3.58 1 98.75 286 THR B C 1
ATOM 5110 O O . THR B 1 286 ? 2.781 17.406 -4.18 1 98.75 286 THR B O 1
ATOM 5113 N N . MET B 1 287 ? 0.698 17.984 -3.574 1 98.81 287 MET B N 1
ATOM 5114 C CA . MET B 1 287 ? 0.063 16.938 -4.363 1 98.81 287 MET B CA 1
ATOM 5115 C C . MET B 1 287 ? 0.339 17.125 -5.852 1 98.81 287 MET B C 1
ATOM 5117 O O . MET B 1 287 ? 0.599 16.172 -6.57 1 98.81 287 MET B O 1
ATOM 5121 N N . GLU B 1 288 ? 0.246 18.344 -6.309 1 98.81 288 GLU B N 1
ATOM 5122 C CA . GLU B 1 288 ? 0.519 18.656 -7.711 1 98.81 288 GLU B CA 1
ATOM 5123 C C . GLU B 1 288 ? 1.938 18.25 -8.094 1 98.81 288 GLU B C 1
ATOM 5125 O O . GLU B 1 288 ? 2.172 17.766 -9.211 1 98.81 288 GLU B O 1
ATOM 5130 N N . LYS B 1 289 ? 2.875 18.438 -7.215 1 98.75 289 LYS B N 1
ATOM 5131 C CA . LYS B 1 289 ? 4.25 18.016 -7.477 1 98.75 289 LYS B CA 1
ATOM 5132 C C . LYS B 1 289 ? 4.336 16.516 -7.688 1 98.75 289 LYS B C 1
ATOM 5134 O O . LYS B 1 289 ? 5.078 16.047 -8.547 1 98.75 289 LYS B O 1
ATOM 5139 N N . MET B 1 290 ? 3.588 15.781 -6.902 1 98.31 290 MET B N 1
ATOM 5140 C CA . MET B 1 290 ? 3.588 14.328 -7.047 1 98.31 290 MET B CA 1
ATOM 5141 C C . MET B 1 290 ? 2.977 13.922 -8.383 1 98.31 290 MET B C 1
ATOM 5143 O O . MET B 1 290 ? 3.463 12.992 -9.031 1 98.31 290 MET B O 1
ATOM 5147 N N . LEU B 1 291 ? 1.868 14.625 -8.742 1 97.19 291 LEU B N 1
ATOM 5148 C CA . LEU B 1 291 ? 1.302 14.383 -10.062 1 97.19 291 LEU B CA 1
ATOM 5149 C C . LEU B 1 291 ? 2.332 14.656 -11.156 1 97.19 291 LEU B C 1
ATOM 5151 O O . LEU B 1 291 ? 2.471 13.867 -12.094 1 97.19 291 LEU B O 1
ATOM 5155 N N . GLN B 1 292 ? 3.059 15.711 -10.992 1 96.94 292 GLN B N 1
ATOM 5156 C CA . GLN B 1 292 ? 4.047 16.125 -11.984 1 96.94 292 GLN B CA 1
ATOM 5157 C C . GLN B 1 292 ? 5.168 15.094 -12.102 1 96.94 292 GLN B C 1
ATOM 5159 O O . GLN B 1 292 ? 5.688 14.852 -13.188 1 96.94 292 GLN B O 1
ATOM 5164 N N . VAL B 1 293 ? 5.527 14.516 -10.984 1 95.75 293 VAL B N 1
ATOM 5165 C CA . VAL B 1 293 ? 6.594 13.523 -10.961 1 95.75 293 VAL B CA 1
ATOM 5166 C C . VAL B 1 293 ? 6.117 12.242 -11.641 1 95.75 293 VAL B C 1
ATOM 5168 O O . VAL B 1 293 ? 6.934 11.422 -12.07 1 95.75 293 VAL B O 1
ATOM 5171 N N . GLY B 1 294 ? 4.766 12.039 -11.664 1 92.31 294 GLY B N 1
ATOM 5172 C CA . GLY B 1 294 ? 4.281 10.914 -12.453 1 92.31 294 GLY B CA 1
ATOM 5173 C C . GLY B 1 294 ? 3.336 10.008 -11.688 1 92.31 294 GLY B C 1
ATOM 5174 O O . GLY B 1 294 ? 2.879 8.992 -12.211 1 92.31 294 GLY B O 1
ATOM 5175 N N . TYR B 1 295 ? 3.02 10.328 -10.477 1 94.06 295 TYR B N 1
ATOM 5176 C CA . TYR B 1 295 ? 2.018 9.555 -9.75 1 94.06 295 TYR B CA 1
ATOM 5177 C C . TYR B 1 295 ? 0.613 9.883 -10.242 1 94.06 295 TYR B C 1
ATOM 5179 O O . TYR B 1 295 ? 0.342 11.016 -10.648 1 94.06 295 TYR B O 1
ATOM 5187 N N . THR B 1 296 ? -0.304 8.922 -10.172 1 91.69 296 THR B N 1
ATOM 5188 C CA . THR B 1 296 ? -1.693 9.133 -10.57 1 91.69 296 THR B CA 1
ATOM 5189 C C . THR B 1 296 ? -2.484 9.773 -9.43 1 91.69 296 THR B C 1
ATOM 5191 O O . THR B 1 296 ? -2.057 9.742 -8.273 1 91.69 296 THR B O 1
ATOM 5194 N N . LEU B 1 297 ? -3.604 10.352 -9.781 1 94.94 297 LEU B N 1
ATOM 5195 C CA . LEU B 1 297 ? -4.445 11 -8.789 1 94.94 297 LEU B CA 1
ATOM 5196 C C . LEU B 1 297 ? -4.871 10.008 -7.707 1 94.94 297 LEU B C 1
ATOM 5198 O O . LEU B 1 297 ? -4.781 10.305 -6.516 1 94.94 297 LEU B O 1
ATOM 5202 N N . PRO B 1 298 ? -5.27 8.75 -8.062 1 92.56 298 PRO B N 1
ATOM 5203 C CA . PRO B 1 298 ? -5.621 7.797 -7.012 1 92.56 298 PRO B CA 1
ATOM 5204 C C . PRO B 1 298 ? -4.457 7.504 -6.066 1 92.56 298 PRO B C 1
ATOM 5206 O O . PRO B 1 298 ? -4.652 7.406 -4.852 1 92.56 298 PRO B O 1
ATOM 5209 N N . GLU B 1 299 ? -3.236 7.367 -6.625 1 92.94 299 GLU B N 1
ATOM 5210 C CA . GLU B 1 299 ? -2.061 7.145 -5.789 1 92.94 299 GLU B CA 1
ATOM 5211 C C . GLU B 1 299 ? -1.829 8.312 -4.836 1 92.94 299 GLU B C 1
ATOM 5213 O O . GLU B 1 299 ? -1.581 8.109 -3.646 1 92.94 299 GLU B O 1
ATOM 5218 N N . VAL B 1 300 ? -1.952 9.508 -5.344 1 97.94 300 VAL B N 1
ATOM 5219 C CA . VAL B 1 300 ? -1.688 10.711 -4.562 1 97.94 300 VAL B CA 1
ATOM 5220 C C . VAL B 1 300 ? -2.742 10.859 -3.469 1 97.94 300 VAL B C 1
ATOM 5222 O O . VAL B 1 300 ? -2.418 11.195 -2.328 1 97.94 300 VAL B O 1
ATOM 5225 N N . ILE B 1 301 ? -3.994 10.602 -3.777 1 97.5 301 ILE B N 1
ATOM 5226 C CA . ILE B 1 301 ? -5.07 10.711 -2.801 1 97.5 301 ILE B CA 1
ATOM 5227 C C . ILE B 1 301 ? -4.855 9.703 -1.679 1 97.5 301 ILE B C 1
ATOM 5229 O O . ILE B 1 301 ? -5.051 10.016 -0.502 1 97.5 301 ILE B O 1
ATOM 5233 N N . ARG B 1 302 ? -4.434 8.516 -2.025 1 94.62 302 ARG B N 1
ATOM 5234 C CA . ARG B 1 302 ? -4.141 7.512 -1.005 1 94.62 302 ARG B CA 1
ATOM 5235 C C . ARG B 1 302 ? -3.041 7.996 -0.064 1 94.62 302 ARG B C 1
ATOM 5237 O O . ARG B 1 302 ? -3.102 7.758 1.144 1 94.62 302 ARG B O 1
ATOM 5244 N N . MET B 1 303 ? -2.053 8.711 -0.588 1 98.19 303 MET B N 1
ATOM 5245 C CA . MET B 1 303 ? -0.898 9.172 0.176 1 98.19 303 MET B CA 1
ATOM 5246 C C . MET B 1 303 ? -1.319 10.195 1.23 1 98.19 303 MET B C 1
ATOM 5248 O O . MET B 1 303 ? -0.601 10.414 2.207 1 98.19 303 MET B O 1
ATOM 5252 N N . VAL B 1 304 ? -2.562 10.797 1.061 1 98.81 304 VAL B N 1
ATOM 5253 C CA . VAL B 1 304 ? -2.928 11.875 1.973 1 98.81 304 VAL B CA 1
ATOM 5254 C C . VAL B 1 304 ? -4.227 11.523 2.695 1 98.81 304 VAL B C 1
ATOM 5256 O O . VAL B 1 304 ? -4.832 12.375 3.35 1 98.81 304 VAL B O 1
ATOM 5259 N N . THR B 1 305 ? -4.73 10.312 2.609 1 98 305 THR B N 1
ATOM 5260 C CA . THR B 1 305 ? -5.957 9.898 3.279 1 98 305 THR B CA 1
ATOM 5261 C C . THR B 1 305 ? -5.738 8.602 4.051 1 98 305 THR B C 1
ATOM 5263 O O . THR B 1 305 ? -5.277 8.617 5.191 1 98 305 THR B O 1
ATOM 5266 N N . PHE B 1 306 ? -5.73 7.508 3.334 1 94.19 306 PHE B N 1
ATOM 5267 C CA . PHE B 1 306 ? -5.609 6.203 3.971 1 94.19 306 PHE B CA 1
ATOM 5268 C C . PHE B 1 306 ? -4.23 6.031 4.594 1 94.19 306 PHE B C 1
ATOM 5270 O O . PHE B 1 306 ? -4.109 5.555 5.727 1 94.19 306 PHE B O 1
ATOM 5277 N N . ALA B 1 307 ? -3.215 6.363 3.865 1 95.81 307 ALA B N 1
ATOM 5278 C CA . ALA B 1 307 ? -1.842 6.035 4.238 1 95.81 307 ALA B CA 1
ATOM 5279 C C . ALA B 1 307 ? -1.468 6.676 5.57 1 95.81 307 ALA B C 1
ATOM 5281 O O . ALA B 1 307 ? -1.08 5.984 6.516 1 95.81 307 ALA B O 1
ATOM 5282 N N . PRO B 1 308 ? -1.638 7.996 5.68 1 98.56 308 PRO B N 1
ATOM 5283 C CA . PRO B 1 308 ? -1.311 8.578 6.98 1 98.56 308 PRO B CA 1
ATOM 5284 C C . PRO B 1 308 ? -2.217 8.062 8.102 1 98.56 308 PRO B C 1
ATOM 5286 O O . PRO B 1 308 ? -1.771 7.91 9.242 1 98.56 308 PRO B O 1
ATOM 5289 N N . ALA B 1 309 ? -3.498 7.824 7.852 1 97.19 309 ALA B N 1
ATOM 5290 C CA . ALA B 1 309 ? -4.395 7.258 8.859 1 97.19 309 ALA B CA 1
ATOM 5291 C C . ALA B 1 309 ? -3.9 5.891 9.328 1 97.19 309 ALA B C 1
ATOM 5293 O O . ALA B 1 309 ? -3.908 5.598 10.523 1 97.19 309 ALA B O 1
ATOM 5294 N N . ASP B 1 310 ? -3.457 5.082 8.367 1 92.94 310 ASP B N 1
ATOM 5295 C CA . ASP B 1 310 ? -2.939 3.75 8.672 1 92.94 310 ASP B CA 1
ATOM 5296 C C . ASP B 1 310 ? -1.624 3.838 9.445 1 92.94 310 ASP B C 1
ATOM 5298 O O . ASP B 1 310 ? -1.435 3.137 10.445 1 92.94 310 ASP B O 1
ATOM 5302 N N . ASN B 1 311 ? -0.726 4.723 9.039 1 96.25 311 ASN B N 1
ATOM 5303 C CA . ASN B 1 311 ? 0.579 4.883 9.672 1 96.25 311 ASN B CA 1
ATOM 5304 C C . ASN B 1 311 ? 0.447 5.199 11.156 1 96.25 311 ASN B C 1
ATOM 5306 O O . ASN B 1 311 ? 1.245 4.73 11.977 1 96.25 311 ASN B O 1
ATOM 5310 N N . PHE B 1 312 ? -0.588 5.977 11.484 1 97.31 312 PHE B N 1
ATOM 5311 C CA . PHE B 1 312 ? -0.667 6.48 12.852 1 97.31 312 PHE B CA 1
ATOM 5312 C C . PHE B 1 312 ? -1.919 5.961 13.547 1 97.31 312 PHE B C 1
ATOM 5314 O O . PHE B 1 312 ? -2.381 6.551 14.523 1 97.31 312 PHE B O 1
ATOM 5321 N N . HIS B 1 313 ? -2.525 4.965 13.008 1 92.62 313 HIS B N 1
ATOM 5322 C CA . HIS B 1 313 ? -3.588 4.164 13.602 1 92.62 313 HIS B CA 1
ATOM 5323 C C . HIS B 1 313 ? -4.82 5.012 13.898 1 92.62 313 HIS B C 1
ATOM 5325 O O . HIS B 1 313 ? -5.414 4.898 14.969 1 92.62 313 HIS B O 1
ATOM 5331 N N . LEU B 1 314 ? -5.051 5.914 12.961 1 95.69 314 LEU B N 1
ATOM 5332 C CA . LEU B 1 314 ? -6.305 6.656 13 1 95.69 314 LEU B CA 1
ATOM 5333 C C . LEU B 1 314 ? -7.414 5.895 12.289 1 95.69 314 LEU B C 1
ATOM 5335 O O . LEU B 1 314 ? -7.773 6.223 11.156 1 95.69 314 LEU B O 1
ATOM 5339 N N . LEU B 1 315 ? -8.078 5.051 12.969 1 89.56 315 LEU B N 1
ATOM 5340 C CA . LEU B 1 315 ? -8.914 4.008 12.391 1 89.56 315 LEU B CA 1
ATOM 5341 C C . LEU B 1 315 ? -10.211 4.598 11.844 1 89.56 315 LEU B C 1
ATOM 5343 O O . LEU B 1 315 ? -10.898 3.965 11.039 1 89.56 315 LEU B O 1
ATOM 5347 N N . ASN B 1 316 ? -10.586 5.801 12.281 1 93.38 316 ASN B N 1
ATOM 5348 C CA . ASN B 1 316 ? -11.852 6.391 11.852 1 93.38 316 ASN B CA 1
ATOM 5349 C C . ASN B 1 316 ? -11.625 7.5 10.82 1 93.38 316 ASN B C 1
ATOM 5351 O O . ASN B 1 316 ? -12.57 8.172 10.414 1 93.38 316 ASN B O 1
ATOM 5355 N N . LYS B 1 317 ? -10.383 7.695 10.422 1 96.5 317 LYS B N 1
ATOM 5356 C CA . LYS B 1 317 ? -10.062 8.773 9.484 1 96.5 317 LYS B CA 1
ATOM 5357 C C . LYS B 1 317 ? -9.445 8.227 8.203 1 96.5 317 LYS B C 1
ATOM 5359 O O . LYS B 1 317 ? -9 7.074 8.164 1 96.5 317 LYS B O 1
ATOM 5364 N N . GLY B 1 318 ? -9.445 9.07 7.191 1 95.81 318 GLY B N 1
ATOM 5365 C CA . GLY B 1 318 ? -8.734 8.766 5.961 1 95.81 318 GLY B CA 1
ATOM 5366 C C . GLY B 1 318 ? -9.469 7.773 5.074 1 95.81 318 GLY B C 1
ATOM 5367 O O . GLY B 1 318 ? -8.883 7.219 4.141 1 95.81 318 GLY B O 1
ATOM 5368 N N . ARG B 1 319 ? -10.789 7.555 5.387 1 91.56 319 ARG B N 1
ATOM 5369 C CA . ARG B 1 319 ? -11.586 6.598 4.617 1 91.56 319 ARG B CA 1
ATOM 5370 C C . ARG B 1 319 ? -13.023 7.086 4.453 1 91.56 319 ARG B C 1
ATOM 5372 O O . ARG B 1 319 ? -13.602 7.652 5.383 1 91.56 319 ARG B O 1
ATOM 5379 N N . LEU B 1 320 ? -13.594 6.852 3.26 1 92.5 320 LEU B N 1
ATOM 5380 C CA . LEU B 1 320 ? -15.008 7.094 2.998 1 92.5 320 LEU B CA 1
ATOM 5381 C C . LEU B 1 320 ? -15.82 5.824 3.219 1 92.5 320 LEU B C 1
ATOM 5383 O O . LEU B 1 320 ? -16.094 5.086 2.271 1 92.5 320 LEU B O 1
ATOM 5387 N N . ARG B 1 321 ? -16.219 5.691 4.453 1 88.12 321 ARG B N 1
ATOM 5388 C CA . ARG B 1 321 ? -16.969 4.504 4.82 1 88.12 321 ARG B CA 1
ATOM 5389 C C . ARG B 1 321 ? -18.062 4.84 5.828 1 88.12 321 ARG B C 1
ATOM 5391 O O . ARG B 1 321 ? -17.859 5.668 6.719 1 88.12 321 ARG B O 1
ATOM 5398 N N . PRO B 1 322 ? -19.172 4.094 5.656 1 86.38 322 PRO B N 1
ATOM 5399 C CA . PRO B 1 322 ? -20.188 4.297 6.695 1 86.38 322 PRO B CA 1
ATOM 5400 C C . PRO B 1 322 ? -19.656 4.012 8.102 1 86.38 322 PRO B C 1
ATOM 5402 O O . PRO B 1 322 ? -18.906 3.051 8.297 1 86.38 322 PRO B O 1
ATOM 5405 N N . GLY B 1 323 ? -19.969 4.875 8.969 1 89.19 323 GLY B N 1
ATOM 5406 C CA . GLY B 1 323 ? -19.547 4.688 10.352 1 89.19 323 GLY B CA 1
ATOM 5407 C C . GLY B 1 323 ? -18.281 5.43 10.695 1 89.19 323 GLY B C 1
ATOM 5408 O O . GLY B 1 323 ? -17.953 5.621 11.867 1 89.19 323 GLY B O 1
ATOM 5409 N N . LYS B 1 324 ? -17.562 5.863 9.742 1 94.38 324 LYS B N 1
ATOM 5410 C CA . LYS B 1 324 ? -16.312 6.586 9.969 1 94.38 324 LYS B CA 1
ATOM 5411 C C . LYS B 1 324 ? -16.547 8.094 10.039 1 94.38 324 LYS B C 1
ATOM 5413 O O . LYS B 1 324 ? -17.656 8.562 9.75 1 94.38 324 LYS B O 1
ATOM 5418 N N . ASP B 1 325 ? -15.562 8.82 10.516 1 97.75 325 ASP B N 1
ATOM 5419 C CA . ASP B 1 325 ? -15.68 10.266 10.68 1 97.75 325 ASP B CA 1
ATOM 5420 C C . ASP B 1 325 ? -16.031 10.945 9.359 1 97.75 325 ASP B C 1
ATOM 5422 O O . ASP B 1 325 ? -15.484 10.594 8.312 1 97.75 325 ASP B O 1
ATOM 5426 N N . ALA B 1 326 ? -16.953 11.875 9.492 1 98.38 326 ALA B N 1
ATOM 5427 C CA . ALA B 1 326 ? -17.328 12.648 8.312 1 98.38 326 ALA B CA 1
ATOM 5428 C C . ALA B 1 326 ? -16.312 13.75 8.031 1 98.38 326 ALA B C 1
ATOM 5430 O O . ALA B 1 326 ? -16.641 14.938 8.055 1 98.38 326 ALA B O 1
ATOM 5431 N N . ASP B 1 327 ? -15.117 13.391 7.852 1 98.81 327 ASP B N 1
ATOM 5432 C CA . ASP B 1 327 ? -14.039 14.234 7.324 1 98.81 327 ASP B CA 1
ATOM 5433 C C . ASP B 1 327 ? -13.875 14.023 5.82 1 98.81 327 ASP B C 1
ATOM 5435 O O . ASP B 1 327 ? -13.484 12.945 5.379 1 98.81 327 ASP B O 1
ATOM 5439 N N . ILE B 1 328 ? -14.141 15.07 5.074 1 98.75 328 ILE B N 1
ATOM 5440 C CA . ILE B 1 328 ? -14.219 14.938 3.621 1 98.75 328 ILE B CA 1
ATOM 5441 C C . ILE B 1 328 ? -13.594 16.172 2.963 1 98.75 328 ILE B C 1
ATOM 5443 O O . ILE B 1 328 ? -13.766 17.297 3.441 1 98.75 328 ILE B O 1
ATOM 5447 N N . THR B 1 329 ? -12.867 15.984 1.926 1 98.81 329 THR B N 1
ATOM 5448 C CA . THR B 1 329 ? -12.375 17.078 1.088 1 98.81 329 THR B CA 1
ATOM 5449 C C . THR B 1 329 ? -13 17.016 -0.301 1 98.81 329 THR B C 1
ATOM 5451 O O . THR B 1 329 ? -13.016 15.961 -0.939 1 98.81 329 THR B O 1
ATOM 5454 N N . ILE B 1 330 ? -13.594 18.062 -0.72 1 98.75 330 ILE B N 1
ATOM 5455 C CA . ILE B 1 330 ? -14.125 18.25 -2.066 1 98.75 330 ILE B CA 1
ATOM 5456 C C . ILE B 1 330 ? -13.219 19.188 -2.855 1 98.75 330 ILE B C 1
ATOM 5458 O O . ILE B 1 330 ? -12.898 20.297 -2.391 1 98.75 330 ILE B O 1
ATOM 5462 N N . TYR B 1 331 ? -12.789 18.781 -4.031 1 98.62 331 TYR B N 1
ATOM 5463 C CA . TYR B 1 331 ? -11.789 19.547 -4.766 1 98.62 331 TYR B CA 1
ATOM 5464 C C . TYR B 1 331 ? -11.969 19.391 -6.27 1 98.62 331 TYR B C 1
ATOM 5466 O O . TYR B 1 331 ? -12.648 18.453 -6.719 1 98.62 331 TYR B O 1
ATOM 5474 N N . ASN B 1 332 ? -11.383 20.297 -7 1 98.12 332 ASN B N 1
ATOM 5475 C CA . ASN B 1 332 ? -11.328 20.219 -8.453 1 98.12 332 ASN B CA 1
ATOM 5476 C C . ASN B 1 332 ? -9.914 19.891 -8.938 1 98.12 332 ASN B C 1
ATOM 5478 O O . ASN B 1 332 ? -8.93 20.25 -8.289 1 98.12 332 ASN B O 1
ATOM 5482 N N . VAL B 1 333 ? -9.867 19.172 -10.008 1 97.94 333 VAL B N 1
ATOM 5483 C CA . VAL B 1 333 ? -8.641 18.984 -10.766 1 97.94 333 VAL B CA 1
ATOM 5484 C C . VAL B 1 333 ? -8.82 19.516 -12.188 1 97.94 333 VAL B C 1
ATOM 5486 O O . VAL B 1 333 ? -9.695 19.047 -12.922 1 97.94 333 VAL B O 1
ATOM 5489 N N . THR B 1 334 ? -8.055 20.484 -12.523 1 97.81 334 THR B N 1
ATOM 5490 C CA . THR B 1 334 ? -8.195 21.125 -13.828 1 97.81 334 THR B CA 1
ATOM 5491 C C . THR B 1 334 ? -6.852 21.203 -14.539 1 97.81 334 THR B C 1
ATOM 5493 O O . THR B 1 334 ? -5.801 21.203 -13.898 1 97.81 334 THR B O 1
ATOM 5496 N N . ASP B 1 335 ? -6.973 21.266 -15.828 1 96.94 335 ASP B N 1
ATOM 5497 C CA . ASP B 1 335 ? -5.762 21.516 -16.609 1 96.94 335 ASP B CA 1
ATOM 5498 C C . ASP B 1 335 ? -5.316 22.969 -16.484 1 96.94 335 ASP B C 1
ATOM 5500 O O . ASP B 1 335 ? -6.145 23.875 -16.438 1 96.94 335 ASP B O 1
ATOM 5504 N N . GLY B 1 336 ? -4.082 23.188 -16.297 1 97.25 336 GLY B N 1
ATOM 5505 C CA . GLY B 1 336 ? -3.457 24.5 -16.172 1 97.25 336 GLY B CA 1
ATOM 5506 C C . GLY B 1 336 ? -1.97 24.422 -15.891 1 97.25 336 GLY B C 1
ATOM 5507 O O . GLY B 1 336 ? -1.431 23.344 -15.648 1 97.25 336 GLY B O 1
ATOM 5508 N N . GLU B 1 337 ? -1.329 25.547 -16.078 1 97.75 337 GLU B N 1
ATOM 5509 C CA . GLU B 1 337 ? 0.108 25.578 -15.828 1 97.75 337 GLU B CA 1
ATOM 5510 C C . GLU B 1 337 ? 0.419 26.281 -14.508 1 97.75 337 GLU B C 1
ATOM 5512 O O . GLU B 1 337 ? -0.223 27.266 -14.156 1 97.75 337 GLU B O 1
ATOM 5517 N N . LYS B 1 338 ? 1.275 25.734 -13.711 1 97.88 338 LYS B N 1
ATOM 5518 C CA . LYS B 1 338 ? 1.76 26.281 -12.445 1 97.88 338 LYS B CA 1
ATOM 5519 C C . LYS B 1 338 ? 3.234 25.938 -12.234 1 97.88 338 LYS B C 1
ATOM 5521 O O . LYS B 1 338 ? 3.666 24.812 -12.492 1 97.88 338 LYS B O 1
ATOM 5526 N N . THR B 1 339 ? 4 26.984 -11.891 1 98.56 339 THR B N 1
ATOM 5527 C CA . THR B 1 339 ? 5.395 26.719 -11.555 1 98.56 339 THR B CA 1
ATOM 5528 C C . THR B 1 339 ? 5.496 26.016 -10.203 1 98.56 339 THR B C 1
ATOM 5530 O O . THR B 1 339 ? 5.02 26.516 -9.188 1 98.56 339 THR B O 1
ATOM 5533 N N . LEU B 1 340 ? 6.035 24.859 -10.188 1 98.69 340 LEU B N 1
ATOM 5534 C CA . LEU B 1 340 ? 6.301 24.078 -8.992 1 98.69 340 LEU B CA 1
ATOM 5535 C C . LEU B 1 340 ? 7.781 24.094 -8.633 1 98.69 340 LEU B C 1
ATOM 5537 O O . LEU B 1 340 ? 8.641 23.906 -9.508 1 98.69 340 LEU B O 1
ATOM 5541 N N . THR B 1 341 ? 8.086 24.422 -7.402 1 98.75 341 THR B N 1
ATOM 5542 C CA . THR B 1 341 ? 9.461 24.562 -6.945 1 98.75 341 THR B CA 1
ATOM 5543 C C . THR B 1 341 ? 9.781 23.547 -5.859 1 98.75 341 THR B C 1
ATOM 5545 O O . THR B 1 341 ? 8.984 23.328 -4.945 1 98.75 341 THR B O 1
ATOM 5548 N N . ASP B 1 342 ? 10.922 22.812 -6.02 1 98.5 342 ASP B N 1
ATOM 5549 C CA . ASP B 1 342 ? 11.32 21.906 -4.949 1 98.5 342 ASP B CA 1
ATOM 5550 C C . ASP B 1 342 ? 12.219 22.609 -3.934 1 98.5 342 ASP B C 1
ATOM 5552 O O . ASP B 1 342 ? 12.391 23.828 -3.996 1 98.5 342 ASP B O 1
ATOM 5556 N N . SER B 1 343 ? 12.773 21.953 -2.959 1 98 343 SER B N 1
ATOM 5557 C CA . SER B 1 343 ? 13.484 22.547 -1.829 1 98 343 SER B CA 1
ATOM 5558 C C . SER B 1 343 ? 14.883 23 -2.23 1 98 343 SER B C 1
ATOM 5560 O O . SER B 1 343 ? 15.531 23.75 -1.5 1 98 343 SER B O 1
ATOM 5562 N N . ASN B 1 344 ? 15.367 22.609 -3.387 1 97.62 344 ASN B N 1
ATOM 5563 C CA . ASN B 1 344 ? 16.672 23.016 -3.875 1 97.62 344 ASN B CA 1
ATOM 5564 C C . ASN B 1 344 ? 16.562 24.156 -4.887 1 97.62 344 ASN B C 1
ATOM 5566 O O . ASN B 1 344 ? 17.562 24.594 -5.453 1 97.62 344 ASN B O 1
ATOM 5570 N N . GLY B 1 345 ? 15.359 24.562 -5.164 1 97.75 345 GLY B N 1
ATOM 5571 C CA . GLY B 1 345 ? 15.133 25.688 -6.055 1 97.75 345 GLY B CA 1
ATOM 5572 C C . GLY B 1 345 ? 14.883 25.281 -7.492 1 97.75 345 GLY B C 1
ATOM 5573 O O . GLY B 1 345 ? 14.656 26.125 -8.359 1 97.75 345 GLY B O 1
ATOM 5574 N N . ASN B 1 346 ? 14.875 23.984 -7.793 1 98.25 346 ASN B N 1
ATOM 5575 C CA . ASN B 1 346 ? 14.516 23.516 -9.125 1 98.25 346 ASN B CA 1
ATOM 5576 C C . ASN B 1 346 ? 13.031 23.734 -9.406 1 98.25 346 ASN B C 1
ATOM 5578 O O . ASN B 1 346 ? 12.188 23.562 -8.523 1 98.25 346 ASN B O 1
ATOM 5582 N N . THR B 1 347 ? 12.773 24.094 -10.648 1 98.44 347 THR B N 1
ATOM 5583 C CA . THR B 1 347 ? 11.383 24.359 -11 1 98.44 347 THR B CA 1
ATOM 5584 C C . THR B 1 347 ? 10.938 23.453 -12.141 1 98.44 347 THR B C 1
ATOM 5586 O O . THR B 1 347 ? 11.75 23.062 -12.984 1 98.44 347 THR B O 1
ATOM 5589 N N . GLU B 1 348 ? 9.695 23.109 -12.047 1 98.12 348 GLU B N 1
ATOM 5590 C CA . GLU B 1 348 ? 9 22.406 -13.133 1 98.12 348 GLU B CA 1
ATOM 5591 C C . GLU B 1 348 ? 7.625 23.031 -13.383 1 98.12 348 GLU B C 1
ATOM 5593 O O . GLU B 1 348 ? 7.047 23.656 -12.492 1 98.12 348 GLU B O 1
ATOM 5598 N N . THR B 1 349 ? 7.184 22.891 -14.602 1 98.12 349 THR B N 1
ATOM 5599 C CA . THR B 1 349 ? 5.832 23.344 -14.914 1 98.12 349 THR B CA 1
ATOM 5600 C C . THR B 1 349 ? 4.816 22.219 -14.68 1 98.12 349 THR B C 1
ATOM 5602 O O . THR B 1 349 ? 4.852 21.203 -15.367 1 98.12 349 THR B O 1
ATOM 5605 N N . GLY B 1 350 ? 4.023 22.391 -13.648 1 96.81 350 GLY B N 1
ATOM 5606 C CA . GLY B 1 350 ? 2.902 21.484 -13.477 1 96.81 350 GLY B CA 1
ATOM 5607 C C . GLY B 1 350 ? 1.769 21.734 -14.453 1 96.81 350 GLY B C 1
ATOM 5608 O O . GLY B 1 350 ? 1.602 22.844 -14.938 1 96.81 350 GLY B O 1
ATOM 5609 N N . HIS B 1 351 ? 0.944 20.672 -14.711 1 97.12 351 HIS B N 1
ATOM 5610 C CA . HIS B 1 351 ? -0.092 20.812 -15.727 1 97.12 351 HIS B CA 1
ATOM 5611 C C . HIS B 1 351 ? -1.462 20.438 -15.172 1 97.12 351 HIS B C 1
ATOM 5613 O O . HIS B 1 351 ? -2.471 20.547 -15.875 1 97.12 351 HIS B O 1
ATOM 5619 N N . GLN B 1 352 ? -1.511 19.984 -14.023 1 97.38 352 GLN B N 1
ATOM 5620 C CA . GLN B 1 352 ? -2.758 19.688 -13.328 1 97.38 352 GLN B CA 1
ATOM 5621 C C . GLN B 1 352 ? -2.863 20.469 -12.023 1 97.38 352 GLN B C 1
ATOM 5623 O O . GLN B 1 352 ? -1.994 20.359 -11.156 1 97.38 352 GLN B O 1
ATOM 5628 N N . LEU B 1 353 ? -3.914 21.234 -11.922 1 98.31 353 LEU B N 1
ATOM 5629 C CA . LEU B 1 353 ? -4.129 22.078 -10.75 1 98.31 353 LEU B CA 1
ATOM 5630 C C . LEU B 1 353 ? -5.184 21.484 -9.828 1 98.31 353 LEU B C 1
ATOM 5632 O O . LEU B 1 353 ? -6.262 21.094 -10.281 1 98.31 353 LEU B O 1
ATOM 5636 N N . ILE B 1 354 ? -4.832 21.328 -8.602 1 98.56 354 ILE B N 1
ATOM 5637 C CA . ILE B 1 354 ? -5.754 20.844 -7.586 1 98.56 354 ILE B CA 1
ATOM 5638 C C . ILE B 1 354 ? -6.258 22.016 -6.738 1 98.56 354 ILE B C 1
ATOM 5640 O O . ILE B 1 354 ? -5.465 22.75 -6.148 1 98.56 354 ILE B O 1
ATOM 5644 N N . THR B 1 355 ? -7.562 22.156 -6.676 1 98.25 355 THR B N 1
ATOM 5645 C CA . THR B 1 355 ? -8.164 23.266 -5.938 1 98.25 355 THR B CA 1
ATOM 5646 C C . THR B 1 355 ? -9.242 22.75 -4.98 1 98.25 355 THR B C 1
ATOM 5648 O O . THR B 1 355 ? -10.352 22.438 -5.406 1 98.25 355 THR B O 1
ATOM 5651 N N . PRO B 1 356 ? -8.906 22.719 -3.699 1 98.38 356 PRO B N 1
ATOM 5652 C CA . PRO B 1 356 ? -9.984 22.406 -2.748 1 98.38 356 PRO B CA 1
ATOM 5653 C C . PRO B 1 356 ? -11.094 23.453 -2.76 1 98.38 356 PRO B C 1
ATOM 5655 O O . PRO B 1 356 ? -10.812 24.656 -2.807 1 98.38 356 PRO B O 1
ATOM 5658 N N . ILE B 1 357 ? -12.305 23.016 -2.678 1 97.94 357 ILE B N 1
ATOM 5659 C CA . ILE B 1 357 ? -13.398 23.984 -2.752 1 97.94 357 ILE B CA 1
ATOM 5660 C C . ILE B 1 357 ? -14.25 23.906 -1.491 1 97.94 357 ILE B C 1
ATOM 5662 O O . ILE B 1 357 ? -14.922 24.875 -1.121 1 97.94 357 ILE B O 1
ATOM 5666 N N . ARG B 1 358 ? -14.273 22.766 -0.818 1 98.06 358 ARG B N 1
ATOM 5667 C CA . ARG B 1 358 ? -14.938 22.594 0.469 1 98.06 358 ARG B CA 1
ATOM 5668 C C . ARG B 1 358 ? -14.211 21.562 1.334 1 98.06 358 ARG B C 1
ATOM 5670 O O . ARG B 1 358 ? -13.633 20.609 0.817 1 98.06 358 ARG B O 1
ATOM 5677 N N . THR B 1 359 ? -14.289 21.797 2.553 1 98.56 359 THR B N 1
ATOM 5678 C CA . THR B 1 359 ? -13.875 20.812 3.539 1 98.56 359 THR B CA 1
ATOM 5679 C C . THR B 1 359 ? -15.016 20.5 4.512 1 98.56 359 THR B C 1
ATOM 5681 O O . THR B 1 359 ? -15.766 21.406 4.898 1 98.56 359 THR B O 1
ATOM 5684 N N . ILE B 1 360 ? -15.211 19.312 4.816 1 98.75 360 ILE B N 1
ATOM 5685 C CA . ILE B 1 360 ? -16.094 18.875 5.891 1 98.75 360 ILE B CA 1
ATOM 5686 C C . ILE B 1 360 ? -15.273 18.266 7.027 1 98.75 360 ILE B C 1
ATOM 5688 O O . ILE B 1 360 ? -14.5 17.328 6.809 1 98.75 360 ILE B O 1
ATOM 5692 N N . VAL B 1 361 ? -15.375 18.828 8.227 1 98.75 361 VAL B N 1
ATOM 5693 C CA . VAL B 1 361 ? -14.672 18.328 9.406 1 98.75 361 VAL B CA 1
ATOM 5694 C C . VAL B 1 361 ? -15.68 17.891 10.461 1 98.75 361 VAL B C 1
ATOM 5696 O O . VAL B 1 361 ? -16.406 18.719 11.031 1 98.75 361 VAL B O 1
ATOM 5699 N N . GLY B 1 362 ? -15.734 16.562 10.695 1 97.94 362 GLY B N 1
ATOM 5700 C CA . GLY B 1 362 ? -16.703 16.047 11.656 1 97.94 362 GLY B CA 1
ATOM 5701 C C . GLY B 1 362 ? -18.141 16.391 11.297 1 97.94 362 GLY B C 1
ATOM 5702 O O . GLY B 1 362 ? -18.938 16.734 12.18 1 97.94 362 GLY B O 1
ATOM 5703 N N . GLY B 1 363 ? -18.406 16.469 10.094 1 98.38 363 GLY B N 1
ATOM 5704 C CA . GLY B 1 363 ? -19.766 16.719 9.648 1 98.38 363 GLY B CA 1
ATOM 5705 C C . GLY B 1 363 ? -20.062 18.188 9.406 1 98.38 363 GLY B C 1
ATOM 5706 O O . GLY B 1 363 ? -21.078 18.516 8.797 1 98.38 363 GLY B O 1
ATOM 5707 N N . THR B 1 364 ? -19.203 19.078 9.836 1 98.44 364 THR B N 1
ATOM 5708 C CA . THR B 1 364 ? -19.391 20.5 9.617 1 98.44 364 THR B CA 1
ATOM 5709 C C . THR B 1 364 ? -18.781 20.922 8.281 1 98.44 364 THR B C 1
ATOM 5711 O O . THR B 1 364 ? -17.609 20.641 8.016 1 98.44 364 THR B O 1
ATOM 5714 N N . VAL B 1 365 ? -19.531 21.672 7.484 1 98.44 365 VAL B N 1
ATOM 5715 C CA . VAL B 1 365 ? -19.141 22.031 6.133 1 98.44 365 VAL B CA 1
ATOM 5716 C C . VAL B 1 365 ? -18.484 23.422 6.148 1 98.44 365 VAL B C 1
ATOM 5718 O O . VAL B 1 365 ? -19.031 24.359 6.723 1 98.44 365 VAL B O 1
ATOM 5721 N N . TYR B 1 366 ? -17.344 23.516 5.531 1 98.19 366 TYR B N 1
ATOM 5722 C CA . TYR B 1 366 ? -16.656 24.781 5.336 1 98.19 366 TYR B CA 1
ATOM 5723 C C . TYR B 1 366 ? -16.453 25.062 3.854 1 98.19 366 TYR B C 1
ATOM 5725 O O . TYR B 1 366 ? -15.812 24.281 3.148 1 98.19 366 TYR B O 1
ATOM 5733 N N . ASP B 1 367 ? -16.922 26.156 3.342 1 96.88 367 ASP B N 1
ATOM 5734 C CA . ASP B 1 367 ? -16.734 26.594 1.959 1 96.88 367 ASP B CA 1
ATOM 5735 C C . ASP B 1 367 ? -15.414 27.328 1.794 1 96.88 367 ASP B C 1
ATOM 5737 O O . ASP B 1 367 ? -15.141 28.297 2.512 1 96.88 367 ASP B O 1
ATOM 5741 N N . LEU B 1 368 ? -14.562 26.906 0.886 1 94.38 368 LEU B N 1
ATOM 5742 C CA . LEU B 1 368 ? -13.227 27.469 0.728 1 94.38 368 LEU B CA 1
ATOM 5743 C C . LEU B 1 368 ? -13.203 28.5 -0.391 1 94.38 368 LEU B C 1
ATOM 5745 O O . LEU B 1 368 ? -12.227 29.25 -0.535 1 94.38 368 LEU B O 1
ATOM 5749 N N . GLU B 1 369 ? -14.078 28.422 -1.411 1 78 369 GLU B N 1
ATOM 5750 C CA . GLU B 1 369 ? -14.117 29.375 -2.512 1 78 369 GLU B CA 1
ATOM 5751 C C . GLU B 1 369 ? -14.18 30.812 -1.994 1 78 369 GLU B C 1
ATOM 5753 O O . GLU B 1 369 ? -13.602 31.719 -2.594 1 78 369 GLU B O 1
ATOM 5758 N N . GLU B 1 370 ? -14.898 31.016 -0.991 1 57.72 370 GLU B N 1
ATOM 5759 C CA . GLU B 1 370 ? -15.055 32.375 -0.478 1 57.72 370 GLU B CA 1
ATOM 5760 C C . GLU B 1 370 ? -13.758 32.875 0.15 1 57.72 370 GLU B C 1
ATOM 5762 O O . GLU B 1 370 ? -13.57 34.094 0.323 1 57.72 370 GLU B O 1
ATOM 5767 N N . GLN B 1 371 ? -12.859 32.062 0.412 1 49.44 371 GLN B N 1
ATOM 5768 C CA . GLN B 1 371 ? -11.648 32.469 1.11 1 49.44 371 GLN B CA 1
ATOM 5769 C C . GLN B 1 371 ? -10.57 32.906 0.124 1 49.44 371 GLN B C 1
ATOM 5771 O O . GLN B 1 371 ? -9.625 33.594 0.495 1 49.44 371 GLN B O 1
ATOM 5776 N N . HIS B 1 372 ? -10.562 32.281 -1.008 1 44.44 372 HIS B N 1
ATOM 5777 C CA . HIS B 1 372 ? -9.531 32.688 -1.964 1 44.44 372 HIS B CA 1
ATOM 5778 C C . HIS B 1 372 ? -9.922 33.938 -2.711 1 44.44 372 HIS B C 1
ATOM 5780 O O . HIS B 1 372 ? -9.188 34.406 -3.578 1 44.44 372 HIS B O 1
ATOM 5786 N N . VAL B 1 373 ? -11.078 34.594 -2.414 1 37.78 373 VAL B N 1
ATOM 5787 C CA . VAL B 1 373 ? -11.352 35.906 -2.967 1 37.78 373 VAL B CA 1
ATOM 5788 C C . VAL B 1 373 ? -10.922 37 -1.972 1 37.78 373 VAL B C 1
ATOM 5790 O O . VAL B 1 373 ? -11.156 36.844 -0.769 1 37.78 373 VAL B O 1
#

Organism: Lacticaseibacillus paracasei (strain ATCC 334 / BCRC 17002 / CCUG 31169 / CIP 107868 / KCTC 3260 / NRRL B-441) (NCBI:txid321967)